Protein AF-A0A1E5VMM8-F1 (afdb_monomer_lite)

InterPro domains:
  IPR004493 Leucyl-tRNA synthetase, class Ia, archaeal/eukaryotic cytosolic [PTHR45794] (2-209)
  IPR009008 Valyl/Leucyl/Isoleucyl-tRNA synthetase, editing domain [G3DSA:3.90.740.10] (21-270)
  IPR009008 Valyl/Leucyl/Isoleucyl-tRNA synthetase, editing domain [SSF50677] (45-204)
  IPR055416 Leucine--tRNA ligase, RagD-binding domain [PF24810] (321-394)

Foldseek 3Di:
DDADPVVRGHQAQVNDPDQRPDDDDDWDWWWWWFDDPDPPQCNVLPQATETAIATDPCPLLQQQFAAKEAAQADKWFWWAQAPHYTYIFHPVQLQVC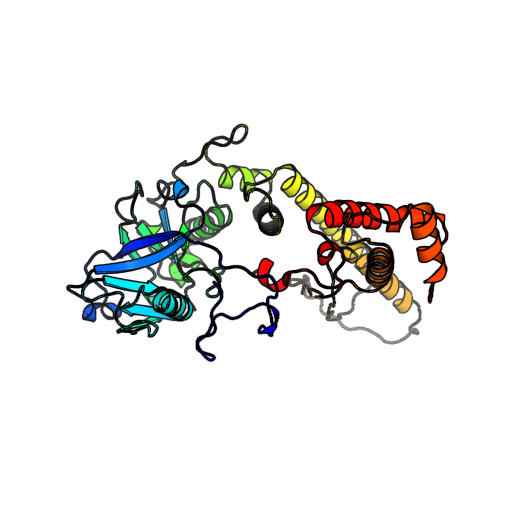LCVSRHHHRNDTDTPGMDGLLSQFFTWTQTPNYPPRTATYHYDNPQDSVDTGSMHTAQQQADLSSVVRLVCVVPDPPRCVVSVNDPVNRVVRDRDFRDQDVPCGRRNNVVCCVVQNSVLQLQQQLVLLVDPDDSHRDPVSSVVSSVVVVVVVVVVVVLVVVCVVPDDDDDDDDADADPCPPVVVVVVSVVVVVVVVPDDDDDDDDDDDDPDDPDDDDHHHDFFQDDLLLVLLVLQLVQADQVVLDGDPPVVSLVSSVVPDDDDDDDSVNCCVPVVVVNVVLSVVCSPVNSLSSDRGDSDTVVVSSD

pLDDT: mean 71.53, std 22.24, range [24.22, 98.56]

Structure (mmCIF, N/CA/C/O backbone):
data_AF-A0A1E5VMM8-F1
#
_entry.id   AF-A0A1E5VMM8-F1
#
loop_
_atom_site.group_PDB
_atom_site.id
_atom_site.type_symbol
_atom_site.label_atom_id
_atom_site.label_alt_id
_atom_site.label_comp_id
_atom_site.label_asym_id
_atom_site.label_entity_id
_atom_site.label_seq_id
_atom_site.pdbx_PDB_ins_code
_atom_site.Cartn_x
_atom_site.Cartn_y
_atom_site.Cartn_z
_atom_site.occupancy
_atom_site.B_iso_or_equiv
_atom_site.auth_seq_id
_atom_site.auth_comp_id
_atom_site.auth_asym_id
_atom_site.auth_atom_id
_atom_site.pdbx_PDB_model_num
ATOM 1 N N . MET A 1 1 ? -16.430 -7.863 -9.255 1.00 85.06 1 MET A N 1
ATOM 2 C CA . MET A 1 1 ? -17.148 -8.943 -8.537 1.00 85.06 1 MET A CA 1
ATOM 3 C C . MET A 1 1 ? -16.126 -9.829 -7.845 1.00 85.06 1 MET A C 1
ATOM 5 O O . MET A 1 1 ? -15.001 -9.877 -8.329 1.00 85.06 1 MET A O 1
ATOM 9 N N . ILE A 1 2 ? -16.478 -10.492 -6.743 1.00 92.00 2 ILE A N 1
ATOM 10 C CA . ILE A 1 2 ? -15.597 -11.502 -6.135 1.00 92.00 2 ILE A CA 1
ATOM 11 C C . ILE A 1 2 ? -15.599 -12.746 -7.034 1.00 92.00 2 ILE A C 1
ATOM 13 O O . ILE A 1 2 ? -16.643 -13.129 -7.563 1.00 92.00 2 ILE A O 1
ATOM 17 N N . TYR A 1 3 ? -14.428 -13.332 -7.263 1.00 93.06 3 TYR A N 1
ATOM 18 C CA . TYR A 1 3 ? -14.219 -14.405 -8.235 1.00 93.06 3 TYR A CA 1
ATOM 19 C C . TYR A 1 3 ? -13.369 -15.512 -7.617 1.00 93.06 3 TYR A C 1
ATOM 21 O O . TYR A 1 3 ? -12.394 -15.209 -6.928 1.00 93.06 3 TYR A O 1
ATOM 29 N N . SER A 1 4 ? -13.720 -16.772 -7.881 1.00 94.00 4 SER A N 1
ATOM 30 C CA . SER A 1 4 ? -12.933 -17.937 -7.475 1.00 94.00 4 SER A CA 1
ATOM 31 C C . SER A 1 4 ? -12.113 -18.453 -8.662 1.00 94.00 4 SER A C 1
ATOM 33 O O . SER A 1 4 ? -12.671 -19.032 -9.594 1.00 94.00 4 SER A O 1
ATOM 35 N N . PRO A 1 5 ? -10.776 -18.297 -8.640 1.00 92.75 5 PRO A N 1
ATOM 36 C CA . PRO A 1 5 ? -9.886 -18.922 -9.614 1.00 92.75 5 PRO A CA 1
ATOM 37 C C . PRO A 1 5 ? -9.998 -20.445 -9.697 1.00 92.75 5 PRO A C 1
ATOM 39 O O . PRO A 1 5 ? -9.694 -21.018 -10.736 1.00 92.75 5 PRO A O 1
ATOM 42 N N . LEU A 1 6 ? -10.351 -21.098 -8.585 1.00 93.25 6 LEU A N 1
ATOM 43 C CA . LEU A 1 6 ? -10.437 -22.554 -8.519 1.00 93.25 6 LEU A CA 1
ATOM 44 C C . LEU A 1 6 ? -11.687 -23.054 -9.245 1.00 93.25 6 LEU A C 1
ATOM 46 O O . LEU A 1 6 ? -11.608 -24.016 -10.003 1.00 93.25 6 LEU A O 1
ATOM 50 N N . ASP A 1 7 ? -12.809 -22.368 -9.034 1.00 93.31 7 ASP A N 1
ATOM 51 C CA . ASP A 1 7 ? -14.101 -22.746 -9.609 1.00 93.31 7 ASP A CA 1
ATOM 52 C C . ASP A 1 7 ? -14.311 -22.149 -11.007 1.00 93.31 7 ASP A C 1
ATOM 54 O O . ASP A 1 7 ? -15.201 -22.574 -11.739 1.00 93.31 7 ASP A O 1
ATOM 58 N N . GLY A 1 8 ? -13.494 -21.164 -11.396 1.00 93.25 8 GLY A N 1
ATOM 59 C CA . GLY A 1 8 ? -13.587 -20.506 -12.698 1.00 93.25 8 GLY A CA 1
ATOM 60 C C . GLY A 1 8 ? -14.870 -19.687 -12.864 1.00 93.25 8 GLY A C 1
ATOM 61 O O . GLY A 1 8 ? -15.380 -19.561 -13.977 1.00 93.25 8 GLY A O 1
ATOM 62 N N . GLN A 1 9 ? -15.420 -19.168 -11.762 1.00 93.69 9 GLN A N 1
ATOM 63 C CA . GLN A 1 9 ? -16.693 -18.450 -11.754 1.00 93.69 9 GLN A CA 1
ATOM 64 C C . GLN A 1 9 ? -16.760 -17.369 -10.659 1.00 93.69 9 GLN A C 1
ATOM 66 O O . GLN A 1 9 ? -15.965 -17.383 -9.708 1.00 93.69 9 GLN A O 1
ATOM 71 N N . PRO A 1 10 ? -17.708 -16.415 -10.764 1.00 92.81 10 PRO A N 1
ATOM 72 C CA . PRO A 1 10 ? -18.018 -15.493 -9.674 1.00 92.81 10 PRO A CA 1
ATOM 73 C C . PRO A 1 10 ? -18.370 -16.259 -8.392 1.00 92.81 10 PRO A C 1
ATOM 75 O O . PRO A 1 10 ? -19.101 -17.241 -8.450 1.00 92.81 10 PRO A O 1
ATOM 78 N N . CYS A 1 11 ? -17.857 -15.802 -7.248 1.00 91.56 11 CYS A N 1
ATOM 79 C CA . CYS A 1 11 ? -18.106 -16.418 -5.943 1.00 91.56 11 CYS A CA 1
ATOM 80 C C . CYS A 1 11 ? -19.151 -15.583 -5.188 1.00 91.56 11 CYS A C 1
ATOM 82 O O . CYS A 1 11 ? -18.841 -14.513 -4.637 1.00 91.56 11 CYS A O 1
ATOM 84 N N . ALA A 1 12 ? -20.407 -16.035 -5.245 1.00 90.19 12 ALA A N 1
ATOM 85 C CA . ALA A 1 12 ? -21.516 -15.407 -4.536 1.00 90.19 12 ALA A CA 1
ATOM 86 C C . ALA A 1 12 ? -21.431 -15.706 -3.034 1.00 90.19 12 ALA A C 1
ATOM 88 O O . ALA A 1 12 ? -20.668 -16.566 -2.610 1.00 90.19 12 ALA A O 1
ATOM 89 N N . ASP A 1 13 ? -22.215 -15.001 -2.223 1.00 86.62 13 ASP A N 1
ATOM 90 C CA . ASP A 1 13 ? -22.166 -15.127 -0.761 1.00 86.62 13 ASP A CA 1
ATOM 91 C C . ASP A 1 13 ? -22.377 -16.569 -0.274 1.00 86.62 13 ASP A C 1
ATOM 93 O O . ASP A 1 13 ? -21.603 -17.063 0.538 1.00 86.62 13 ASP A O 1
ATOM 97 N N . HIS A 1 14 ? -23.329 -17.296 -0.864 1.00 88.75 14 HIS A N 1
ATOM 98 C CA . HIS A 1 14 ? -23.588 -18.700 -0.523 1.00 88.75 14 HIS A CA 1
ATOM 99 C C . HIS A 1 14 ? -22.495 -19.683 -0.973 1.00 88.75 14 HIS A C 1
ATOM 101 O O . HIS A 1 14 ? -22.498 -20.830 -0.529 1.00 88.75 14 HIS A O 1
ATOM 107 N N . ASP A 1 15 ? -21.567 -19.249 -1.830 1.00 86.62 15 ASP A N 1
ATOM 108 C CA . ASP A 1 15 ? -20.421 -20.052 -2.262 1.00 86.62 15 ASP A CA 1
ATOM 109 C C . ASP A 1 15 ? -19.198 -19.845 -1.345 1.00 86.62 15 ASP A C 1
ATOM 111 O O . ASP A 1 15 ? -18.176 -20.515 -1.511 1.00 86.62 15 ASP A O 1
ATOM 115 N N . ARG A 1 16 ? -19.261 -18.899 -0.395 1.00 86.69 16 ARG A N 1
ATOM 116 C CA . ARG A 1 16 ? -18.125 -18.517 0.450 1.00 86.69 16 ARG A CA 1
ATOM 117 C C . ARG A 1 16 ? -18.070 -19.330 1.733 1.00 86.69 16 ARG A C 1
ATOM 119 O O . ARG A 1 16 ? -19.066 -19.527 2.417 1.00 86.69 16 ARG A O 1
ATOM 126 N N . ALA A 1 17 ? -16.856 -19.729 2.102 1.00 85.25 17 ALA A N 1
ATOM 127 C CA . ALA A 1 17 ? -16.578 -20.273 3.429 1.00 85.25 17 ALA A CA 1
ATOM 128 C C . ALA A 1 17 ? -16.345 -19.171 4.481 1.00 85.25 17 ALA A C 1
ATOM 130 O O . ALA A 1 17 ? -16.551 -19.410 5.666 1.00 85.25 17 ALA A O 1
ATOM 131 N N . THR A 1 18 ? -15.899 -17.983 4.056 1.00 83.88 18 THR A N 1
ATOM 132 C CA . THR A 1 18 ? -15.624 -16.812 4.904 1.00 83.88 18 THR A CA 1
ATOM 133 C C . THR A 1 18 ? -15.903 -15.513 4.140 1.00 83.88 18 THR A C 1
ATOM 135 O O . THR A 1 18 ? -15.842 -15.485 2.908 1.00 83.88 18 THR A O 1
ATOM 138 N N . GLY A 1 19 ? -16.191 -14.422 4.860 1.00 79.75 19 GLY A N 1
ATOM 139 C CA . GLY A 1 19 ? -16.391 -13.097 4.258 1.00 79.75 19 GLY A CA 1
ATOM 140 C C . GLY A 1 19 ? -17.704 -12.958 3.481 1.00 79.75 19 GLY A C 1
ATOM 141 O O . GLY A 1 19 ? -17.714 -12.418 2.370 1.00 79.75 19 GLY A O 1
ATOM 142 N N . GLU A 1 20 ? -18.804 -13.471 4.031 1.00 81.44 20 GLU A N 1
ATOM 143 C CA . GLU A 1 20 ? -20.153 -13.204 3.518 1.00 81.44 20 GLU A CA 1
ATOM 144 C C . GLU A 1 20 ? -20.426 -11.688 3.509 1.00 81.44 20 GLU A C 1
ATOM 146 O O . GLU A 1 20 ? -20.035 -10.977 4.430 1.00 81.44 20 GLU A O 1
ATOM 151 N N . GLY A 1 21 ? -21.004 -11.160 2.425 1.00 81.81 21 GLY A N 1
ATOM 152 C CA . GLY A 1 21 ? -21.281 -9.724 2.290 1.00 81.81 21 GLY A CA 1
ATOM 153 C C . GLY A 1 21 ? -20.070 -8.856 1.920 1.00 81.81 21 GLY A C 1
ATOM 154 O O . GLY A 1 21 ? -20.238 -7.678 1.601 1.00 81.81 21 GLY A O 1
ATOM 155 N N . VAL A 1 22 ? -18.852 -9.413 1.874 1.00 83.56 22 VAL A N 1
ATOM 156 C CA . VAL A 1 22 ? -17.658 -8.674 1.427 1.00 83.56 22 VAL A CA 1
ATOM 157 C C . VAL A 1 22 ? -17.775 -8.324 -0.060 1.00 83.56 22 VAL A C 1
ATOM 159 O O . VAL A 1 22 ? -18.018 -9.184 -0.916 1.00 83.56 22 VAL A O 1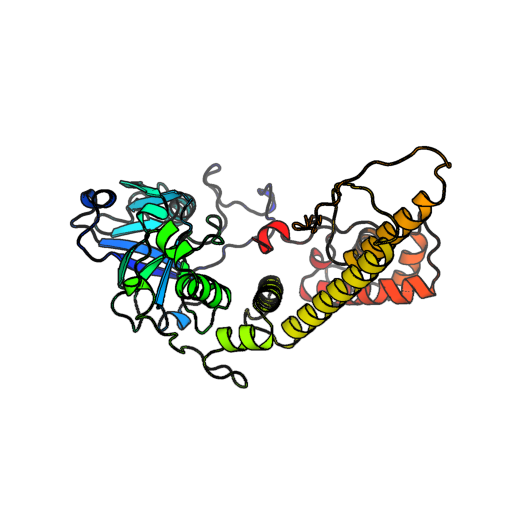
ATOM 162 N N . LEU A 1 23 ? -17.558 -7.053 -0.387 1.00 84.56 23 LEU A N 1
ATOM 163 C CA . LEU A 1 23 ? -17.594 -6.543 -1.755 1.00 84.56 23 LEU A CA 1
ATOM 164 C C . LEU A 1 23 ? -16.188 -6.185 -2.255 1.00 84.56 23 LEU A C 1
ATOM 166 O O . LEU A 1 23 ? -15.289 -5.930 -1.454 1.00 84.56 23 LEU A O 1
ATOM 170 N N . PRO A 1 24 ? -15.969 -6.147 -3.584 1.00 85.94 24 PRO A N 1
ATOM 171 C CA . PRO A 1 24 ? -14.734 -5.607 -4.132 1.00 85.94 24 PRO A CA 1
ATOM 172 C C . PRO A 1 24 ? -14.560 -4.147 -3.705 1.00 85.94 24 PRO A C 1
ATOM 174 O O . PRO A 1 24 ? -15.429 -3.319 -3.977 1.00 85.94 24 PRO A O 1
ATOM 177 N N . GLN A 1 25 ? -13.425 -3.838 -3.087 1.00 86.88 25 GLN A N 1
ATOM 178 C CA . GLN A 1 25 ? -13.017 -2.471 -2.790 1.00 86.88 25 GLN A CA 1
ATOM 179 C C . GLN A 1 25 ? -12.089 -1.964 -3.894 1.00 86.88 25 GLN A C 1
ATOM 181 O O . GLN A 1 25 ? -11.105 -2.619 -4.246 1.00 86.88 25 GLN A O 1
ATOM 186 N N . GLU A 1 26 ? -12.416 -0.805 -4.455 1.00 86.25 26 GLU A N 1
ATOM 187 C CA . GLU A 1 26 ? -11.598 -0.163 -5.479 1.00 86.25 26 GLU A CA 1
ATOM 188 C C . GLU A 1 26 ? -10.401 0.550 -4.839 1.00 86.25 26 GLU A C 1
ATOM 190 O O . GLU A 1 26 ? -10.547 1.272 -3.856 1.00 86.25 26 GLU A O 1
ATOM 195 N N . TYR A 1 27 ? -9.216 0.352 -5.419 1.00 89.50 27 TYR A N 1
ATOM 196 C CA . TYR A 1 27 ? -7.989 1.053 -5.053 1.00 89.50 27 TYR A CA 1
ATOM 197 C C . TYR A 1 27 ? -7.406 1.733 -6.283 1.00 89.50 27 TYR A C 1
ATOM 199 O O . TYR A 1 27 ? -7.395 1.164 -7.376 1.00 89.50 27 TYR A O 1
ATOM 207 N N . VAL A 1 28 ? -6.815 2.907 -6.082 1.00 89.56 28 VAL A N 1
ATOM 208 C CA . VAL A 1 28 ? -5.990 3.545 -7.103 1.00 89.56 28 VAL A CA 1
ATOM 209 C C . VAL A 1 28 ? -4.571 2.995 -6.995 1.00 89.56 28 VAL A C 1
ATOM 211 O O . VAL A 1 28 ? -3.969 3.012 -5.921 1.00 89.56 28 VAL A O 1
ATOM 214 N N . LEU A 1 29 ? -4.027 2.504 -8.111 1.00 94.56 29 LEU A N 1
ATOM 215 C CA . LEU A 1 29 ? -2.654 2.004 -8.182 1.00 94.56 29 LEU A CA 1
ATOM 216 C C . LEU A 1 29 ? -1.700 3.072 -8.702 1.00 94.56 29 LEU A C 1
ATOM 218 O O . LEU A 1 29 ? -1.748 3.478 -9.863 1.00 94.56 29 LEU A O 1
ATOM 222 N N . ILE A 1 30 ? -0.790 3.490 -7.833 1.00 94.62 30 ILE A N 1
ATOM 223 C CA . ILE A 1 30 ? 0.215 4.507 -8.107 1.00 94.62 30 ILE A CA 1
ATOM 224 C C . ILE A 1 30 ? 1.472 3.834 -8.634 1.00 94.62 30 ILE A C 1
ATOM 226 O O . ILE A 1 30 ? 2.145 3.092 -7.920 1.00 94.62 30 ILE A O 1
ATOM 230 N N . LYS A 1 31 ? 1.779 4.099 -9.905 1.00 96.19 31 LYS A N 1
ATOM 231 C CA . LYS A 1 31 ? 2.975 3.604 -10.593 1.00 96.19 31 LYS A CA 1
ATOM 232 C C . LYS A 1 31 ? 4.174 4.493 -10.263 1.00 96.19 31 LYS A C 1
ATOM 234 O O . LYS A 1 31 ? 4.381 5.501 -10.932 1.00 96.19 31 LYS A O 1
ATOM 239 N N . MET A 1 32 ? 4.967 4.120 -9.262 1.00 97.12 32 MET A N 1
ATOM 240 C CA . MET A 1 32 ? 6.220 4.813 -8.947 1.00 97.12 32 MET A CA 1
ATOM 241 C C . MET A 1 32 ? 7.361 4.208 -9.764 1.00 97.12 32 MET A C 1
ATOM 243 O O . MET A 1 32 ? 7.715 3.049 -9.565 1.00 97.12 32 MET A O 1
ATOM 247 N N . GLU A 1 33 ? 7.905 4.967 -10.709 1.00 97.44 33 GLU A N 1
ATOM 248 C CA . GLU A 1 33 ? 8.930 4.501 -11.647 1.00 97.44 33 GLU A CA 1
ATOM 249 C C . GLU A 1 33 ? 10.270 4.307 -10.939 1.00 97.44 33 GLU A C 1
ATOM 251 O O . GLU A 1 33 ? 10.760 5.215 -10.270 1.00 97.44 33 GLU A O 1
ATOM 256 N N . LEU A 1 34 ? 10.874 3.131 -11.098 1.00 97.62 34 LEU A N 1
ATOM 257 C CA . LEU A 1 34 ? 12.206 2.835 -10.596 1.00 97.62 34 LEU A CA 1
ATOM 258 C C . LEU A 1 34 ? 13.258 3.545 -11.451 1.00 97.62 34 LEU A C 1
ATOM 260 O O . LEU A 1 34 ? 13.343 3.324 -12.658 1.00 97.62 34 LEU A O 1
ATOM 264 N N . ILE A 1 35 ? 14.095 4.357 -10.813 1.00 96.00 35 ILE A N 1
ATOM 265 C CA . ILE A 1 35 ? 15.122 5.141 -11.498 1.00 96.00 35 ILE A CA 1
ATOM 266 C C . ILE A 1 35 ? 16.393 4.287 -11.680 1.00 96.00 35 ILE A C 1
ATOM 268 O O . ILE A 1 35 ? 16.904 3.740 -10.698 1.00 96.00 35 ILE A O 1
ATOM 272 N N . PRO A 1 36 ? 16.944 4.171 -12.905 1.00 92.50 36 PRO A N 1
ATOM 273 C CA . PRO A 1 36 ? 18.238 3.529 -13.139 1.00 92.50 36 PRO A CA 1
ATOM 274 C C . PRO A 1 36 ? 19.403 4.259 -12.435 1.00 92.50 36 PRO A C 1
ATOM 276 O O . PRO A 1 36 ? 19.343 5.474 -12.248 1.00 92.50 36 PRO A O 1
ATOM 279 N N . PRO A 1 37 ? 20.518 3.578 -12.115 1.00 93.50 37 PRO A N 1
ATOM 280 C CA . PRO A 1 37 ? 20.834 2.191 -12.454 1.00 93.50 37 PRO A CA 1
ATOM 281 C C . PRO A 1 37 ? 20.135 1.181 -11.539 1.00 93.50 37 PRO A C 1
ATOM 283 O O . PRO A 1 37 ? 20.040 1.376 -10.329 1.00 93.50 37 PRO A O 1
ATOM 286 N N . PHE A 1 38 ? 19.686 0.066 -12.120 1.00 93.69 38 PHE A N 1
ATOM 287 C CA . PHE A 1 38 ? 19.067 -1.008 -11.348 1.00 93.69 38 PHE A CA 1
ATOM 288 C C . PHE A 1 38 ? 20.124 -1.788 -10.556 1.00 93.69 38 PHE A C 1
ATOM 290 O O . PHE A 1 38 ? 21.220 -2.047 -11.066 1.00 93.69 38 PHE A O 1
ATOM 297 N N . PRO A 1 39 ? 19.823 -2.190 -9.308 1.00 91.81 39 PRO A N 1
ATOM 298 C CA . PRO A 1 39 ? 20.720 -3.047 -8.547 1.00 91.81 39 PRO A CA 1
ATOM 299 C C . PRO A 1 39 ? 20.809 -4.439 -9.189 1.00 91.81 39 PRO A C 1
ATOM 301 O O . PRO A 1 39 ? 19.952 -4.832 -9.981 1.00 91.81 39 PRO A O 1
ATOM 304 N N . LEU A 1 40 ? 21.833 -5.219 -8.821 1.00 90.88 40 LEU A N 1
ATOM 305 C CA . LEU A 1 40 ? 22.153 -6.509 -9.453 1.00 90.88 40 LEU A CA 1
ATOM 306 C C . LEU A 1 40 ? 20.942 -7.455 -9.582 1.00 90.88 40 LEU A C 1
ATOM 308 O O . LEU A 1 40 ? 20.765 -8.073 -10.628 1.00 90.88 40 LEU A O 1
ATOM 312 N N . MET A 1 41 ? 20.098 -7.520 -8.550 1.00 90.31 41 MET A N 1
ATOM 313 C CA . MET A 1 41 ? 18.886 -8.349 -8.503 1.00 90.31 41 MET A CA 1
ATOM 314 C C . MET A 1 41 ? 17.814 -7.951 -9.534 1.00 90.31 41 MET A C 1
ATOM 316 O O . MET A 1 41 ? 17.030 -8.790 -9.957 1.00 90.31 41 MET A O 1
ATOM 320 N N . LEU A 1 42 ? 17.798 -6.690 -9.975 1.00 94.50 42 LEU A N 1
ATOM 321 C CA . LEU A 1 42 ? 16.844 -6.146 -10.947 1.00 94.50 42 LEU A CA 1
ATOM 322 C C . LEU A 1 42 ? 17.493 -5.877 -12.309 1.00 94.50 42 LEU A C 1
ATOM 324 O O . LEU A 1 42 ? 16.837 -5.389 -13.225 1.00 94.50 42 LEU A O 1
ATOM 328 N N . LYS A 1 43 ? 18.771 -6.230 -12.481 1.00 93.62 43 LYS A N 1
ATOM 329 C CA . LYS A 1 43 ? 19.522 -5.983 -13.716 1.00 93.62 43 LYS A CA 1
ATOM 330 C C . LYS A 1 43 ? 18.898 -6.657 -14.940 1.00 93.62 43 LYS A C 1
ATOM 332 O O . LYS A 1 43 ? 18.923 -6.104 -16.032 1.00 93.62 43 LYS A O 1
ATOM 337 N N . ALA A 1 44 ? 18.277 -7.824 -14.759 1.00 93.56 44 ALA A N 1
ATOM 338 C CA . ALA A 1 44 ? 17.556 -8.526 -15.825 1.00 93.56 44 ALA A CA 1
ATOM 339 C C . ALA A 1 44 ? 16.317 -7.763 -16.342 1.00 93.56 44 ALA A C 1
ATOM 341 O O . ALA A 1 44 ? 15.729 -8.156 -17.348 1.00 93.56 44 ALA A O 1
ATOM 342 N N . LEU A 1 45 ? 15.902 -6.696 -15.653 1.00 95.69 45 LEU A N 1
ATOM 343 C CA . LEU A 1 45 ? 14.793 -5.832 -16.048 1.00 95.69 45 LEU A CA 1
ATOM 344 C C . LEU A 1 45 ? 15.256 -4.581 -16.811 1.00 95.69 45 LEU A C 1
ATOM 346 O O . LEU A 1 45 ? 14.411 -3.776 -17.196 1.00 95.69 45 LEU A O 1
ATOM 350 N N . GLU A 1 46 ? 16.563 -4.395 -17.037 1.00 93.88 46 GLU A N 1
ATOM 351 C CA . GLU A 1 46 ? 17.077 -3.286 -17.847 1.00 93.88 46 GLU A CA 1
ATOM 352 C C . GLU A 1 46 ? 16.412 -3.258 -19.235 1.00 93.88 46 GLU A C 1
ATOM 354 O O . GLU A 1 46 ? 16.215 -4.287 -19.880 1.00 93.88 46 GLU A O 1
ATOM 359 N N . GLY A 1 47 ? 16.048 -2.057 -19.694 1.00 93.50 47 GLY A N 1
ATOM 360 C CA . GLY A 1 47 ? 15.307 -1.859 -20.944 1.00 93.50 47 GLY A CA 1
ATOM 361 C C . GLY A 1 47 ? 13.784 -1.981 -20.816 1.00 93.50 47 GLY A C 1
ATOM 362 O O . GLY A 1 47 ? 13.088 -1.734 -21.798 1.00 93.50 47 GLY A O 1
ATOM 363 N N . ARG A 1 48 ? 13.261 -2.314 -19.628 1.00 96.19 48 ARG A N 1
ATOM 364 C CA . ARG A 1 48 ? 11.827 -2.266 -19.306 1.00 96.19 48 ARG A CA 1
ATOM 365 C C . ARG A 1 48 ? 11.488 -1.111 -18.373 1.00 96.19 48 ARG A C 1
ATOM 367 O O . ARG A 1 48 ? 12.342 -0.625 -17.634 1.00 96.19 48 ARG A O 1
ATOM 374 N N . ASN A 1 49 ? 10.219 -0.716 -18.376 1.00 97.50 49 ASN A N 1
ATOM 375 C CA . ASN A 1 49 ? 9.685 0.225 -17.405 1.00 97.50 49 ASN A CA 1
ATOM 376 C C . ASN A 1 49 ? 9.333 -0.546 -16.130 1.00 97.50 49 ASN A C 1
ATOM 378 O O . ASN A 1 49 ? 8.417 -1.371 -16.124 1.00 97.50 49 ASN A O 1
ATOM 382 N N . VAL A 1 50 ? 10.064 -0.296 -15.048 1.00 98.25 50 VAL A N 1
ATOM 383 C CA . VAL A 1 50 ? 9.855 -0.985 -13.770 1.00 98.25 50 VAL A CA 1
ATOM 384 C C . VAL A 1 50 ? 9.166 -0.033 -12.804 1.00 98.25 50 VAL A C 1
ATOM 386 O O . VAL A 1 50 ? 9.633 1.085 -12.601 1.00 98.25 50 VAL A O 1
ATOM 389 N N . TYR A 1 51 ? 8.066 -0.474 -12.196 1.00 98.31 51 TYR A N 1
ATOM 390 C CA . TYR A 1 51 ? 7.283 0.337 -11.268 1.00 98.31 51 TYR A CA 1
ATOM 391 C C . TYR A 1 51 ? 7.092 -0.372 -9.935 1.00 98.31 51 TYR A C 1
ATOM 393 O O . TYR A 1 51 ? 6.702 -1.536 -9.909 1.00 98.31 51 TYR A O 1
ATOM 401 N N . LEU A 1 52 ? 7.268 0.343 -8.828 1.00 97.94 52 LEU A N 1
ATOM 402 C CA . LEU A 1 52 ? 6.683 -0.054 -7.551 1.00 97.94 52 LEU A CA 1
ATOM 403 C C . LEU A 1 52 ? 5.228 0.421 -7.551 1.00 97.94 52 LEU A C 1
ATOM 405 O O . LEU A 1 52 ? 4.959 1.622 -7.577 1.00 97.94 52 LEU A O 1
ATOM 409 N N . ALA A 1 53 ? 4.293 -0.528 -7.590 1.00 96.88 53 ALA A N 1
ATOM 410 C CA . ALA A 1 53 ? 2.868 -0.238 -7.697 1.00 96.88 53 ALA A CA 1
ATOM 411 C C . ALA A 1 53 ? 2.235 -0.207 -6.301 1.00 96.88 53 ALA A C 1
ATOM 413 O O . ALA A 1 53 ? 2.047 -1.252 -5.677 1.00 96.88 53 ALA A O 1
ATOM 414 N N . ALA A 1 54 ? 1.908 0.985 -5.804 1.00 94.94 54 ALA A N 1
ATOM 415 C CA . ALA A 1 54 ? 1.306 1.170 -4.485 1.00 94.94 54 ALA A CA 1
ATOM 416 C C . ALA A 1 54 ? -0.208 1.360 -4.577 1.00 94.94 54 ALA A C 1
ATOM 418 O O . ALA A 1 54 ? -0.682 2.152 -5.389 1.00 94.94 54 ALA A O 1
ATOM 419 N N . ALA A 1 55 ? -0.965 0.659 -3.737 1.00 91.44 55 ALA A N 1
ATOM 420 C CA . ALA A 1 55 ? -2.409 0.850 -3.630 1.00 91.44 55 ALA A CA 1
ATOM 421 C C . ALA A 1 55 ? -2.733 1.993 -2.659 1.00 91.44 55 ALA A C 1
ATOM 423 O O . ALA A 1 55 ? -2.206 2.030 -1.550 1.00 91.44 55 ALA A O 1
ATOM 424 N N . THR A 1 56 ? -3.628 2.898 -3.054 1.00 86.44 56 THR A N 1
ATOM 425 C CA . THR A 1 56 ? -4.142 3.966 -2.188 1.00 86.44 56 THR A CA 1
ATOM 426 C C . THR A 1 56 ? -5.645 4.163 -2.377 1.00 86.44 56 THR A C 1
ATOM 428 O O . THR A 1 56 ? -6.166 4.035 -3.485 1.00 86.44 56 THR A O 1
ATOM 431 N N . LEU A 1 57 ? -6.338 4.488 -1.285 1.00 83.50 57 LEU A N 1
ATOM 432 C CA . LEU A 1 57 ? -7.723 4.984 -1.299 1.00 83.50 57 LEU A CA 1
ATOM 433 C C . LEU A 1 57 ? -7.781 6.513 -1.386 1.00 83.50 57 LEU A C 1
ATOM 435 O O . LEU A 1 57 ? -8.851 7.087 -1.548 1.00 83.50 57 LEU A O 1
ATOM 439 N N . ARG A 1 58 ? -6.623 7.169 -1.262 1.00 80.50 58 ARG A N 1
ATOM 440 C CA . ARG A 1 58 ? -6.482 8.619 -1.188 1.00 80.50 58 ARG A CA 1
ATOM 441 C C . ARG A 1 58 ? -5.445 9.092 -2.207 1.00 80.50 58 ARG A C 1
ATOM 443 O O . ARG A 1 58 ? -4.287 9.319 -1.860 1.00 80.50 58 ARG A O 1
ATOM 450 N 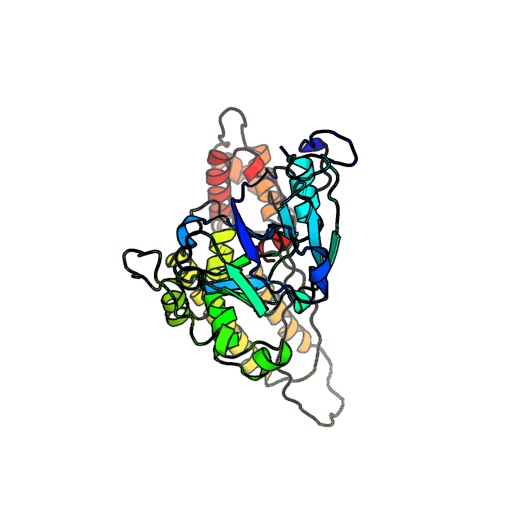N . PRO A 1 59 ? -5.777 9.153 -3.505 1.00 81.50 59 PRO A N 1
ATOM 451 C CA . PRO A 1 59 ? -4.850 9.663 -4.514 1.00 81.50 59 PRO A CA 1
ATOM 452 C C . PRO A 1 59 ? -4.599 11.176 -4.378 1.00 81.50 59 PRO A C 1
ATOM 454 O O . PRO A 1 59 ? -3.568 11.673 -4.826 1.00 81.50 59 PRO A O 1
ATOM 457 N N . GLU A 1 60 ? -5.501 11.924 -3.740 1.00 75.81 60 GLU A N 1
ATOM 458 C CA . GLU A 1 60 ? -5.417 13.377 -3.578 1.00 75.81 60 GLU A CA 1
ATOM 459 C C . GLU A 1 60 ? -4.247 13.833 -2.695 1.00 75.81 60 GLU A C 1
ATOM 461 O O . GLU A 1 60 ? -3.792 14.968 -2.818 1.00 75.81 60 GLU A O 1
ATOM 466 N N . ILE A 1 61 ? -3.724 12.950 -1.838 1.00 78.81 61 ILE A N 1
ATOM 467 C CA . ILE A 1 61 ? -2.612 13.257 -0.927 1.00 78.81 61 ILE A CA 1
ATOM 468 C C . ILE A 1 61 ? -1.225 13.070 -1.571 1.00 78.81 61 ILE A C 1
ATOM 470 O O . ILE A 1 61 ? -0.218 13.480 -0.997 1.00 78.81 61 ILE A O 1
ATOM 474 N N . LEU A 1 62 ? -1.135 12.519 -2.788 1.00 84.06 62 LEU A N 1
ATOM 475 C CA . LEU A 1 62 ? 0.144 12.142 -3.417 1.00 84.06 62 LEU A CA 1
ATOM 476 C C . LEU A 1 62 ? 1.119 13.299 -3.655 1.00 84.06 62 LEU A C 1
ATOM 478 O O . LEU A 1 62 ? 2.329 13.078 -3.688 1.00 84.06 62 LEU A O 1
ATOM 482 N N . TYR A 1 63 ? 0.628 14.535 -3.761 1.00 83.69 63 TYR A N 1
ATOM 483 C CA . TYR A 1 63 ? 1.479 15.720 -3.902 1.00 83.69 63 TYR A CA 1
ATOM 484 C C . TYR A 1 63 ? 2.518 15.832 -2.777 1.00 83.69 63 TYR A C 1
ATOM 486 O O . TYR A 1 63 ? 3.652 16.251 -3.012 1.00 83.69 63 TYR A O 1
ATOM 494 N N . GLY A 1 64 ? 2.152 15.406 -1.564 1.00 82.81 64 GLY A N 1
ATOM 495 C CA . GLY A 1 64 ? 3.006 15.447 -0.378 1.00 82.81 64 GLY A CA 1
ATOM 496 C C . GLY A 1 64 ? 3.862 14.205 -0.173 1.00 82.81 64 GLY A C 1
ATOM 497 O O . GLY A 1 64 ? 4.401 14.016 0.921 1.00 82.81 64 GLY A O 1
ATOM 498 N N . GLN A 1 65 ? 3.981 13.338 -1.183 1.00 88.31 65 GLN A N 1
ATOM 499 C CA . GLN A 1 65 ? 4.717 12.097 -1.027 1.00 88.31 65 GLN A CA 1
ATOM 500 C C . GLN A 1 65 ? 6.206 12.343 -0.763 1.00 88.31 65 GLN A C 1
ATOM 502 O O . GLN A 1 65 ? 6.884 13.067 -1.493 1.00 88.31 65 GLN A O 1
ATOM 507 N N . THR A 1 66 ? 6.727 11.705 0.285 1.00 88.56 66 THR A N 1
ATOM 508 C CA . THR A 1 66 ? 8.138 11.842 0.704 1.00 88.56 66 THR A CA 1
ATOM 509 C C . THR A 1 66 ? 8.967 10.577 0.491 1.00 88.56 66 THR A C 1
ATOM 511 O O . THR A 1 66 ? 10.185 10.654 0.390 1.00 88.56 66 THR A O 1
ATOM 514 N N . ASN A 1 67 ? 8.333 9.406 0.461 1.00 92.25 67 ASN A N 1
ATOM 515 C CA . ASN A 1 67 ? 8.956 8.087 0.290 1.00 92.25 67 ASN A CA 1
ATOM 516 C C . ASN A 1 67 ? 7.869 7.049 -0.028 1.00 92.25 67 ASN A C 1
ATOM 518 O O . ASN A 1 67 ? 6.690 7.375 -0.215 1.00 92.25 67 ASN A O 1
ATOM 522 N N . CYS A 1 68 ? 8.304 5.804 -0.140 1.00 94.50 68 CYS A N 1
ATOM 523 C CA . CYS A 1 68 ? 7.490 4.617 -0.314 1.00 94.50 68 CYS A CA 1
ATOM 524 C C . CYS A 1 68 ? 7.841 3.623 0.795 1.00 94.50 68 CYS A C 1
ATOM 526 O O . CYS A 1 68 ? 9.020 3.420 1.074 1.00 94.50 68 CYS A O 1
ATOM 528 N N . TRP A 1 69 ? 6.850 2.968 1.386 1.00 94.62 69 TRP A N 1
ATOM 529 C CA . TRP A 1 69 ? 7.055 1.968 2.424 1.00 94.62 69 TRP A CA 1
ATOM 530 C C . TRP A 1 69 ? 6.955 0.546 1.886 1.00 94.62 69 TRP A C 1
ATOM 532 O O . TRP A 1 69 ? 6.100 0.235 1.052 1.00 94.62 69 TRP A O 1
ATOM 542 N N . VAL A 1 70 ? 7.807 -0.322 2.427 1.00 96.25 70 VAL A N 1
ATOM 543 C CA . VAL A 1 70 ? 7.763 -1.776 2.239 1.00 96.25 70 VAL A CA 1
ATOM 544 C C . VAL A 1 70 ? 7.986 -2.478 3.575 1.00 96.25 70 VAL A C 1
ATOM 546 O O . VAL A 1 70 ? 8.711 -1.965 4.436 1.00 96.25 70 VAL A O 1
ATOM 549 N N . GLN A 1 71 ? 7.395 -3.663 3.743 1.00 95.25 71 GLN A N 1
ATOM 550 C CA . GLN A 1 71 ? 7.689 -4.506 4.894 1.00 95.25 71 GLN A CA 1
ATOM 551 C C . GLN A 1 71 ? 9.009 -5.241 4.641 1.00 95.25 71 GLN A C 1
ATOM 553 O O . GLN A 1 71 ? 9.067 -6.056 3.719 1.00 95.25 71 GLN A O 1
ATOM 558 N N . PRO A 1 72 ? 10.071 -5.007 5.434 1.00 94.94 72 PRO A N 1
ATOM 559 C CA . PRO A 1 72 ? 11.409 -5.508 5.113 1.00 94.94 72 PRO A CA 1
ATOM 560 C C . PRO A 1 72 ? 11.485 -7.030 5.018 1.00 94.94 72 PRO A C 1
ATOM 562 O O . PRO A 1 72 ? 12.207 -7.559 4.183 1.00 94.94 72 PRO A O 1
ATOM 565 N N . ASP A 1 73 ? 10.728 -7.727 5.860 1.00 94.94 73 ASP A N 1
ATOM 566 C CA . ASP A 1 73 ? 10.825 -9.176 6.046 1.00 94.94 73 ASP A CA 1
ATOM 567 C C . ASP A 1 73 ? 9.741 -9.953 5.274 1.00 94.94 73 ASP A C 1
ATOM 569 O O . ASP A 1 73 ? 9.435 -11.103 5.593 1.00 94.94 73 ASP A O 1
ATOM 573 N N . ARG A 1 74 ? 9.121 -9.319 4.270 1.00 95.19 74 ARG A N 1
ATOM 574 C CA . ARG A 1 74 ? 8.110 -9.942 3.406 1.00 95.19 74 ARG A CA 1
ATOM 575 C C . ARG A 1 74 ? 8.590 -10.132 1.981 1.00 95.19 74 ARG A C 1
ATOM 577 O O . ARG A 1 74 ? 9.505 -9.460 1.513 1.00 95.19 74 ARG A O 1
ATOM 584 N N . ASN A 1 75 ? 7.905 -11.040 1.294 1.00 97.00 75 ASN A N 1
ATOM 585 C CA . ASN A 1 75 ? 8.194 -11.402 -0.082 1.00 97.00 75 ASN A CA 1
ATOM 586 C C . ASN A 1 75 ? 7.407 -10.525 -1.061 1.00 97.00 75 ASN A C 1
ATOM 588 O O . ASN A 1 75 ? 6.189 -10.363 -0.958 1.00 97.00 75 ASN A O 1
ATOM 592 N N . TYR A 1 76 ? 8.127 -10.044 -2.059 1.00 98.25 76 TYR A N 1
ATOM 593 C CA . TYR A 1 76 ? 7.651 -9.304 -3.213 1.00 98.25 76 TYR A CA 1
ATOM 594 C C . TYR A 1 76 ? 8.133 -10.014 -4.481 1.00 98.25 76 TYR A C 1
ATOM 596 O O . TYR A 1 76 ? 8.940 -10.944 -4.442 1.00 98.25 76 TYR A O 1
ATOM 604 N N . GLY A 1 77 ? 7.647 -9.580 -5.633 1.00 97.81 77 GLY A N 1
ATOM 605 C CA . GLY A 1 77 ? 8.177 -10.037 -6.907 1.00 97.81 77 GLY A CA 1
ATOM 606 C C . GLY A 1 77 ? 8.010 -8.985 -7.984 1.00 97.81 77 GLY A C 1
ATOM 607 O O . GLY A 1 77 ? 7.186 -8.082 -7.854 1.00 97.81 77 GLY A O 1
ATOM 608 N N . ALA A 1 78 ? 8.805 -9.112 -9.040 1.00 98.19 78 ALA A N 1
ATOM 609 C CA . ALA A 1 78 ? 8.670 -8.340 -10.264 1.00 98.19 78 ALA A CA 1
ATOM 610 C C . ALA A 1 78 ? 7.814 -9.132 -11.262 1.00 98.19 78 ALA A C 1
ATOM 612 O O . ALA A 1 78 ? 8.209 -10.217 -11.686 1.00 98.19 78 ALA A O 1
ATOM 613 N N . PHE A 1 79 ? 6.653 -8.606 -11.642 1.00 98.31 79 PHE A N 1
ATOM 614 C CA . PHE A 1 79 ? 5.662 -9.293 -12.470 1.00 98.31 79 PHE A CA 1
ATOM 615 C C . PHE A 1 79 ? 5.428 -8.576 -13.801 1.00 98.31 79 PHE A C 1
ATOM 617 O O . PHE A 1 79 ? 5.295 -7.352 -13.839 1.00 98.31 79 PHE A O 1
ATOM 624 N N . GLU A 1 80 ? 5.345 -9.336 -14.895 1.00 97.12 80 GLU A N 1
ATOM 625 C CA . GLU A 1 80 ? 5.027 -8.788 -16.221 1.00 97.12 80 GLU A CA 1
ATOM 626 C C . GLU A 1 80 ? 3.572 -8.326 -16.317 1.00 97.12 80 GLU A C 1
ATOM 628 O O . GLU A 1 80 ? 2.636 -9.121 -16.178 1.00 97.12 80 GLU A O 1
ATOM 633 N N . VAL A 1 81 ? 3.392 -7.050 -16.656 1.00 96.94 81 VAL A N 1
ATOM 634 C CA . VAL A 1 81 ? 2.078 -6.476 -16.971 1.00 96.94 81 VAL A CA 1
ATOM 635 C C . VAL A 1 81 ? 1.823 -6.522 -18.471 1.00 96.94 81 VAL A C 1
ATOM 637 O O . VAL A 1 81 ? 0.730 -6.858 -18.910 1.00 96.94 81 VAL A O 1
ATOM 640 N N . ASN A 1 82 ? 2.841 -6.210 -19.266 1.00 95.00 82 ASN A N 1
ATOM 641 C CA . ASN A 1 82 ? 2.844 -6.325 -20.721 1.00 95.00 82 ASN A CA 1
ATOM 642 C C . ASN A 1 82 ? 4.302 -6.498 -21.200 1.00 95.00 82 ASN A C 1
ATOM 644 O O . ASN A 1 82 ? 5.177 -6.840 -20.405 1.00 95.00 82 ASN A O 1
ATOM 648 N N . ASP A 1 83 ? 4.578 -6.303 -22.490 1.00 94.00 83 ASP A N 1
ATOM 649 C CA . ASP A 1 83 ? 5.930 -6.483 -23.039 1.00 94.00 83 ASP A CA 1
ATOM 650 C C . ASP A 1 83 ? 6.961 -5.468 -22.519 1.00 94.00 83 ASP A C 1
ATOM 652 O O . ASP A 1 83 ? 8.158 -5.759 -22.531 1.00 94.00 83 ASP A O 1
ATOM 656 N N . ILE A 1 84 ? 6.511 -4.301 -22.048 1.00 95.75 84 ILE A N 1
ATOM 657 C CA . ILE A 1 84 ? 7.373 -3.184 -21.636 1.00 95.75 84 ILE A CA 1
ATOM 658 C C . ILE A 1 84 ? 7.312 -2.884 -20.135 1.00 95.75 84 ILE A C 1
ATOM 660 O O . ILE A 1 84 ? 8.329 -2.500 -19.563 1.00 95.75 84 ILE A O 1
ATOM 664 N N . ASP A 1 85 ? 6.162 -3.079 -19.490 1.00 97.81 85 ASP A N 1
ATOM 665 C CA . ASP A 1 85 ? 5.913 -2.684 -18.106 1.00 97.81 85 ASP A CA 1
ATOM 666 C C . ASP A 1 85 ? 6.013 -3.881 -17.150 1.00 97.81 85 ASP A C 1
ATOM 668 O O . ASP A 1 85 ? 5.405 -4.939 -17.356 1.00 97.81 85 ASP A O 1
ATOM 672 N N . VAL A 1 86 ? 6.735 -3.672 -16.049 1.00 98.31 86 VAL A N 1
ATOM 673 C CA . VAL A 1 86 ? 6.914 -4.624 -14.950 1.00 98.31 86 VAL A CA 1
ATOM 674 C C . VAL A 1 86 ? 6.494 -3.967 -13.642 1.00 98.31 86 VAL A C 1
ATOM 676 O O . VAL A 1 86 ? 6.950 -2.868 -13.326 1.00 98.31 86 VAL A O 1
ATOM 679 N N . PHE A 1 87 ? 5.649 -4.640 -12.861 1.00 98.56 87 PHE A N 1
ATOM 680 C CA . PHE A 1 87 ? 5.249 -4.177 -11.530 1.00 98.56 87 PHE A CA 1
ATOM 681 C C . PHE A 1 87 ? 5.954 -4.974 -10.441 1.00 98.56 87 PHE A C 1
ATOM 683 O O . PHE A 1 87 ? 5.933 -6.201 -10.445 1.00 98.56 87 PHE A O 1
ATOM 690 N N . ILE A 1 88 ? 6.541 -4.267 -9.483 1.00 98.50 88 ILE A N 1
ATOM 691 C CA . ILE A 1 88 ? 7.004 -4.817 -8.215 1.00 98.50 88 ILE A CA 1
ATOM 692 C C . ILE A 1 88 ? 5.852 -4.687 -7.222 1.00 98.50 88 ILE A C 1
ATOM 694 O O . ILE A 1 88 ? 5.348 -3.581 -7.029 1.00 98.50 88 ILE A O 1
ATOM 698 N N . LEU A 1 89 ? 5.402 -5.813 -6.662 1.00 98.19 89 LEU A N 1
ATOM 699 C CA . LEU A 1 89 ? 4.288 -5.927 -5.706 1.00 98.19 89 LEU A CA 1
ATOM 700 C C . LEU A 1 89 ? 4.236 -7.349 -5.104 1.00 98.19 89 LEU A C 1
ATOM 702 O O . LEU A 1 89 ? 5.073 -8.195 -5.422 1.00 98.19 89 LEU A O 1
ATOM 706 N N . THR A 1 90 ? 3.288 -7.636 -4.209 1.00 98.00 90 THR A N 1
ATOM 707 C CA . THR A 1 90 ? 3.102 -8.990 -3.648 1.00 98.00 90 THR A CA 1
ATOM 708 C C . THR A 1 90 ? 2.530 -9.981 -4.670 1.00 98.00 90 THR A C 1
ATOM 710 O O . THR A 1 90 ? 1.714 -9.627 -5.519 1.00 98.00 90 THR A O 1
ATOM 713 N N . ALA A 1 91 ? 2.849 -11.274 -4.543 1.00 97.25 91 ALA A N 1
ATOM 714 C CA . ALA A 1 91 ? 2.288 -12.310 -5.424 1.00 97.25 91 ALA A CA 1
ATOM 715 C C . ALA A 1 91 ? 0.745 -12.369 -5.392 1.00 97.25 91 ALA A C 1
ATOM 717 O O . ALA A 1 91 ? 0.102 -12.609 -6.416 1.00 97.25 91 ALA A O 1
ATOM 718 N N . ARG A 1 92 ? 0.143 -12.097 -4.225 1.00 96.06 92 ARG A N 1
ATOM 719 C CA . ARG A 1 92 ? -1.314 -11.990 -4.058 1.00 96.06 92 ARG A CA 1
ATOM 720 C C . ARG A 1 92 ? -1.900 -10.890 -4.941 1.00 96.06 92 ARG A C 1
ATOM 722 O O . ARG A 1 92 ? -2.864 -11.134 -5.665 1.00 96.06 92 ARG A O 1
ATOM 729 N N . SER A 1 93 ? -1.321 -9.692 -4.899 1.00 96.81 93 SER A N 1
ATOM 730 C CA . SER A 1 93 ? -1.813 -8.573 -5.705 1.00 96.81 93 SER A CA 1
ATOM 731 C C . SER A 1 93 ? -1.553 -8.784 -7.199 1.00 96.81 93 SER A C 1
ATOM 733 O O . SER A 1 93 ? -2.435 -8.487 -8.000 1.00 96.81 93 SER A O 1
ATOM 735 N N . ALA A 1 94 ? -0.437 -9.418 -7.581 1.00 97.56 94 ALA A N 1
ATOM 736 C CA . ALA A 1 94 ? -0.170 -9.816 -8.967 1.00 97.56 94 ALA A CA 1
ATOM 737 C C . ALA A 1 94 ? -1.269 -10.736 -9.514 1.00 97.56 94 ALA A C 1
ATOM 739 O O . ALA A 1 94 ? -1.747 -10.560 -10.634 1.00 97.56 94 ALA A O 1
ATOM 740 N N . ARG A 1 95 ? -1.702 -11.709 -8.702 1.00 96.50 95 ARG A N 1
ATOM 741 C CA . ARG A 1 95 ? -2.818 -12.593 -9.043 1.00 96.50 95 ARG A CA 1
ATOM 742 C C . ARG A 1 95 ? -4.107 -11.794 -9.216 1.00 96.50 95 ARG A C 1
ATOM 744 O O . ARG A 1 95 ? -4.751 -11.938 -10.246 1.00 96.50 95 ARG A O 1
ATOM 751 N N . ASN A 1 96 ? -4.453 -10.919 -8.271 1.00 95.50 96 ASN A N 1
ATOM 752 C CA . ASN A 1 96 ? -5.659 -10.089 -8.374 1.00 95.50 96 ASN A CA 1
ATOM 753 C C . ASN A 1 96 ? -5.671 -9.221 -9.641 1.00 95.50 96 ASN A C 1
ATOM 755 O O . ASN A 1 96 ? -6.720 -9.072 -10.263 1.00 95.50 96 ASN A O 1
ATOM 759 N N . LEU A 1 97 ? -4.521 -8.672 -10.037 1.00 96.38 97 LEU A N 1
ATOM 760 C CA . LEU A 1 97 ? -4.373 -7.912 -11.279 1.00 96.38 97 LEU A CA 1
ATOM 761 C C . LEU A 1 97 ? -4.542 -8.788 -12.518 1.00 96.38 97 LEU A C 1
ATOM 763 O O . LEU A 1 97 ? -5.213 -8.386 -13.465 1.00 96.38 97 LEU A O 1
ATOM 767 N N . ALA A 1 98 ? -4.008 -10.007 -12.502 1.00 96.56 98 ALA A N 1
ATOM 768 C CA . ALA A 1 98 ? -4.126 -10.916 -13.634 1.00 96.56 98 ALA A CA 1
ATOM 769 C C . ALA A 1 98 ? -5.584 -11.291 -13.955 1.00 96.56 98 ALA A C 1
ATOM 771 O O . ALA A 1 98 ? -5.962 -11.341 -15.125 1.00 96.56 98 ALA A O 1
ATOM 772 N N . TYR A 1 99 ? -6.422 -11.479 -12.929 1.00 95.75 99 TYR A N 1
ATOM 773 C CA . TYR A 1 99 ? -7.872 -11.702 -13.089 1.00 95.75 99 TYR A CA 1
ATOM 774 C C . TYR A 1 99 ? -8.652 -10.430 -13.463 1.00 95.75 99 TYR A C 1
ATOM 776 O O . TYR A 1 99 ? -9.825 -10.502 -13.814 1.00 95.75 99 TYR A O 1
ATOM 784 N N . GLN A 1 100 ? -8.000 -9.267 -13.426 1.00 94.50 100 GLN A N 1
ATOM 785 C CA . GLN A 1 100 ? -8.518 -7.995 -13.939 1.00 94.50 100 GLN A CA 1
ATOM 786 C C . GLN A 1 100 ? -7.942 -7.650 -15.319 1.00 94.50 100 GLN A C 1
ATOM 788 O O . GLN A 1 100 ? -8.079 -6.519 -15.775 1.00 94.50 100 GLN A O 1
ATOM 793 N N . MET A 1 101 ? -7.299 -8.611 -15.996 1.00 94.00 101 MET A N 1
ATOM 794 C CA . MET A 1 101 ? -6.649 -8.418 -17.299 1.00 94.00 101 MET A CA 1
ATOM 795 C C . MET A 1 101 ? -5.473 -7.428 -17.265 1.00 94.00 101 MET A C 1
ATOM 797 O O . MET A 1 101 ? -5.101 -6.855 -18.287 1.00 94.00 101 MET A O 1
ATOM 801 N N . LEU A 1 102 ? -4.863 -7.243 -16.091 1.00 94.06 102 LEU A N 1
ATOM 802 C CA . LEU A 1 102 ? -3.691 -6.396 -15.861 1.00 94.06 102 LEU A CA 1
ATOM 803 C C . LEU A 1 102 ? -2.423 -7.250 -15.689 1.00 94.06 102 LEU A C 1
ATOM 805 O O . LEU A 1 102 ? -1.623 -7.050 -14.776 1.00 94.06 102 LEU A O 1
ATOM 809 N N . SER A 1 103 ? -2.257 -8.224 -16.581 1.00 95.94 103 SER A N 1
ATOM 810 C CA . SER A 1 103 ? -1.068 -9.066 -16.727 1.00 95.94 103 SER A CA 1
ATOM 811 C C . SER A 1 103 ? -0.859 -9.427 -18.194 1.00 95.94 103 SER A C 1
ATOM 813 O O . SER A 1 103 ? -1.812 -9.463 -18.975 1.00 95.94 103 SER A O 1
ATOM 815 N N . LYS A 1 104 ? 0.382 -9.763 -18.569 1.00 95.38 104 LYS A N 1
ATOM 816 C CA . LYS A 1 104 ? 0.704 -10.112 -19.962 1.00 95.38 104 LYS A CA 1
ATOM 817 C C . LYS A 1 104 ? -0.092 -11.322 -20.455 1.00 95.38 104 LYS A C 1
ATOM 819 O O . LYS A 1 104 ? -0.562 -11.350 -21.588 1.00 95.38 104 LYS A O 1
ATOM 824 N N . VAL A 1 105 ? -0.217 -12.330 -19.595 1.00 95.19 105 VAL A N 1
ATOM 825 C CA . VAL A 1 105 ? -1.075 -13.494 -19.819 1.00 95.19 105 VAL A CA 1
ATOM 826 C C . VAL A 1 105 ? -2.282 -13.350 -18.895 1.00 95.19 105 VAL A C 1
ATOM 828 O O . VAL A 1 105 ? -2.072 -13.304 -17.679 1.00 95.19 105 VAL A O 1
ATOM 831 N N . PRO A 1 106 ? -3.516 -13.270 -19.425 1.00 93.62 106 PRO A N 1
ATOM 832 C CA . PRO A 1 106 ? -4.728 -13.207 -18.612 1.00 93.62 106 PRO A CA 1
ATOM 833 C C . PRO A 1 106 ? -4.761 -14.295 -17.539 1.00 93.62 106 PRO A C 1
ATOM 835 O O . PRO A 1 106 ? -4.343 -15.424 -17.797 1.00 93.62 106 PRO A O 1
ATOM 838 N N . GLU A 1 107 ? -5.220 -13.945 -16.333 1.00 94.62 107 GLU A N 1
ATOM 839 C CA . GLU A 1 107 ? -5.424 -14.862 -15.194 1.00 94.62 107 GLU A CA 1
ATOM 840 C C . GLU A 1 107 ? -4.152 -15.553 -14.656 1.00 94.62 107 GLU A C 1
ATOM 842 O O . GLU A 1 107 ? -4.205 -16.297 -13.670 1.00 94.62 107 GLU A O 1
ATOM 847 N N . LYS A 1 108 ? -2.985 -15.276 -15.253 1.00 95.31 108 LYS A N 1
ATOM 848 C CA . LYS A 1 108 ? -1.704 -15.888 -14.907 1.00 95.31 108 LYS A CA 1
ATOM 849 C C . LYS A 1 108 ? -0.606 -14.832 -14.712 1.00 95.31 108 LYS A C 1
ATOM 851 O O . LYS A 1 108 ? 0.006 -14.391 -15.690 1.00 95.31 108 LYS A O 1
ATOM 856 N N . PRO A 1 109 ? -0.280 -14.457 -13.460 1.00 96.69 109 PRO A N 1
ATOM 857 C CA . PRO A 1 109 ? 0.857 -13.582 -13.205 1.00 96.69 109 PRO A CA 1
ATOM 858 C C . PRO A 1 109 ? 2.165 -14.286 -13.595 1.00 96.69 109 PRO A C 1
ATOM 860 O O . PRO A 1 109 ? 2.364 -15.464 -13.297 1.00 96.69 109 PRO A O 1
ATOM 863 N N . THR A 1 110 ? 3.065 -13.560 -14.259 1.00 97.50 110 THR A N 1
ATOM 864 C CA . THR A 1 110 ? 4.385 -14.069 -14.663 1.00 97.50 110 THR A CA 1
ATOM 865 C C . THR A 1 110 ? 5.456 -13.364 -13.844 1.00 97.50 110 THR A C 1
ATOM 867 O O . THR A 1 110 ? 5.691 -12.174 -14.041 1.00 97.50 110 THR A O 1
ATOM 870 N N . CYS A 1 111 ? 6.064 -14.086 -12.899 1.00 97.56 111 CYS A N 1
ATOM 871 C CA . CYS A 1 111 ? 7.138 -13.576 -12.049 1.00 97.56 111 CYS A CA 1
ATOM 872 C C . CYS A 1 111 ? 8.485 -13.656 -12.780 1.00 97.56 111 CYS A C 1
ATOM 874 O O . CYS A 1 111 ? 8.839 -14.698 -13.328 1.00 97.56 111 CYS A O 1
ATOM 876 N N . LEU A 1 112 ? 9.227 -12.555 -12.771 1.00 96.62 112 LEU A N 1
ATOM 877 C CA . LEU A 1 112 ? 10.537 -12.397 -13.402 1.00 96.62 112 LEU A CA 1
ATOM 878 C C . LEU A 1 112 ? 11.682 -12.446 -12.394 1.00 96.62 112 LEU A C 1
ATOM 880 O O . LEU A 1 112 ? 12.791 -12.842 -12.740 1.00 96.62 112 LEU A O 1
ATOM 884 N N . ALA A 1 113 ? 11.412 -12.000 -11.170 1.00 96.00 113 ALA A N 1
ATOM 885 C CA . ALA A 1 113 ? 12.349 -12.002 -10.061 1.00 96.00 113 ALA A CA 1
ATOM 886 C C . ALA A 1 113 ? 11.569 -12.052 -8.748 1.00 96.00 113 ALA A C 1
ATOM 888 O O . ALA A 1 113 ? 10.604 -11.305 -8.572 1.00 96.00 113 ALA A O 1
ATOM 889 N N . GLU A 1 114 ? 12.007 -12.909 -7.834 1.00 96.62 114 GLU A N 1
ATOM 890 C CA . GLU A 1 114 ? 11.553 -12.909 -6.445 1.00 96.62 114 GLU A CA 1
ATOM 891 C C . GLU A 1 114 ? 12.426 -11.951 -5.636 1.00 96.62 114 GLU A C 1
ATOM 893 O O . GLU A 1 114 ? 13.636 -11.874 -5.851 1.00 96.62 114 GLU A O 1
ATOM 898 N N . LEU A 1 115 ? 11.800 -11.189 -4.744 1.00 96.69 115 LEU A N 1
ATOM 899 C CA . LEU A 1 115 ? 12.430 -10.107 -3.997 1.00 96.69 115 LEU A CA 1
ATOM 900 C C . LEU A 1 115 ? 11.997 -10.189 -2.534 1.00 96.69 115 LEU A C 1
ATOM 902 O O . LEU A 1 115 ? 10.851 -10.511 -2.228 1.00 96.69 115 LEU A O 1
ATOM 906 N N . CYS A 1 116 ? 12.889 -9.843 -1.621 1.00 95.69 116 CYS A N 1
ATOM 907 C CA . CYS A 1 116 ? 12.546 -9.550 -0.238 1.00 95.69 116 CYS A CA 1
ATOM 908 C C . CYS A 1 116 ? 12.362 -8.035 -0.075 1.00 95.69 116 CYS A C 1
ATOM 910 O O . CYS A 1 116 ? 12.981 -7.247 -0.790 1.00 95.69 116 CYS A O 1
ATOM 912 N N . GLY A 1 117 ? 11.547 -7.589 0.882 1.00 96.44 117 GLY A N 1
ATOM 913 C CA . GLY A 1 117 ? 11.364 -6.161 1.155 1.00 96.44 117 GLY A CA 1
ATOM 914 C C . GLY A 1 117 ? 12.683 -5.438 1.439 1.00 96.44 117 GLY A C 1
ATOM 915 O O . GLY A 1 117 ? 12.862 -4.298 1.021 1.00 96.44 117 GLY A O 1
ATOM 916 N N . ARG A 1 118 ? 13.649 -6.125 2.063 1.00 96.06 118 ARG A N 1
ATOM 917 C CA . ARG A 1 118 ? 15.024 -5.634 2.264 1.00 96.06 118 ARG A CA 1
ATOM 918 C C . ARG A 1 118 ? 15.752 -5.295 0.962 1.00 96.06 118 ARG A C 1
ATOM 920 O O . ARG A 1 118 ? 16.497 -4.322 0.952 1.00 96.06 118 ARG A O 1
ATOM 927 N N . ASP A 1 119 ? 15.509 -6.036 -0.117 1.00 95.94 119 ASP A N 1
ATOM 928 C CA . ASP A 1 119 ? 16.131 -5.788 -1.427 1.00 95.94 119 ASP A CA 1
ATOM 929 C C . ASP A 1 119 ? 15.612 -4.496 -2.075 1.00 95.94 119 ASP A C 1
ATOM 931 O O . ASP A 1 119 ? 16.260 -3.923 -2.950 1.00 95.94 119 ASP A O 1
ATOM 935 N N . LEU A 1 120 ? 14.434 -4.030 -1.644 1.00 97.31 120 LEU A N 1
ATOM 936 C CA . LEU A 1 120 ? 13.795 -2.824 -2.159 1.00 97.31 120 LEU A CA 1
ATOM 937 C C . LEU A 1 120 ? 14.234 -1.557 -1.418 1.00 97.31 120 LEU A C 1
ATOM 939 O O . LEU A 1 120 ? 14.064 -0.465 -1.951 1.00 97.31 120 LEU A O 1
ATOM 943 N N . ILE A 1 121 ? 14.778 -1.667 -0.203 1.00 97.19 121 ILE A N 1
ATOM 944 C CA . ILE A 1 121 ? 15.140 -0.505 0.619 1.00 97.19 121 ILE A CA 1
ATOM 945 C C . ILE A 1 121 ? 16.233 0.314 -0.079 1.00 97.19 121 ILE A C 1
ATOM 947 O O . ILE A 1 121 ? 17.260 -0.209 -0.506 1.00 97.19 121 ILE A O 1
ATOM 951 N N . GLY A 1 122 ? 16.016 1.627 -0.167 1.00 96.50 122 GLY A N 1
ATOM 952 C CA . GLY A 1 122 ? 16.952 2.564 -0.784 1.00 96.50 122 GLY A CA 1
ATOM 953 C C . GLY A 1 122 ? 16.817 2.721 -2.296 1.00 96.50 122 GLY A C 1
ATOM 954 O O . GLY A 1 122 ? 17.529 3.544 -2.875 1.00 96.50 122 GLY A O 1
ATOM 955 N N . LEU A 1 123 ? 15.906 1.988 -2.946 1.00 97.31 123 LEU A N 1
ATOM 956 C CA . LEU A 1 123 ? 15.595 2.224 -4.355 1.00 97.31 123 LEU A CA 1
ATOM 957 C C . LEU A 1 123 ? 15.062 3.646 -4.556 1.00 97.31 123 LEU A C 1
ATOM 959 O O . LEU A 1 123 ? 14.246 4.133 -3.771 1.00 97.31 123 LEU A O 1
ATOM 963 N N . GLN A 1 124 ? 15.528 4.293 -5.624 1.00 96.94 124 GLN A N 1
ATOM 964 C CA . GLN A 1 124 ? 15.090 5.623 -6.033 1.00 96.94 124 GLN A CA 1
ATOM 965 C C . GLN A 1 124 ? 13.874 5.509 -6.937 1.00 96.94 124 GLN A C 1
ATOM 967 O O . GLN A 1 124 ? 13.903 4.791 -7.937 1.00 96.94 124 GLN A O 1
ATOM 972 N N . LEU A 1 125 ? 12.828 6.247 -6.597 1.00 96.75 125 LEU A N 1
ATOM 973 C CA . LEU A 1 125 ? 11.565 6.234 -7.305 1.00 96.75 125 LEU A CA 1
ATOM 974 C C . LEU A 1 125 ? 11.185 7.631 -7.765 1.00 96.75 125 LEU A C 1
ATOM 976 O O . LEU A 1 125 ? 11.358 8.606 -7.033 1.00 96.75 125 LEU A O 1
ATOM 980 N N . LYS A 1 126 ? 10.564 7.700 -8.936 1.00 95.62 126 LYS A N 1
ATOM 981 C CA . LYS A 1 126 ? 9.820 8.866 -9.392 1.00 95.62 126 LYS A CA 1
ATOM 982 C C . LYS A 1 126 ? 8.332 8.587 -9.232 1.00 95.62 126 LYS A C 1
ATOM 984 O O . LYS A 1 126 ? 7.778 7.717 -9.903 1.00 95.62 126 LYS A O 1
ATOM 989 N N . SER A 1 127 ? 7.687 9.309 -8.323 1.00 91.19 127 SER A N 1
ATOM 990 C CA . SER A 1 127 ? 6.248 9.172 -8.097 1.00 91.19 127 SER A CA 1
ATOM 991 C C . SER A 1 127 ? 5.458 10.157 -8.964 1.00 91.19 127 SER A C 1
ATOM 993 O O . SER A 1 127 ? 5.896 11.300 -9.135 1.00 91.19 127 SER A O 1
ATOM 995 N N . PRO A 1 128 ? 4.301 9.767 -9.529 1.00 85.81 128 PRO A N 1
ATOM 996 C CA . PRO A 1 128 ? 3.432 10.714 -10.210 1.00 85.81 128 PRO A CA 1
ATOM 997 C C . PRO A 1 128 ? 2.911 11.762 -9.216 1.00 85.81 128 PRO A C 1
ATOM 999 O O . PRO A 1 128 ? 2.526 11.435 -8.098 1.00 85.81 128 PRO A O 1
ATOM 1002 N N . LEU A 1 129 ? 2.854 13.025 -9.650 1.00 82.31 129 LEU A N 1
ATOM 1003 C CA . LEU A 1 129 ? 2.282 14.167 -8.913 1.00 82.31 129 LEU A CA 1
ATOM 1004 C C . LEU A 1 129 ? 3.042 14.627 -7.655 1.00 82.31 129 LEU A C 1
ATOM 1006 O O . LEU A 1 129 ? 2.763 15.724 -7.175 1.00 82.31 129 LEU A O 1
ATOM 1010 N N . ALA A 1 130 ? 4.004 13.857 -7.144 1.00 83.94 130 ALA A N 1
ATOM 1011 C CA . ALA A 1 130 ? 4.811 14.262 -5.998 1.00 83.94 130 ALA A CA 1
ATOM 1012 C C . ALA A 1 130 ? 5.643 15.516 -6.315 1.00 83.94 130 ALA A C 1
ATOM 1014 O O . ALA A 1 130 ? 6.270 15.609 -7.371 1.00 83.94 130 ALA A O 1
ATOM 1015 N N . PHE A 1 131 ? 5.698 16.469 -5.378 1.00 84.56 131 PHE A N 1
ATOM 1016 C CA . PHE A 1 131 ? 6.602 17.621 -5.508 1.00 84.56 131 PHE A CA 1
ATOM 1017 C C . PHE A 1 131 ? 8.077 17.214 -5.437 1.00 84.56 131 PHE A C 1
ATOM 1019 O O . PHE A 1 131 ? 8.935 17.881 -6.013 1.00 84.56 131 PHE A O 1
ATOM 1026 N N . ASN A 1 132 ? 8.373 16.125 -4.727 1.00 84.69 132 ASN A N 1
ATOM 1027 C CA . ASN A 1 132 ? 9.703 15.539 -4.701 1.00 84.69 132 ASN A CA 1
ATOM 1028 C C . ASN A 1 132 ? 9.919 14.735 -5.986 1.00 84.69 132 ASN A C 1
ATOM 1030 O O . ASN A 1 132 ? 9.270 13.711 -6.189 1.00 84.69 132 ASN A O 1
ATOM 1034 N N . GLU A 1 133 ? 10.851 15.178 -6.833 1.00 86.50 133 GLU A N 1
ATOM 1035 C CA . GLU A 1 133 ? 11.165 14.488 -8.094 1.00 86.50 133 GLU A CA 1
ATOM 1036 C C . GLU A 1 133 ? 11.672 13.059 -7.872 1.00 86.50 133 GLU A C 1
ATOM 1038 O O . GLU A 1 133 ? 11.392 12.167 -8.674 1.00 86.50 133 GLU A O 1
ATOM 1043 N N . ILE A 1 134 ? 12.414 12.855 -6.780 1.00 93.25 134 ILE A N 1
ATOM 1044 C CA . ILE A 1 134 ? 12.965 11.567 -6.372 1.00 93.25 134 ILE A CA 1
ATOM 1045 C C . ILE A 1 134 ? 12.566 11.312 -4.925 1.00 93.25 134 ILE A C 1
ATOM 1047 O O . ILE A 1 134 ? 12.783 12.152 -4.051 1.00 93.25 134 ILE A O 1
ATOM 1051 N N . VAL A 1 135 ? 12.020 10.128 -4.678 1.00 93.88 135 VAL A N 1
ATOM 1052 C CA . VAL A 1 135 ? 11.725 9.605 -3.345 1.00 93.88 135 VAL A CA 1
ATOM 1053 C C . VAL A 1 135 ? 12.381 8.237 -3.171 1.00 93.88 135 VAL A C 1
ATOM 1055 O O . VAL A 1 135 ? 12.728 7.583 -4.152 1.00 93.88 135 VAL A O 1
ATOM 1058 N N . TYR A 1 136 ? 12.564 7.793 -1.929 1.00 96.06 136 TYR A N 1
ATOM 1059 C CA . TYR A 1 136 ? 13.229 6.520 -1.632 1.00 96.06 136 TYR A CA 1
ATOM 1060 C C . TYR A 1 136 ? 12.257 5.486 -1.078 1.00 96.06 136 TYR A C 1
ATOM 1062 O O . TYR A 1 136 ? 11.247 5.833 -0.466 1.00 96.06 136 TYR A O 1
ATOM 1070 N N . VAL A 1 137 ? 12.583 4.209 -1.253 1.00 97.19 137 VAL A N 1
ATOM 1071 C CA . VAL A 1 137 ? 11.920 3.121 -0.530 1.00 97.19 137 VAL A CA 1
ATOM 1072 C C . VAL A 1 137 ? 12.511 2.996 0.874 1.00 97.19 137 VAL A C 1
ATOM 1074 O O . VAL A 1 137 ? 13.727 2.875 1.031 1.00 97.19 137 VAL A O 1
ATOM 1077 N N . LEU A 1 138 ? 11.656 3.000 1.893 1.00 96.06 138 LEU A N 1
ATOM 1078 C CA . LEU A 1 138 ? 12.016 2.925 3.305 1.00 96.06 138 LEU A CA 1
ATOM 1079 C C . LEU A 1 138 ? 11.309 1.741 4.002 1.00 96.06 138 LEU A C 1
ATOM 1081 O O . LEU A 1 138 ? 10.257 1.287 3.545 1.00 96.06 138 LEU A O 1
ATOM 1085 N N . PRO A 1 139 ? 11.875 1.225 5.109 1.00 95.00 139 PRO A N 1
ATOM 1086 C CA . PRO A 1 139 ? 11.290 0.117 5.861 1.00 95.00 139 PRO A CA 1
ATOM 1087 C C . PRO A 1 139 ? 10.146 0.566 6.781 1.00 95.00 139 PRO A C 1
ATOM 1089 O O . PRO A 1 139 ? 10.309 1.516 7.543 1.00 95.00 139 PRO A O 1
ATOM 1092 N N . MET A 1 140 ? 9.040 -0.183 6.798 1.00 88.94 140 MET A N 1
ATOM 1093 C CA . MET A 1 140 ? 7.993 -0.072 7.823 1.00 88.94 140 MET A CA 1
ATOM 1094 C C . MET A 1 140 ? 7.496 -1.467 8.214 1.00 88.94 140 MET A C 1
ATOM 1096 O O . MET A 1 140 ? 7.094 -2.254 7.363 1.00 88.94 140 MET A O 1
ATOM 1100 N N . GLN A 1 141 ? 7.548 -1.793 9.507 1.00 84.06 141 GLN A N 1
ATOM 1101 C CA . GLN A 1 141 ? 7.270 -3.154 9.987 1.00 84.06 141 GLN A CA 1
ATOM 1102 C C . GLN A 1 141 ? 5.779 -3.518 9.985 1.00 84.06 141 GLN A C 1
ATOM 1104 O O . GLN A 1 141 ? 5.431 -4.670 9.738 1.00 84.06 141 GLN A O 1
ATOM 1109 N N . ASN A 1 142 ? 4.906 -2.532 10.185 1.00 81.25 142 ASN A N 1
ATOM 1110 C CA . ASN A 1 142 ? 3.470 -2.744 10.382 1.00 81.25 142 ASN A CA 1
ATOM 1111 C C . ASN A 1 142 ? 2.662 -2.655 9.074 1.00 81.25 142 ASN A C 1
ATOM 1113 O O . ASN A 1 142 ? 1.522 -2.207 9.089 1.00 81.25 142 ASN A O 1
ATOM 1117 N N . ILE A 1 143 ? 3.243 -3.016 7.926 1.00 84.25 143 ILE A N 1
ATOM 1118 C CA . ILE A 1 143 ? 2.483 -3.076 6.668 1.00 84.25 143 ILE A CA 1
ATOM 1119 C C . ILE A 1 143 ? 1.844 -4.456 6.548 1.00 84.25 143 ILE A C 1
ATOM 1121 O O . ILE A 1 143 ? 2.542 -5.461 6.589 1.00 84.25 143 ILE A O 1
ATOM 1125 N N . SER A 1 144 ? 0.538 -4.526 6.309 1.00 82.69 144 SER A N 1
ATOM 1126 C CA . SER A 1 144 ? -0.105 -5.787 5.939 1.00 82.69 144 SER A CA 1
ATOM 1127 C C . SER A 1 144 ? 0.148 -6.115 4.463 1.00 82.69 144 SER A C 1
ATOM 1129 O O . SER A 1 144 ? -0.239 -5.365 3.567 1.00 82.69 144 SER A O 1
ATOM 1131 N N . THR A 1 145 ? 0.757 -7.269 4.176 1.00 86.06 145 THR A N 1
ATOM 1132 C CA . THR A 1 145 ? 0.864 -7.800 2.800 1.00 86.06 145 THR A CA 1
ATOM 1133 C C . THR A 1 145 ? -0.417 -8.458 2.299 1.00 86.06 145 THR A C 1
ATOM 1135 O O . THR A 1 145 ? -0.500 -8.849 1.132 1.00 86.06 145 THR A O 1
ATOM 1138 N N . ASP A 1 146 ? -1.414 -8.550 3.176 1.00 83.19 146 ASP A N 1
ATOM 1139 C CA . ASP A 1 146 ? -2.746 -9.059 2.889 1.00 83.19 146 ASP A CA 1
ATOM 1140 C C . ASP A 1 146 ? -3.736 -7.956 2.491 1.00 83.19 146 ASP A C 1
ATOM 1142 O O . ASP A 1 146 ? -4.886 -8.236 2.151 1.00 83.19 146 ASP A O 1
ATOM 1146 N N . LYS A 1 147 ? -3.297 -6.696 2.460 1.00 82.06 147 LYS A N 1
ATOM 1147 C CA . LYS A 1 147 ? -4.084 -5.560 1.972 1.00 82.06 147 LYS A CA 1
ATOM 1148 C C . LYS A 1 147 ? -3.325 -4.847 0.847 1.00 82.06 147 LYS A C 1
ATOM 1150 O O . LYS A 1 147 ? -2.097 -4.750 0.854 1.00 82.06 147 LYS A O 1
ATOM 1155 N N . GLY A 1 148 ? -4.059 -4.366 -0.158 1.00 90.62 148 GLY A N 1
ATOM 1156 C CA . GLY A 1 148 ? -3.481 -3.656 -1.304 1.00 90.62 148 GLY A CA 1
ATOM 1157 C C . GLY A 1 148 ? -2.402 -4.461 -2.045 1.00 90.62 148 GLY A C 1
ATOM 1158 O O . GLY A 1 148 ? -2.616 -5.614 -2.422 1.00 90.62 148 GLY A O 1
ATOM 1159 N N . THR A 1 149 ? -1.242 -3.839 -2.276 1.00 94.94 149 THR A N 1
ATOM 1160 C CA . THR A 1 149 ? -0.098 -4.433 -2.996 1.00 94.94 149 THR A CA 1
ATOM 1161 C C . THR A 1 149 ? 1.087 -4.796 -2.102 1.00 94.94 149 THR A C 1
ATOM 1163 O O . THR A 1 149 ? 2.109 -5.259 -2.611 1.00 94.94 149 THR A O 1
ATOM 1166 N N . GLY A 1 150 ? 0.982 -4.566 -0.787 1.00 92.06 150 GLY A N 1
ATOM 1167 C CA . GLY A 1 150 ? 2.110 -4.603 0.152 1.00 92.06 150 GLY A CA 1
ATOM 1168 C C . GLY A 1 150 ? 3.111 -3.449 -0.017 1.00 92.06 150 GLY A C 1
ATOM 1169 O O . GLY A 1 150 ? 4.136 -3.437 0.661 1.00 92.06 150 GLY A O 1
ATOM 1170 N N . ILE A 1 151 ? 2.838 -2.503 -0.919 1.00 94.62 151 ILE A N 1
ATOM 1171 C CA . ILE A 1 151 ? 3.615 -1.280 -1.136 1.00 94.62 151 ILE A CA 1
ATOM 1172 C C . ILE A 1 151 ? 2.707 -0.103 -0.808 1.00 94.62 151 ILE A C 1
ATOM 1174 O O . ILE A 1 151 ? 1.603 -0.002 -1.348 1.00 94.62 151 ILE A O 1
ATOM 1178 N N . VAL A 1 152 ? 3.173 0.788 0.062 1.00 90.44 152 VAL A N 1
ATOM 1179 C CA . VAL A 1 152 ? 2.368 1.905 0.567 1.00 90.44 152 VAL A CA 1
ATOM 1180 C C . VAL A 1 152 ? 3.056 3.222 0.221 1.00 90.44 152 VAL A C 1
ATOM 1182 O O . VAL A 1 152 ? 4.242 3.407 0.485 1.00 90.44 152 VAL A O 1
ATOM 1185 N N . THR A 1 153 ? 2.331 4.152 -0.399 1.00 85.56 153 THR A N 1
ATOM 1186 C CA . THR A 1 153 ? 2.822 5.526 -0.581 1.00 85.56 153 THR A CA 1
ATOM 1187 C C . THR A 1 153 ? 2.730 6.280 0.730 1.00 85.56 153 THR A C 1
ATOM 1189 O O . THR A 1 153 ? 1.703 6.195 1.399 1.00 85.56 153 THR A O 1
ATOM 1192 N N . ARG A 1 154 ? 3.742 7.082 1.057 1.00 77.19 154 ARG A N 1
ATOM 1193 C CA . ARG A 1 154 ? 3.732 7.852 2.295 1.00 77.19 154 ARG A CA 1
ATOM 1194 C C . ARG A 1 154 ? 3.323 9.303 2.103 1.00 77.19 154 ARG A C 1
ATOM 1196 O O . ARG A 1 154 ? 4.011 10.009 1.366 1.00 77.19 154 ARG A O 1
ATOM 1203 N N . VAL A 1 155 ? 2.371 9.796 2.900 1.00 73.94 155 VAL A N 1
ATOM 1204 C CA . VAL A 1 155 ? 2.067 11.237 2.997 1.00 73.94 155 VAL A CA 1
ATOM 1205 C C . VAL A 1 155 ? 1.990 11.691 4.466 1.00 73.94 155 VAL A C 1
ATOM 1207 O O . VAL A 1 155 ? 0.928 11.668 5.088 1.00 73.94 155 VAL A O 1
ATOM 1210 N N . PRO A 1 156 ? 3.116 12.139 5.054 1.00 63.78 156 PRO A N 1
ATOM 1211 C CA . PRO A 1 156 ? 3.209 12.390 6.492 1.00 63.78 156 PRO A CA 1
ATOM 1212 C C . PRO A 1 156 ? 2.357 13.532 7.037 1.00 63.78 156 PRO A C 1
ATOM 1214 O O . PRO A 1 156 ? 2.221 13.645 8.252 1.00 63.78 156 PRO A O 1
ATOM 1217 N N . SER A 1 157 ? 1.864 14.429 6.184 1.00 63.16 157 SER A N 1
ATOM 1218 C CA . SER A 1 157 ? 1.017 15.539 6.626 1.00 63.16 157 SER A CA 1
ATOM 1219 C C . SER A 1 157 ? -0.336 15.055 7.131 1.00 63.16 157 SER A C 1
ATOM 1221 O O . SER A 1 157 ? -0.884 15.675 8.040 1.00 63.16 157 SER A O 1
ATOM 1223 N N . ASP A 1 158 ? -0.835 13.950 6.571 1.00 64.62 158 ASP A N 1
ATOM 1224 C CA . ASP A 1 158 ? -2.242 13.549 6.655 1.00 64.62 158 ASP A CA 1
ATOM 1225 C C . ASP A 1 158 ? -2.444 12.076 7.058 1.00 64.62 158 ASP A C 1
ATOM 1227 O O . ASP A 1 158 ? -3.582 11.629 7.189 1.00 64.62 158 ASP A O 1
ATOM 1231 N N . SER A 1 159 ? -1.355 11.333 7.298 1.00 70.19 159 SER A N 1
ATOM 1232 C CA . SER A 1 159 ? -1.360 9.965 7.832 1.00 70.19 159 SER A CA 1
ATOM 1233 C C . SER A 1 159 ? -0.493 9.879 9.102 1.00 70.19 159 SER A C 1
ATOM 1235 O O . SER A 1 159 ? 0.730 10.040 9.042 1.00 70.19 159 SER A O 1
ATOM 1237 N N . PRO A 1 160 ? -1.097 9.672 10.285 1.00 69.38 160 PRO A N 1
ATOM 1238 C CA . PRO A 1 160 ? -0.361 9.535 11.541 1.00 69.38 160 PRO A CA 1
ATOM 1239 C C . PRO A 1 160 ? 0.635 8.373 11.585 1.00 69.38 160 PRO A C 1
ATOM 1241 O O . PRO A 1 160 ? 1.749 8.570 12.069 1.00 69.38 160 PRO A O 1
ATOM 1244 N N . ASP A 1 161 ? 0.300 7.195 11.050 1.00 70.38 161 ASP A N 1
ATOM 1245 C CA . ASP A 1 161 ? 1.241 6.065 11.022 1.00 70.38 161 ASP A CA 1
ATOM 1246 C C . ASP A 1 161 ? 2.466 6.374 10.159 1.00 70.38 161 ASP A C 1
ATOM 1248 O O . ASP A 1 161 ? 3.601 6.110 10.565 1.00 70.38 161 ASP A O 1
ATOM 1252 N N . ASP A 1 162 ? 2.251 7.048 9.027 1.00 75.56 162 ASP A N 1
ATOM 1253 C CA . ASP A 1 162 ? 3.326 7.560 8.182 1.00 75.56 162 ASP A CA 1
ATOM 1254 C C . ASP A 1 162 ? 4.199 8.577 8.917 1.00 75.56 162 ASP A C 1
ATOM 1256 O O . ASP A 1 162 ? 5.420 8.610 8.732 1.00 75.56 162 ASP A O 1
ATOM 1260 N N . PHE A 1 163 ? 3.597 9.462 9.712 1.00 77.06 163 PHE A N 1
ATOM 1261 C CA . PHE A 1 163 ? 4.344 10.435 10.498 1.00 77.06 163 PHE A CA 1
ATOM 1262 C C . PHE A 1 163 ? 5.222 9.731 11.538 1.00 77.06 163 PHE A C 1
ATOM 1264 O O . PHE A 1 163 ? 6.423 10.004 11.600 1.00 77.06 163 PHE A O 1
ATOM 1271 N N . ILE A 1 164 ? 4.657 8.788 12.298 1.00 78.69 164 ILE A N 1
ATOM 1272 C CA . ILE A 1 164 ? 5.362 8.090 13.378 1.00 78.69 164 ILE A CA 1
ATOM 1273 C C . ILE A 1 164 ? 6.507 7.238 12.828 1.00 78.69 164 ILE A C 1
ATOM 1275 O O . ILE A 1 164 ? 7.642 7.409 13.271 1.00 78.69 164 ILE A O 1
ATOM 1279 N N . ALA A 1 165 ? 6.249 6.393 11.824 1.00 82.00 165 ALA A N 1
ATOM 1280 C CA . ALA A 1 165 ? 7.251 5.471 11.276 1.00 82.00 165 ALA A CA 1
ATOM 1281 C C . ALA A 1 165 ? 8.508 6.196 10.766 1.00 82.00 165 ALA A C 1
ATOM 1283 O O . ALA A 1 165 ? 9.640 5.734 10.899 1.00 82.00 165 ALA A O 1
ATOM 1284 N N . PHE A 1 166 ? 8.346 7.392 10.215 1.00 85.06 166 PHE A N 1
ATOM 1285 C CA . PHE A 1 166 ? 9.500 8.187 9.813 1.00 85.06 166 PHE A CA 1
ATOM 1286 C C . PHE A 1 166 ? 10.103 9.012 10.916 1.00 85.06 166 PHE A C 1
ATOM 1288 O O . PHE A 1 166 ? 11.306 9.228 10.887 1.00 85.06 166 PHE A O 1
ATOM 1295 N N . GLN A 1 167 ? 9.308 9.500 11.865 1.00 84.06 167 GLN A N 1
ATOM 1296 C CA . GLN A 1 167 ? 9.874 10.160 13.027 1.00 84.06 167 GLN A CA 1
ATOM 1297 C C . GLN A 1 167 ? 10.779 9.180 13.787 1.00 84.06 167 GLN A C 1
ATOM 1299 O O . GLN A 1 167 ? 11.849 9.573 14.247 1.00 84.06 167 GLN A O 1
ATOM 1304 N N . GLU A 1 168 ? 10.428 7.894 13.832 1.00 86.31 168 GLU A N 1
ATOM 1305 C CA . GLU A 1 168 ? 11.311 6.816 14.290 1.00 86.31 168 GLU A CA 1
ATOM 1306 C C . GLU A 1 168 ? 12.583 6.720 13.434 1.00 86.31 168 GLU A C 1
ATOM 1308 O O . GLU A 1 168 ? 13.687 6.736 13.981 1.00 86.31 168 GLU A O 1
ATOM 1313 N N . LEU A 1 169 ? 12.472 6.720 12.099 1.00 89.31 169 LEU A N 1
ATOM 1314 C CA . LEU A 1 169 ? 13.647 6.762 11.218 1.00 89.31 169 LEU A CA 1
ATOM 1315 C C . LEU A 1 169 ? 14.481 8.035 11.363 1.00 89.31 169 LEU A C 1
ATOM 1317 O O . LEU A 1 169 ? 15.677 7.967 11.126 1.00 89.31 169 LEU A O 1
ATOM 1321 N N . VAL A 1 170 ? 13.915 9.175 11.752 1.00 88.62 170 VAL A N 1
ATOM 1322 C CA . VAL A 1 170 ? 14.634 10.435 12.009 1.00 88.62 170 VAL A CA 1
ATOM 1323 C C . VAL A 1 170 ? 15.375 10.349 13.345 1.00 88.62 170 VAL A C 1
ATOM 1325 O O . VAL A 1 170 ? 16.557 10.691 13.434 1.00 88.62 170 VAL A O 1
ATOM 1328 N N . THR A 1 171 ? 14.707 9.845 14.381 1.00 90.25 171 THR A N 1
ATOM 1329 C CA . THR A 1 171 ? 15.184 9.867 15.774 1.00 90.25 171 THR A CA 1
ATOM 1330 C C . THR A 1 171 ? 16.054 8.677 16.165 1.00 90.25 171 THR A C 1
ATOM 1332 O O . THR A 1 171 ? 16.838 8.808 17.102 1.00 90.25 171 THR A O 1
ATOM 1335 N N . SER A 1 172 ? 15.972 7.547 15.455 1.00 91.25 172 SER A N 1
ATOM 1336 C CA . SER A 1 172 ? 16.696 6.314 15.784 1.00 91.25 172 SER A CA 1
ATOM 1337 C C . SER A 1 172 ? 17.794 5.986 14.762 1.00 91.25 172 SER A C 1
ATOM 1339 O O . SER A 1 172 ? 17.540 5.314 13.756 1.00 91.25 172 SER A O 1
ATOM 1341 N N . PRO A 1 173 ? 19.057 6.386 15.017 1.00 91.38 173 PRO A N 1
ATOM 1342 C CA . PRO A 1 173 ? 20.194 5.966 14.199 1.00 91.38 173 PRO A CA 1
ATOM 1343 C C . PRO A 1 173 ? 20.372 4.444 14.160 1.00 91.38 173 PRO A C 1
ATOM 1345 O O . PRO A 1 173 ? 20.786 3.902 13.140 1.00 91.38 173 PRO A O 1
ATOM 1348 N N . GLY A 1 174 ? 20.039 3.745 15.254 1.00 92.75 174 GLY A N 1
ATOM 1349 C CA . GLY A 1 174 ? 20.129 2.285 15.331 1.00 92.75 174 GLY A CA 1
ATOM 1350 C C . GLY A 1 174 ? 19.165 1.591 14.370 1.00 92.75 174 GLY A C 1
ATOM 1351 O O . GLY A 1 174 ? 19.554 0.638 13.699 1.00 92.75 174 GLY A O 1
ATOM 1352 N N . LEU A 1 175 ? 17.940 2.113 14.240 1.00 89.19 175 LEU A N 1
ATOM 1353 C CA . LEU A 1 175 ? 16.961 1.618 13.271 1.00 89.19 175 LEU A CA 1
ATOM 1354 C C . LEU A 1 175 ? 17.443 1.847 11.834 1.00 89.19 175 LEU A C 1
ATOM 1356 O O . LEU A 1 175 ? 17.371 0.941 11.007 1.00 89.19 175 LEU A O 1
ATOM 1360 N N . ARG A 1 176 ? 18.007 3.030 11.549 1.00 94.19 176 ARG A N 1
ATOM 1361 C CA . ARG A 1 176 ? 18.594 3.316 10.233 1.00 94.19 176 ARG A CA 1
ATOM 1362 C C . ARG A 1 176 ? 19.735 2.354 9.901 1.00 94.19 176 ARG A C 1
ATOM 1364 O O . ARG A 1 176 ? 19.724 1.746 8.835 1.00 94.19 176 ARG A O 1
ATOM 1371 N N . ALA A 1 177 ? 20.663 2.148 10.836 1.00 94.06 177 ALA A N 1
ATOM 1372 C CA . ALA A 1 177 ? 21.780 1.221 10.669 1.00 94.06 177 ALA A CA 1
ATOM 1373 C C . ALA A 1 177 ? 21.315 -0.231 10.456 1.00 94.06 177 ALA A C 1
ATOM 1375 O O . ALA A 1 177 ? 21.855 -0.919 9.593 1.00 94.06 177 ALA A O 1
ATOM 1376 N N . MET A 1 178 ? 20.287 -0.679 11.187 1.00 92.94 178 MET A N 1
ATOM 1377 C CA . MET A 1 178 ? 19.722 -2.031 11.079 1.00 92.94 178 MET A CA 1
ATOM 1378 C C . MET A 1 178 ? 19.222 -2.362 9.665 1.00 92.94 178 MET A C 1
ATOM 1380 O O . MET A 1 178 ? 19.370 -3.497 9.211 1.00 92.94 178 MET A O 1
ATOM 1384 N N . TYR A 1 179 ? 18.636 -1.385 8.972 1.00 93.81 179 TYR A N 1
ATOM 1385 C CA . TYR A 1 179 ? 18.090 -1.559 7.622 1.00 93.81 179 TYR A CA 1
ATOM 1386 C C . TYR A 1 179 ? 18.970 -0.959 6.519 1.00 93.81 179 TYR A C 1
ATOM 1388 O O . TYR A 1 179 ? 18.564 -0.948 5.361 1.00 93.81 179 TYR A O 1
ATOM 1396 N N . GLY A 1 180 ? 20.156 -0.442 6.853 1.00 95.25 180 GLY A N 1
ATOM 1397 C CA . GLY A 1 180 ? 21.029 0.231 5.888 1.00 95.25 180 GLY A CA 1
ATOM 1398 C C . GLY A 1 180 ? 20.442 1.526 5.311 1.00 95.25 180 GLY A C 1
ATOM 1399 O O . GLY A 1 180 ? 20.837 1.945 4.225 1.00 95.25 180 GLY A O 1
ATOM 1400 N N . VAL A 1 181 ? 19.501 2.162 6.017 1.00 96.38 181 VAL A N 1
ATOM 1401 C CA . VAL A 1 181 ? 18.892 3.431 5.603 1.00 96.38 181 VAL A CA 1
ATOM 1402 C C . VAL A 1 181 ? 19.916 4.548 5.744 1.00 96.38 181 VAL A C 1
ATOM 1404 O O . VAL A 1 181 ? 20.472 4.767 6.821 1.00 96.38 181 VAL A O 1
ATOM 1407 N N . LYS A 1 182 ? 20.147 5.285 4.657 1.00 96.12 182 LYS A N 1
ATOM 1408 C CA . LYS A 1 182 ? 21.053 6.432 4.661 1.00 96.12 182 LYS A CA 1
ATOM 1409 C C . LYS A 1 182 ? 20.346 7.705 5.105 1.00 96.12 182 LYS A C 1
ATOM 1411 O O . LYS A 1 182 ? 19.181 7.939 4.793 1.00 96.12 182 LYS A O 1
ATOM 1416 N N . ASP A 1 183 ? 21.109 8.577 5.748 1.00 94.19 183 ASP A N 1
ATOM 1417 C CA . ASP A 1 183 ? 20.664 9.894 6.206 1.00 94.19 183 ASP A CA 1
ATOM 1418 C C . ASP A 1 183 ? 20.114 10.769 5.056 1.00 94.19 183 ASP A C 1
ATOM 1420 O O . ASP A 1 183 ? 19.135 11.496 5.235 1.00 94.19 183 ASP A O 1
ATOM 1424 N N . GLU A 1 184 ? 20.679 10.635 3.850 1.00 94.25 184 GLU A N 1
ATOM 1425 C CA . GLU A 1 184 ? 20.245 11.340 2.631 1.00 94.25 184 GLU A CA 1
ATOM 1426 C C . GLU A 1 184 ? 18.845 10.922 2.138 1.00 94.25 184 GLU A C 1
ATOM 1428 O O . GLU A 1 184 ? 18.202 11.672 1.407 1.00 94.25 184 GLU A O 1
ATOM 1433 N N . TRP A 1 185 ? 18.341 9.759 2.565 1.00 94.25 185 TRP A N 1
ATOM 1434 C CA . TRP A 1 185 ? 17.005 9.264 2.203 1.00 94.25 185 TRP A CA 1
ATOM 1435 C C . TRP A 1 185 ? 15.911 9.768 3.147 1.00 94.25 185 TRP A C 1
ATOM 1437 O O . TRP A 1 185 ? 14.728 9.575 2.879 1.00 94.25 185 TRP A O 1
ATOM 1447 N N . VAL A 1 186 ? 16.301 10.390 4.263 1.00 90.81 186 VAL A N 1
ATOM 1448 C CA . VAL A 1 186 ? 15.393 10.762 5.352 1.00 90.81 186 VAL A CA 1
ATOM 1449 C C . VAL A 1 186 ? 15.415 12.270 5.573 1.00 90.81 186 VAL A C 1
ATOM 1451 O O . VAL A 1 186 ? 14.401 12.937 5.391 1.00 90.81 186 VAL A O 1
ATOM 1454 N N . PHE A 1 187 ? 16.567 12.839 5.928 1.00 91.31 187 PHE A N 1
ATOM 1455 C CA . PHE A 1 187 ? 16.638 14.215 6.431 1.00 91.31 187 PHE A CA 1
ATOM 1456 C C . PHE A 1 187 ? 16.321 15.331 5.423 1.00 91.31 187 PHE A C 1
ATOM 1458 O O . PHE A 1 187 ? 15.804 16.364 5.857 1.00 91.31 187 PHE A O 1
ATOM 1465 N N . PRO A 1 188 ? 16.588 15.190 4.109 1.00 90.06 188 PRO A N 1
ATOM 1466 C CA . PRO A 1 188 ? 16.1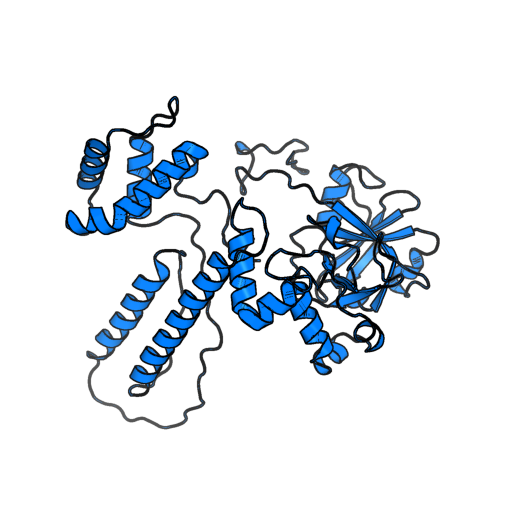92 16.212 3.139 1.00 90.06 188 PRO A CA 1
ATOM 1467 C C . PRO A 1 188 ? 14.671 16.354 2.981 1.00 90.06 188 PRO A C 1
ATOM 1469 O O . PRO A 1 188 ? 14.194 17.416 2.577 1.00 90.06 188 PRO A O 1
ATOM 1472 N N . PHE A 1 189 ? 13.904 15.309 3.309 1.00 84.88 189 PHE A N 1
ATOM 1473 C CA . PHE A 1 189 ? 12.462 15.275 3.098 1.00 84.88 189 PHE A CA 1
ATOM 1474 C C . PHE A 1 189 ? 11.724 15.928 4.262 1.00 84.88 189 PHE A C 1
ATOM 1476 O O . PHE A 1 189 ? 11.670 15.411 5.379 1.00 84.88 189 PHE A O 1
ATOM 1483 N N . LYS A 1 190 ? 11.122 17.082 3.981 1.00 78.69 190 LYS A N 1
ATOM 1484 C CA . LYS A 1 190 ? 10.239 17.784 4.914 1.00 78.69 190 LYS A CA 1
ATOM 1485 C C . LYS A 1 190 ? 8.800 17.329 4.708 1.00 78.69 190 LYS A C 1
ATOM 1487 O O . LYS A 1 190 ? 8.425 16.919 3.612 1.00 78.69 190 LYS A O 1
ATOM 1492 N N . VAL A 1 191 ? 7.991 17.432 5.759 1.00 76.88 191 VAL A N 1
ATOM 1493 C CA . VAL A 1 191 ? 6.542 17.237 5.645 1.00 76.88 191 VAL A CA 1
ATOM 1494 C C . VAL A 1 191 ? 5.988 18.326 4.730 1.00 76.88 191 VAL A C 1
ATOM 1496 O O . VAL A 1 191 ? 6.222 19.511 4.969 1.00 76.88 191 VAL A O 1
ATOM 1499 N N . ILE A 1 192 ? 5.296 17.918 3.668 1.00 78.25 192 ILE A N 1
ATOM 1500 C CA . ILE A 1 192 ? 4.672 18.836 2.720 1.00 78.25 192 ILE A CA 1
ATOM 1501 C C . ILE A 1 192 ? 3.175 18.875 3.031 1.00 78.25 192 ILE A C 1
ATOM 1503 O O . ILE A 1 192 ? 2.525 17.841 2.909 1.00 78.25 192 ILE A O 1
ATOM 1507 N N . PRO A 1 193 ? 2.620 20.029 3.428 1.00 75.25 193 PRO A N 1
ATOM 1508 C CA . PRO A 1 193 ? 1.191 20.157 3.677 1.00 75.25 193 PRO A CA 1
ATOM 1509 C C . PRO A 1 193 ? 0.397 20.006 2.376 1.00 75.25 193 PRO A C 1
ATOM 1511 O O . PRO A 1 193 ? 0.586 20.802 1.454 1.00 75.25 193 PRO A O 1
ATOM 1514 N N . VAL A 1 194 ? -0.506 19.024 2.310 1.00 71.25 194 VAL A N 1
ATOM 1515 C CA . VAL A 1 194 ? -1.382 18.812 1.143 1.00 71.25 194 VAL A CA 1
ATOM 1516 C C . VAL A 1 194 ? -2.813 19.234 1.440 1.00 71.25 194 VAL A C 1
ATOM 1518 O O . VAL A 1 194 ? -3.417 19.963 0.654 1.00 71.25 194 VAL A O 1
ATOM 1521 N N . ILE A 1 195 ? -3.346 18.823 2.591 1.00 68.62 195 ILE A N 1
ATOM 1522 C CA . ILE A 1 195 ? -4.719 19.123 2.994 1.00 68.62 195 ILE A CA 1
ATOM 1523 C C . ILE A 1 195 ? -4.714 20.149 4.124 1.00 68.62 195 ILE A C 1
ATOM 1525 O O . ILE A 1 195 ? -3.898 20.109 5.042 1.00 68.62 195 ILE A O 1
ATOM 1529 N N . ASN A 1 196 ? -5.650 21.092 4.051 1.00 69.31 196 ASN A N 1
ATOM 1530 C CA . ASN A 1 196 ? -5.923 22.030 5.128 1.00 69.31 196 ASN A CA 1
ATOM 1531 C C . ASN A 1 196 ? -7.273 21.692 5.761 1.00 69.31 196 ASN A C 1
ATOM 1533 O O . ASN A 1 196 ? -8.312 21.854 5.121 1.00 69.31 196 ASN A O 1
ATOM 1537 N N . VAL A 1 197 ? -7.260 21.261 7.021 1.00 65.75 197 VAL A N 1
ATOM 1538 C CA . VAL A 1 197 ? -8.482 20.946 7.768 1.00 65.75 197 VAL A CA 1
ATOM 1539 C C . VAL A 1 197 ? -8.895 22.170 8.590 1.00 65.75 197 VAL A C 1
ATOM 1541 O O . VAL A 1 197 ? -8.108 22.639 9.422 1.00 65.75 197 VAL A O 1
ATOM 1544 N N . PRO A 1 198 ? -10.115 22.713 8.408 1.00 54.50 198 PRO A N 1
ATOM 1545 C CA . PRO A 1 198 ? -10.610 23.819 9.222 1.00 54.50 198 PRO A CA 1
ATOM 1546 C C . PRO A 1 198 ? -10.497 23.516 10.724 1.00 54.50 198 PRO A C 1
ATOM 1548 O O . PRO A 1 198 ? -10.971 22.490 11.199 1.00 54.50 198 PRO A O 1
ATOM 1551 N N . GLY A 1 199 ? -9.842 24.404 11.477 1.00 62.53 199 GLY A N 1
ATOM 1552 C CA . GLY A 1 199 ? -9.584 24.227 12.914 1.00 62.53 199 GLY A CA 1
ATOM 1553 C C . GLY A 1 199 ? -8.286 23.483 13.259 1.00 62.53 199 GLY A C 1
ATOM 1554 O O . GLY A 1 199 ? -7.779 23.661 14.363 1.00 62.53 199 GLY A O 1
ATOM 1555 N N . TYR A 1 200 ? -7.696 22.738 12.319 1.00 55.94 200 TYR A N 1
ATOM 1556 C CA . TYR A 1 200 ? -6.435 22.011 12.517 1.00 55.94 200 TYR A CA 1
ATOM 1557 C C . TYR A 1 200 ? -5.280 22.547 11.669 1.00 55.94 200 TYR A C 1
ATOM 1559 O O . TYR A 1 200 ? -4.120 22.463 12.069 1.00 55.94 200 TYR A O 1
ATOM 1567 N N . GLY A 1 201 ? -5.562 23.223 10.561 1.00 65.69 201 GLY A N 1
ATOM 1568 C CA . GLY A 1 201 ? -4.530 23.729 9.666 1.00 65.69 201 GLY A CA 1
ATOM 1569 C C . GLY A 1 201 ? -3.990 22.625 8.759 1.00 65.69 201 GLY A C 1
ATOM 1570 O O . GLY A 1 201 ? -4.701 21.691 8.401 1.00 65.69 201 GLY A O 1
ATOM 1571 N N . ASN A 1 202 ? -2.721 22.749 8.391 1.00 67.56 202 ASN A N 1
ATOM 1572 C CA . ASN A 1 202 ? -2.100 22.042 7.274 1.00 67.56 202 ASN A CA 1
ATOM 1573 C C . ASN A 1 202 ? -1.098 20.933 7.675 1.00 67.56 202 ASN A C 1
ATOM 1575 O O . ASN A 1 202 ? -0.499 20.305 6.811 1.00 67.56 202 ASN A O 1
ATOM 1579 N N . GLU A 1 203 ? -0.911 20.688 8.975 1.00 67.44 203 GLU A N 1
ATOM 1580 C CA . GLU A 1 203 ? -0.069 19.610 9.529 1.00 67.44 203 GLU A CA 1
ATOM 1581 C C . GLU A 1 203 ? -0.917 18.723 10.455 1.00 67.44 203 GLU A C 1
ATOM 1583 O O . GLU A 1 203 ? -0.705 18.672 11.670 1.00 67.44 203 GLU A O 1
ATOM 1588 N N . THR A 1 204 ? -1.949 18.090 9.894 1.00 67.19 204 THR A N 1
ATOM 1589 C CA . THR A 1 204 ? -3.013 17.439 10.670 1.00 67.19 204 THR A CA 1
ATOM 1590 C C . THR A 1 204 ? -2.496 16.259 11.491 1.00 67.19 204 THR A C 1
ATOM 1592 O O . THR A 1 204 ? -2.766 16.185 12.690 1.00 67.19 204 THR A O 1
ATOM 1595 N N . ALA A 1 205 ? -1.675 15.396 10.889 1.00 66.19 205 ALA A N 1
ATOM 1596 C CA . ALA A 1 205 ? -1.106 14.224 11.548 1.00 66.19 205 ALA A CA 1
ATOM 1597 C C . ALA A 1 205 ? -0.182 14.598 12.718 1.00 66.19 205 ALA A C 1
ATOM 1599 O O . ALA A 1 205 ? -0.297 14.047 13.812 1.00 66.19 205 ALA A O 1
ATOM 1600 N N . LYS A 1 206 ? 0.699 15.584 12.518 1.00 71.00 206 LYS A N 1
ATOM 1601 C CA . LYS A 1 206 ? 1.621 16.050 13.561 1.00 71.00 206 LYS A CA 1
ATOM 1602 C C . LYS A 1 206 ? 0.869 16.639 14.749 1.00 71.00 206 LYS A C 1
ATOM 1604 O O . LYS A 1 206 ? 1.152 16.269 15.883 1.00 71.00 206 LYS A O 1
ATOM 1609 N N . LYS A 1 207 ? -0.105 17.518 14.497 1.00 70.38 207 LYS A N 1
ATOM 1610 C CA . LYS A 1 207 ? -0.910 18.117 15.569 1.00 70.38 207 LYS A CA 1
ATOM 1611 C C . LYS A 1 207 ? -1.724 17.078 16.324 1.00 70.38 207 LYS A C 1
ATOM 1613 O O . LYS A 1 207 ? -1.784 17.157 17.543 1.00 70.38 207 LYS A O 1
ATOM 1618 N N . ALA A 1 208 ? -2.283 16.088 15.625 1.00 65.44 208 ALA A N 1
ATOM 1619 C CA . ALA A 1 208 ? -2.997 14.993 16.271 1.00 65.44 208 ALA A CA 1
ATOM 1620 C C . ALA A 1 208 ? -2.075 14.227 17.227 1.00 65.44 208 ALA A C 1
ATOM 1622 O O . ALA A 1 208 ? -2.459 13.959 18.359 1.00 65.44 208 ALA A O 1
ATOM 1623 N N . ILE A 1 209 ? -0.840 13.939 16.816 1.00 68.19 209 ILE A N 1
ATOM 1624 C CA . ILE A 1 209 ? 0.131 13.231 17.658 1.00 68.19 209 ILE A CA 1
ATOM 1625 C C . ILE A 1 209 ? 0.618 14.106 18.821 1.00 68.19 209 ILE A C 1
ATOM 1627 O O . ILE A 1 209 ? 0.766 13.604 19.931 1.00 68.19 209 ILE A O 1
ATOM 1631 N N . GLU A 1 210 ? 0.844 15.403 18.606 1.00 72.44 210 GLU A N 1
ATOM 1632 C CA . GLU A 1 210 ? 1.219 16.342 19.674 1.00 72.44 210 GLU A CA 1
ATOM 1633 C C . GLU A 1 210 ? 0.091 16.530 20.704 1.00 72.44 210 GLU A C 1
ATOM 1635 O O . GLU A 1 210 ? 0.362 16.617 21.901 1.00 72.44 210 GLU A O 1
ATOM 1640 N N . GLU A 1 211 ? -1.170 16.575 20.260 1.00 67.56 211 GLU A N 1
ATOM 1641 C CA . GLU A 1 211 ? -2.336 16.768 21.130 1.00 67.56 211 GLU A CA 1
ATOM 1642 C C . GLU A 1 211 ? -2.749 15.474 21.844 1.00 67.56 211 GLU A C 1
ATOM 1644 O O . GLU A 1 211 ? -3.167 15.515 23.003 1.00 67.56 211 GLU A O 1
ATOM 1649 N N . PHE A 1 212 ? -2.636 14.326 21.169 1.00 62.53 212 PHE A N 1
ATOM 1650 C CA . PHE A 1 212 ? -3.238 13.074 21.624 1.00 62.53 212 PHE A CA 1
ATOM 1651 C C . PHE A 1 212 ? -2.241 11.963 21.957 1.00 62.53 212 PHE A C 1
ATOM 1653 O O . PHE A 1 212 ? -2.625 11.052 22.681 1.00 62.53 212 PHE A O 1
ATOM 1660 N N . SER A 1 213 ? -0.967 12.065 21.566 1.00 62.69 213 SER A N 1
ATOM 1661 C CA . SER A 1 213 ? 0.049 10.991 21.563 1.00 62.69 213 SER A CA 1
ATOM 1662 C C . SER A 1 213 ? -0.189 9.906 20.507 1.00 62.69 213 SER A C 1
ATOM 1664 O O . SER A 1 213 ? -1.318 9.669 20.082 1.00 62.69 213 SER A O 1
ATOM 1666 N N . SER A 1 214 ? 0.885 9.218 20.101 1.00 61.56 214 SER A N 1
ATOM 1667 C CA . SER A 1 214 ? 0.869 8.205 19.033 1.00 61.56 214 SER A CA 1
ATOM 1668 C C . SER A 1 214 ? -0.199 7.133 19.225 1.00 61.56 214 SER A C 1
ATOM 1670 O O . SER A 1 214 ? -0.914 6.799 18.286 1.00 61.56 214 SER A O 1
ATOM 1672 N N . ASP A 1 215 ? -0.318 6.602 20.438 1.00 56.03 215 ASP A N 1
ATOM 1673 C CA . ASP A 1 215 ? -1.124 5.409 20.699 1.00 56.03 215 ASP A CA 1
ATOM 1674 C C . ASP A 1 215 ? -2.612 5.744 20.706 1.00 56.03 215 ASP A C 1
ATOM 1676 O O . ASP A 1 215 ? -3.433 5.005 20.168 1.00 56.03 215 ASP A O 1
ATOM 1680 N N . ALA A 1 216 ? -2.961 6.915 21.231 1.00 58.81 216 ALA A N 1
ATOM 1681 C CA . ALA A 1 216 ? -4.316 7.422 21.148 1.00 58.81 216 ALA A CA 1
ATOM 1682 C C . ALA A 1 216 ? -4.714 7.810 19.724 1.00 58.81 216 ALA A C 1
ATOM 1684 O O . ALA A 1 216 ? -5.855 7.578 19.333 1.00 58.81 216 ALA A O 1
ATOM 1685 N N . THR A 1 217 ? -3.797 8.409 18.954 1.00 61.44 217 THR A N 1
ATOM 1686 C CA . THR A 1 217 ? -4.054 8.730 17.549 1.00 61.44 217 THR A CA 1
ATOM 1687 C C . THR A 1 217 ? -4.282 7.448 16.752 1.00 61.44 217 THR A C 1
ATOM 1689 O O . THR A 1 217 ? -5.257 7.384 16.014 1.00 61.44 217 THR A O 1
ATOM 1692 N N . ARG A 1 218 ? -3.467 6.404 16.960 1.00 58.25 218 ARG A N 1
ATOM 1693 C CA . ARG A 1 218 ? -3.666 5.078 16.350 1.00 58.25 218 ARG A CA 1
ATOM 1694 C C . ARG A 1 218 ? -5.000 4.456 16.730 1.00 58.25 218 ARG A C 1
ATOM 1696 O O . ARG A 1 218 ? -5.717 3.998 15.854 1.00 58.25 218 ARG A O 1
ATOM 1703 N N . PHE A 1 219 ? -5.365 4.492 18.011 1.00 55.94 219 PHE A N 1
ATOM 1704 C CA . PHE A 1 219 ? -6.655 3.973 18.462 1.00 55.94 219 PHE A CA 1
ATOM 1705 C C . PHE A 1 219 ? -7.825 4.727 17.815 1.00 55.94 219 PHE A C 1
ATOM 1707 O O . PHE A 1 219 ? -8.792 4.119 17.377 1.00 55.94 219 PHE A O 1
ATOM 1714 N N . ALA A 1 220 ? -7.727 6.054 17.718 1.00 57.09 220 ALA A N 1
ATOM 1715 C CA . ALA A 1 220 ? -8.750 6.875 17.081 1.00 57.09 220 ALA A CA 1
ATOM 1716 C C . ALA A 1 220 ? -8.857 6.638 15.569 1.00 57.09 220 ALA A C 1
ATOM 1718 O O . ALA A 1 220 ? -9.946 6.742 15.017 1.00 57.09 220 ALA A O 1
ATOM 1719 N N . LEU A 1 221 ? -7.735 6.352 14.905 1.00 52.94 221 LEU A N 1
ATOM 1720 C CA . LEU A 1 221 ? -7.702 5.994 13.489 1.00 52.94 221 LEU A CA 1
ATOM 1721 C C . LEU A 1 221 ? -8.261 4.597 13.232 1.00 52.94 221 LEU A C 1
ATOM 1723 O O . LEU A 1 221 ? -8.980 4.428 12.256 1.00 52.94 221 LEU A O 1
ATOM 1727 N N . ALA A 1 222 ? -7.948 3.627 14.094 1.00 51.31 222 ALA A N 1
ATOM 1728 C CA . ALA A 1 222 ? -8.530 2.291 14.030 1.00 51.31 222 ALA A CA 1
ATOM 1729 C C . ALA A 1 222 ? -10.059 2.372 14.175 1.00 51.31 222 ALA A C 1
ATOM 1731 O O . ALA A 1 222 ? -10.777 1.909 13.299 1.00 51.31 222 ALA A O 1
ATOM 1732 N N . ASP A 1 223 ? -10.548 3.106 15.182 1.00 48.31 223 ASP A N 1
ATOM 1733 C CA . ASP A 1 223 ? -11.985 3.346 15.395 1.00 48.31 223 ASP A CA 1
ATOM 1734 C C . ASP A 1 223 ? -12.639 4.096 14.215 1.00 48.31 223 ASP A C 1
ATOM 1736 O O . ASP A 1 223 ? -13.768 3.799 13.837 1.00 48.31 223 ASP A O 1
ATOM 1740 N N . ALA A 1 224 ? -11.921 5.035 13.580 1.00 46.22 224 ALA A N 1
ATOM 1741 C CA . ALA A 1 224 ? -12.399 5.715 12.373 1.00 46.22 224 ALA A CA 1
ATOM 1742 C C . ALA A 1 224 ? -12.455 4.781 11.149 1.00 46.22 224 ALA A C 1
ATOM 1744 O O . ALA A 1 224 ? -13.369 4.908 10.337 1.00 46.22 224 ALA A O 1
ATOM 1745 N N . GLY A 1 225 ? -11.507 3.846 11.025 1.00 38.19 225 GLY A N 1
ATOM 1746 C CA . GLY A 1 225 ? -11.451 2.842 9.958 1.00 38.19 225 GLY A CA 1
ATOM 1747 C C . GLY A 1 225 ? -12.459 1.697 10.106 1.00 38.19 225 GLY A C 1
ATOM 1748 O O . GLY A 1 225 ? -12.788 1.064 9.106 1.00 38.19 225 GLY A O 1
ATOM 1749 N N . ASP A 1 226 ? -12.973 1.471 11.319 1.00 38.88 226 ASP A N 1
ATOM 1750 C CA . ASP A 1 226 ? -13.985 0.451 11.636 1.00 38.88 226 ASP A CA 1
ATOM 1751 C C . ASP A 1 226 ? -15.430 0.916 11.351 1.00 38.88 226 ASP A C 1
ATOM 1753 O O . ASP A 1 226 ? -16.374 0.122 11.390 1.00 38.88 226 ASP A O 1
ATOM 1757 N N . SER A 1 227 ? -15.627 2.201 11.037 1.00 38.28 227 SER A N 1
ATOM 1758 C CA . SER A 1 227 ? -16.932 2.780 10.697 1.00 38.28 227 SER A CA 1
ATOM 1759 C C . SER A 1 227 ? -17.094 3.002 9.184 1.00 38.28 227 SER A C 1
ATOM 1761 O O . SER A 1 227 ? -16.126 3.238 8.470 1.00 38.28 227 SER A O 1
ATOM 1763 N N . LEU A 1 228 ? -18.334 2.976 8.675 1.00 37.53 228 LEU A N 1
ATOM 1764 C CA . LEU A 1 228 ? -18.666 3.408 7.300 1.00 37.53 228 LEU A CA 1
ATOM 1765 C C . LEU A 1 228 ? -18.636 4.942 7.131 1.00 37.53 228 LEU A C 1
ATOM 1767 O O . LEU A 1 228 ? -19.036 5.454 6.082 1.00 37.53 228 LEU A O 1
ATOM 1771 N N . ASP A 1 229 ? -18.232 5.674 8.170 1.00 36.53 229 ASP A N 1
ATOM 1772 C CA . ASP A 1 229 ? -18.126 7.124 8.132 1.00 36.53 229 ASP A CA 1
ATOM 1773 C C . ASP A 1 229 ? -16.836 7.557 7.419 1.00 36.53 229 ASP A C 1
ATOM 1775 O O . ASP A 1 229 ? -15.903 6.783 7.206 1.00 36.53 229 ASP A O 1
ATOM 1779 N N . ASP A 1 230 ? -16.810 8.819 6.994 1.00 38.88 230 ASP A N 1
ATOM 1780 C CA . ASP A 1 230 ? -15.658 9.430 6.335 1.00 38.88 230 ASP A CA 1
ATOM 1781 C C . ASP A 1 230 ? -14.392 9.203 7.183 1.00 38.88 230 ASP A C 1
ATOM 1783 O O . ASP A 1 230 ? -14.370 9.586 8.355 1.00 38.88 230 ASP A O 1
ATOM 1787 N N . ALA A 1 231 ? -13.352 8.589 6.597 1.00 43.62 231 ALA A N 1
ATOM 1788 C CA . ALA A 1 231 ? -12.107 8.143 7.251 1.00 43.62 231 ALA A CA 1
ATOM 1789 C C . ALA A 1 231 ? -11.191 9.309 7.685 1.00 43.62 231 ALA A C 1
ATOM 1791 O O . ALA A 1 231 ? -9.958 9.242 7.656 1.00 43.62 231 ALA A O 1
ATOM 1792 N N . ASN A 1 232 ? -11.811 10.424 8.049 1.00 48.12 232 ASN A N 1
ATOM 1793 C CA . ASN A 1 232 ? -11.201 11.618 8.571 1.00 48.12 232 ASN A CA 1
ATOM 1794 C C . ASN A 1 232 ? -11.111 11.528 10.096 1.00 48.12 232 ASN A C 1
ATOM 1796 O O . ASN A 1 232 ? -12.003 11.048 10.791 1.00 48.12 232 ASN A O 1
ATOM 1800 N N . PHE A 1 233 ? -10.008 12.042 10.632 1.00 49.16 233 PHE A N 1
ATOM 1801 C CA . PHE A 1 233 ? -9.740 12.049 12.063 1.00 49.16 233 PHE A CA 1
ATOM 1802 C C . PHE A 1 233 ? -10.840 12.796 12.845 1.00 49.16 233 PHE A C 1
ATOM 1804 O O . PHE A 1 233 ? -10.963 14.021 12.755 1.00 49.16 233 PHE A O 1
ATOM 1811 N N . ALA A 1 234 ? -11.627 12.071 13.647 1.00 54.44 234 ALA A N 1
ATOM 1812 C CA . ALA A 1 234 ? -12.691 12.646 14.465 1.00 54.44 234 ALA A CA 1
ATOM 1813 C C . ALA A 1 234 ? -12.214 12.958 15.897 1.00 54.44 234 ALA A C 1
ATOM 1815 O O . ALA A 1 234 ? -11.907 12.075 16.699 1.00 54.44 234 ALA A O 1
ATOM 1816 N N . PHE A 1 235 ? -12.232 14.241 16.272 1.00 55.09 235 PHE A N 1
ATOM 1817 C CA . PHE A 1 235 ? -11.821 14.712 17.605 1.00 55.09 235 PHE A CA 1
ATOM 1818 C C . PHE A 1 235 ? -12.590 14.084 18.764 1.00 55.09 235 PHE A C 1
ATOM 1820 O O . PHE A 1 235 ? -12.020 13.839 19.828 1.00 55.09 235 PHE A O 1
ATOM 1827 N N . GLY A 1 236 ? -13.895 13.870 18.575 1.00 56.66 236 GLY A N 1
ATOM 1828 C CA . GLY A 1 236 ? -14.745 13.239 19.582 1.00 56.66 236 GLY A CA 1
ATOM 1829 C C . GLY A 1 236 ? -14.285 11.814 19.880 1.00 56.66 236 GLY A C 1
ATOM 1830 O O . GLY A 1 236 ? -14.159 11.441 21.046 1.00 56.66 236 GLY A O 1
ATOM 1831 N N . THR A 1 237 ? -13.948 11.073 18.827 1.00 57.44 237 THR A N 1
ATOM 1832 C CA . THR A 1 237 ? -13.431 9.707 18.890 1.00 57.44 237 THR A CA 1
ATOM 1833 C C . THR A 1 237 ? -12.082 9.649 19.601 1.00 57.44 237 THR A C 1
ATOM 1835 O O . THR A 1 237 ? -11.951 8.943 20.601 1.00 57.44 237 THR A O 1
ATOM 1838 N N . ALA A 1 238 ? -11.113 10.478 19.196 1.00 53.47 238 ALA A N 1
ATOM 1839 C CA . ALA A 1 238 ? -9.788 10.506 19.820 1.00 53.47 238 ALA A CA 1
ATOM 1840 C C . ALA A 1 238 ? -9.824 10.900 21.305 1.00 53.47 238 ALA A C 1
ATOM 1842 O O . ALA A 1 238 ? -9.223 10.233 22.150 1.00 53.47 238 ALA A O 1
ATOM 1843 N N . LYS A 1 239 ? -10.584 11.944 21.664 1.00 57.94 239 LYS A N 1
ATOM 1844 C CA . LYS A 1 239 ? -10.735 12.362 23.069 1.00 57.94 239 LYS A CA 1
ATOM 1845 C C . LYS A 1 239 ? -11.430 11.294 23.913 1.00 57.94 239 LYS A C 1
ATOM 1847 O O . LYS A 1 239 ? -11.036 11.073 25.059 1.00 57.94 239 LYS A O 1
ATOM 1852 N N . SER A 1 240 ? -12.435 10.617 23.356 1.00 56.38 240 SER A N 1
ATOM 1853 C CA . SER A 1 240 ? -13.121 9.499 24.012 1.00 56.38 240 SER A CA 1
ATOM 1854 C C . SER A 1 240 ? -12.168 8.325 24.257 1.00 56.38 240 SER A C 1
ATOM 1856 O O . SER A 1 240 ? -12.101 7.820 25.379 1.00 56.38 240 SER A O 1
ATOM 1858 N N . ALA A 1 241 ? -11.372 7.946 23.253 1.00 54.66 241 ALA A N 1
ATOM 1859 C CA . ALA A 1 241 ? -10.371 6.886 23.345 1.00 54.66 241 ALA A CA 1
ATOM 1860 C C . ALA A 1 241 ? -9.319 7.165 24.428 1.00 54.66 241 ALA A C 1
ATOM 1862 O O . ALA A 1 241 ? -9.091 6.324 25.298 1.00 54.66 241 ALA A O 1
ATOM 1863 N N . ILE A 1 242 ? -8.750 8.375 24.457 1.00 56.19 242 ILE A N 1
ATOM 1864 C CA . ILE A 1 242 ? -7.776 8.782 25.485 1.00 56.19 242 ILE A CA 1
ATOM 1865 C C . ILE A 1 242 ? -8.378 8.713 26.871 1.00 56.19 242 ILE A C 1
ATOM 1867 O O . ILE A 1 242 ? -7.742 8.218 27.800 1.00 56.19 242 ILE A O 1
ATOM 1871 N N . MET A 1 243 ? -9.597 9.224 27.036 1.00 55.62 243 MET A N 1
ATOM 1872 C CA . MET A 1 243 ? -10.226 9.264 28.347 1.00 55.62 243 MET A CA 1
ATOM 1873 C C . MET A 1 243 ? -10.515 7.848 28.861 1.00 55.62 243 MET A C 1
ATOM 1875 O O . MET A 1 243 ? -10.358 7.597 30.055 1.00 55.62 243 MET A O 1
ATOM 1879 N N . LYS A 1 244 ? -10.865 6.913 27.966 1.00 56.38 244 LYS A N 1
ATOM 1880 C CA . LYS A 1 244 ? -10.994 5.484 28.284 1.00 56.38 244 LYS A CA 1
ATOM 1881 C C . LYS A 1 244 ? -9.635 4.884 28.675 1.00 56.38 244 LYS A C 1
ATOM 1883 O O . LYS A 1 244 ? -9.508 4.388 29.789 1.00 56.38 244 LYS A O 1
ATOM 1888 N N . LEU A 1 245 ? -8.604 5.020 27.838 1.00 51.16 245 LEU A N 1
ATOM 1889 C CA . LEU A 1 245 ? -7.260 4.470 28.087 1.00 51.16 245 LEU A CA 1
ATOM 1890 C C . LEU A 1 245 ? -6.612 5.025 29.363 1.00 51.16 245 LEU A C 1
ATOM 1892 O O . LEU A 1 245 ? -6.102 4.269 30.183 1.00 51.16 245 LEU A O 1
ATOM 1896 N N . THR A 1 246 ? -6.677 6.338 29.583 1.00 49.09 246 THR A N 1
ATOM 1897 C CA . THR A 1 246 ? -6.102 6.988 30.774 1.00 49.09 246 THR A CA 1
ATOM 1898 C C . THR A 1 246 ? -6.799 6.525 32.049 1.00 49.09 246 THR A C 1
ATOM 1900 O O . THR A 1 246 ? -6.148 6.300 33.071 1.00 49.09 246 THR A O 1
ATOM 1903 N N . LYS A 1 247 ? -8.125 6.351 31.992 1.00 57.69 247 LYS A N 1
ATOM 1904 C CA . LYS A 1 247 ? -8.909 5.838 33.115 1.00 57.69 247 LYS A CA 1
ATOM 1905 C C . LYS A 1 247 ? -8.553 4.388 33.427 1.00 57.69 247 LYS A C 1
ATOM 1907 O O . LYS A 1 247 ? -8.432 4.049 34.601 1.00 57.69 247 LYS A O 1
ATOM 1912 N N . GLU A 1 248 ? -8.329 3.566 32.407 1.00 51.88 248 GLU A N 1
ATOM 1913 C CA . GLU A 1 248 ? -7.886 2.186 32.602 1.00 51.88 248 GLU A CA 1
ATOM 1914 C C . GLU A 1 248 ? -6.446 2.106 33.122 1.00 51.88 248 GLU A C 1
ATOM 1916 O O . GLU A 1 248 ? -6.200 1.375 34.073 1.00 51.88 248 GLU A O 1
ATOM 1921 N N . ILE A 1 249 ? -5.511 2.919 32.619 1.00 48.97 249 ILE A N 1
ATOM 1922 C CA . ILE A 1 249 ? -4.137 2.985 33.149 1.00 48.97 249 ILE A CA 1
ATOM 1923 C C . ILE A 1 249 ? -4.129 3.434 34.616 1.00 48.97 249 ILE A C 1
ATOM 1925 O O . ILE A 1 249 ? -3.402 2.861 35.428 1.00 48.97 249 ILE A O 1
ATOM 1929 N N . SER A 1 250 ? -4.918 4.454 34.976 1.00 51.41 250 SER A N 1
ATOM 1930 C CA . SER A 1 250 ? -5.042 4.907 36.370 1.00 51.41 250 SER A CA 1
ATOM 1931 C C . SER A 1 250 ? -5.587 3.792 37.256 1.00 51.41 250 SER A C 1
ATOM 1933 O O . SER A 1 250 ? -5.043 3.529 38.323 1.00 51.41 250 SER A O 1
ATOM 1935 N N . TRP A 1 251 ? -6.612 3.089 36.780 1.00 55.97 251 TRP A N 1
ATOM 1936 C CA . TRP A 1 251 ? -7.212 1.980 37.506 1.00 55.97 251 TRP A CA 1
ATOM 1937 C C . TRP A 1 251 ? -6.249 0.792 37.663 1.00 55.97 251 TRP A C 1
ATOM 1939 O O . TRP A 1 251 ? -6.113 0.264 38.761 1.00 55.97 251 TRP A O 1
ATOM 1949 N N . MET A 1 252 ? -5.517 0.410 36.611 1.00 44.97 252 MET A N 1
ATOM 1950 C CA . MET A 1 252 ? -4.490 -0.637 36.679 1.00 44.97 252 MET A CA 1
ATOM 1951 C C . MET A 1 252 ? -3.383 -0.269 37.672 1.00 44.97 252 MET A C 1
ATOM 1953 O O . MET A 1 252 ? -2.967 -1.112 38.459 1.00 44.97 252 MET A O 1
ATOM 1957 N N . LYS A 1 253 ? -2.935 0.993 37.689 1.00 48.62 253 LYS A N 1
ATOM 1958 C CA . LYS A 1 253 ? -1.955 1.483 38.671 1.00 48.62 253 LYS A CA 1
ATOM 1959 C C . LYS A 1 253 ? -2.493 1.426 40.097 1.00 48.62 253 LYS A C 1
ATOM 1961 O O . LYS A 1 253 ? -1.761 1.019 40.990 1.00 48.62 253 LYS A O 1
ATOM 1966 N N . GLU A 1 254 ? -3.755 1.791 40.310 1.00 57.00 254 GLU A N 1
ATOM 1967 C CA . GLU A 1 254 ? -4.408 1.685 41.619 1.00 57.00 254 GLU A CA 1
ATOM 1968 C C . GLU A 1 254 ? -4.485 0.225 42.091 1.00 57.00 254 GLU A C 1
ATOM 1970 O O . GLU A 1 254 ? -4.141 -0.060 43.237 1.00 57.00 254 GLU A O 1
ATOM 1975 N N . VAL A 1 255 ? -4.850 -0.709 41.207 1.00 50.81 255 VAL A N 1
ATOM 1976 C CA . VAL A 1 255 ? -4.900 -2.149 41.515 1.00 50.81 255 VAL A CA 1
ATOM 1977 C C . VAL A 1 255 ? -3.508 -2.709 41.819 1.00 50.81 255 VAL A C 1
ATOM 1979 O O . VAL A 1 255 ? -3.334 -3.361 42.844 1.00 50.81 255 VAL A O 1
ATOM 1982 N N . LEU A 1 256 ? -2.500 -2.390 41.002 1.00 47.06 256 LEU A N 1
ATOM 1983 C CA . LEU A 1 256 ? -1.117 -2.839 41.212 1.00 47.06 256 LEU A CA 1
ATOM 1984 C C . LEU A 1 256 ? -0.499 -2.242 42.486 1.00 47.06 256 LEU A C 1
ATOM 1986 O O . LEU A 1 256 ? 0.177 -2.945 43.230 1.00 47.06 256 LEU A O 1
ATOM 1990 N N . SER A 1 257 ? -0.788 -0.974 42.797 1.00 49.06 257 SER A N 1
ATOM 1991 C CA . SER A 1 257 ? -0.357 -0.345 44.057 1.00 49.06 257 SER A CA 1
ATOM 1992 C C . SER A 1 257 ? -1.042 -0.941 45.294 1.00 49.06 257 SER A C 1
ATOM 1994 O O . SER A 1 257 ? -0.501 -0.875 46.395 1.00 49.06 257 SER A O 1
ATOM 1996 N N . ALA A 1 258 ? -2.219 -1.556 45.132 1.00 51.84 258 ALA A N 1
ATOM 1997 C CA . ALA A 1 258 ? -2.882 -2.301 46.198 1.00 51.84 258 ALA A CA 1
ATOM 1998 C C . ALA A 1 258 ? -2.299 -3.723 46.369 1.00 51.84 258 ALA A C 1
ATOM 2000 O O . ALA A 1 258 ? -2.331 -4.268 47.477 1.00 51.84 258 ALA A O 1
ATOM 2001 N N . GLU A 1 259 ? -1.733 -4.306 45.306 1.00 43.31 259 GLU A N 1
ATOM 2002 C CA . GLU A 1 259 ? -1.112 -5.642 45.287 1.00 43.31 259 GLU A CA 1
ATOM 2003 C C . GLU A 1 259 ? 0.369 -5.675 45.704 1.00 43.31 259 GLU A C 1
ATOM 2005 O O . GLU A 1 259 ? 0.866 -6.750 46.035 1.00 43.31 259 GLU A O 1
ATOM 2010 N N . GLU A 1 260 ? 1.056 -4.533 45.846 1.00 38.09 260 GLU A N 1
ATOM 2011 C CA . GLU A 1 260 ? 2.416 -4.451 46.433 1.00 38.09 260 GLU A CA 1
ATOM 2012 C C . GLU A 1 260 ? 2.521 -5.020 47.870 1.00 38.09 260 GLU A C 1
ATOM 2014 O O . GLU A 1 260 ? 3.612 -5.149 48.423 1.00 38.09 260 GLU A O 1
ATOM 2019 N N . SER A 1 261 ? 1.399 -5.425 48.477 1.00 39.41 261 SER A N 1
ATOM 2020 C CA . SER A 1 261 ? 1.353 -6.140 49.755 1.00 39.41 261 SER A CA 1
ATOM 2021 C C . SER A 1 261 ? 1.361 -7.680 49.657 1.00 39.41 261 SER A C 1
ATOM 2023 O O . SER A 1 261 ? 1.464 -8.333 50.698 1.00 39.41 261 SER A O 1
ATOM 2025 N N . LEU A 1 262 ? 1.292 -8.289 48.462 1.00 38.59 262 LEU A N 1
ATOM 2026 C CA . LEU A 1 262 ? 1.244 -9.750 48.267 1.00 38.59 262 LEU A CA 1
ATOM 2027 C C . LEU A 1 262 ? 1.910 -10.175 46.937 1.00 38.59 262 LEU A C 1
ATOM 2029 O O . LEU A 1 262 ? 1.256 -10.234 45.903 1.00 38.59 262 LEU A O 1
ATOM 2033 N N . GLN A 1 263 ? 3.201 -10.526 46.952 1.00 31.27 263 GLN A N 1
ATOM 2034 C CA . GLN A 1 263 ? 3.894 -11.074 45.773 1.00 31.27 263 GLN A CA 1
ATOM 2035 C C . GLN A 1 263 ? 3.779 -12.608 45.670 1.00 31.27 263 GLN A C 1
ATOM 2037 O O . GLN A 1 263 ? 4.233 -13.305 46.579 1.00 31.27 263 GLN A O 1
ATOM 2042 N N . GLN A 1 264 ? 3.293 -13.124 44.529 1.00 30.36 264 GLN A N 1
ATOM 2043 C CA . GLN A 1 264 ? 3.886 -14.273 43.811 1.00 30.36 264 GLN A CA 1
ATOM 2044 C C . GLN A 1 264 ? 3.356 -14.394 42.362 1.00 30.36 264 GLN A C 1
ATOM 2046 O O . GLN A 1 264 ? 2.209 -14.053 42.095 1.00 30.36 264 GLN A O 1
ATOM 2051 N N . GLU A 1 265 ? 4.214 -14.855 41.440 1.00 33.00 265 GLU A N 1
ATOM 2052 C CA . GLU A 1 265 ? 4.003 -14.935 39.979 1.00 33.00 265 GLU A CA 1
ATOM 2053 C C . GLU A 1 265 ? 2.760 -15.718 39.525 1.00 33.00 265 GLU A C 1
ATOM 2055 O O . GLU A 1 265 ? 2.464 -16.789 40.057 1.00 33.00 265 GLU A O 1
ATOM 2060 N N . MET A 1 266 ? 2.121 -15.260 38.437 1.00 27.89 266 MET A N 1
ATOM 2061 C CA . MET A 1 266 ? 1.271 -16.104 37.587 1.00 27.89 266 MET A CA 1
ATOM 2062 C C . MET A 1 266 ? 1.160 -15.532 36.160 1.00 27.89 266 MET A C 1
ATOM 2064 O O . MET A 1 266 ? 0.908 -14.341 35.989 1.00 27.89 266 MET A O 1
ATOM 2068 N N . SER A 1 267 ? 1.330 -16.373 35.130 1.00 26.14 267 SER A N 1
ATOM 2069 C CA . SER A 1 267 ? 1.003 -16.029 33.736 1.00 26.14 267 SER A CA 1
ATOM 2070 C C . SER A 1 267 ? -0.512 -16.081 33.520 1.00 26.14 267 SER A C 1
ATOM 2072 O O . SER A 1 267 ? -1.166 -17.002 34.012 1.00 26.14 267 SER A O 1
ATOM 2074 N N . ILE A 1 268 ? -1.071 -15.125 32.774 1.00 32.69 268 ILE A N 1
ATOM 2075 C CA . ILE A 1 268 ? -2.518 -15.005 32.539 1.00 32.69 268 ILE A CA 1
ATOM 2076 C C . ILE A 1 268 ? -2.817 -15.186 31.045 1.00 32.69 268 ILE A C 1
ATOM 2078 O O . ILE A 1 268 ? -2.363 -14.390 30.227 1.00 32.69 268 ILE A O 1
ATOM 2082 N N . ASP A 1 269 ? -3.621 -16.201 30.718 1.00 24.22 269 ASP A N 1
ATOM 2083 C CA . ASP A 1 269 ? -4.287 -16.367 29.420 1.00 24.22 269 ASP A CA 1
ATOM 2084 C C . ASP A 1 269 ? -5.642 -15.634 29.427 1.00 24.22 269 ASP A C 1
ATOM 2086 O O . ASP A 1 269 ? -6.425 -15.765 30.372 1.00 24.22 269 ASP A O 1
ATOM 2090 N N . PHE A 1 270 ? -5.938 -14.870 28.370 1.00 30.89 270 PHE A N 1
ATOM 2091 C CA . PHE A 1 270 ? -7.191 -14.116 28.198 1.00 30.89 270 PHE A CA 1
ATOM 2092 C C . PHE A 1 270 ? -8.126 -14.781 27.165 1.00 30.89 270 PHE A C 1
ATOM 2094 O O . PHE A 1 270 ? -7.683 -15.604 26.380 1.00 30.89 270 PHE A O 1
ATOM 2101 N N . HIS A 1 271 ? -9.427 -14.468 27.196 1.00 27.06 271 HIS A N 1
ATOM 2102 C CA . HIS A 1 271 ? -10.474 -14.789 26.199 1.00 27.06 271 HIS A CA 1
ATOM 2103 C C . HIS A 1 271 ? -11.461 -13.594 26.221 1.00 27.06 271 HIS A C 1
ATOM 2105 O O . HIS A 1 271 ? -11.829 -13.172 27.321 1.00 27.06 271 HIS A O 1
ATOM 2111 N N . VAL A 1 272 ? -11.830 -12.977 25.084 1.00 38.38 272 VAL A N 1
ATOM 2112 C CA . VAL A 1 272 ? -12.361 -11.586 25.057 1.00 38.38 272 VAL A CA 1
ATOM 2113 C C . VAL A 1 272 ? -13.375 -11.321 23.911 1.00 38.38 272 VAL A C 1
ATOM 2115 O O . VAL A 1 272 ? -13.151 -11.768 22.794 1.00 38.38 272 VAL A O 1
ATOM 2118 N N . GLU A 1 273 ? -14.446 -10.545 24.200 1.00 31.53 273 GLU A N 1
ATOM 2119 C CA . GLU A 1 273 ? -15.191 -9.672 23.250 1.00 31.53 273 GLU A CA 1
ATOM 2120 C C . GLU A 1 273 ? -15.245 -8.208 23.761 1.00 31.53 273 GLU A C 1
ATOM 2122 O O . GLU A 1 273 ? -15.220 -7.970 24.976 1.00 31.53 273 GLU A O 1
ATOM 2127 N N . GLN A 1 274 ? -15.359 -7.229 22.847 1.00 39.81 274 GLN A N 1
ATOM 2128 C CA . GLN A 1 274 ? -15.014 -5.809 23.057 1.00 39.81 274 GLN A CA 1
ATOM 2129 C C . GLN A 1 274 ? -15.883 -4.980 24.035 1.00 39.81 274 GLN A C 1
ATOM 2131 O O . GLN A 1 274 ? -15.328 -4.188 24.799 1.00 39.81 274 GLN A O 1
ATOM 2136 N N . GLU A 1 275 ? -17.212 -5.113 24.090 1.00 32.78 275 GLU A N 1
ATOM 2137 C CA . GLU A 1 275 ? -18.044 -4.156 24.863 1.00 32.78 275 GLU A CA 1
ATOM 2138 C C . GLU A 1 275 ? -18.206 -4.473 26.367 1.00 32.78 275 GLU A C 1
ATOM 2140 O O . GLU A 1 275 ? -18.345 -3.558 27.181 1.00 32.78 275 GLU A O 1
ATOM 2145 N N . ASP A 1 276 ? -18.172 -5.748 26.767 1.00 35.34 276 ASP A N 1
ATOM 2146 C CA . ASP A 1 276 ? -18.369 -6.166 28.174 1.00 35.34 276 ASP A CA 1
ATOM 2147 C C . ASP A 1 276 ? -17.029 -6.259 28.956 1.00 35.34 276 ASP A C 1
ATOM 2149 O O . ASP A 1 276 ? -16.989 -6.552 30.160 1.00 35.34 276 ASP A O 1
ATOM 2153 N N . SER A 1 277 ? -15.929 -5.935 28.267 1.00 45.38 277 SER A N 1
ATOM 2154 C CA . SER A 1 277 ? -14.522 -6.114 28.644 1.00 45.38 277 SER A CA 1
ATOM 2155 C C . SER A 1 277 ? -14.128 -5.463 29.978 1.00 45.38 277 SER A C 1
ATOM 2157 O O . SER A 1 277 ? -13.593 -6.127 30.866 1.00 45.38 277 SER A O 1
ATOM 2159 N N . MET A 1 278 ? -14.447 -4.185 30.195 1.00 40.62 278 MET A N 1
ATOM 2160 C CA . MET A 1 278 ? -13.956 -3.447 31.371 1.00 40.62 278 MET A CA 1
ATOM 2161 C C . MET A 1 278 ? -14.637 -3.864 32.683 1.00 40.62 278 MET A C 1
ATOM 2163 O O . MET A 1 278 ? -14.033 -3.815 33.754 1.00 40.62 278 MET A O 1
ATOM 2167 N N . VAL A 1 279 ? -15.909 -4.275 32.639 1.00 40.56 279 VAL A N 1
ATOM 2168 C CA . VAL A 1 279 ? -16.664 -4.669 33.843 1.00 40.56 279 VAL A CA 1
ATOM 2169 C C . VAL A 1 279 ? -16.338 -6.107 34.246 1.00 40.56 279 VAL A C 1
ATOM 2171 O O . VAL A 1 279 ? -16.235 -6.396 35.441 1.00 40.56 279 VAL A O 1
ATOM 2174 N N . LEU A 1 280 ? -16.147 -7.003 33.273 1.00 39.94 280 LEU A N 1
ATOM 2175 C CA . LEU A 1 280 ? -15.791 -8.397 33.528 1.00 39.94 280 LEU A CA 1
ATOM 2176 C C . LEU A 1 280 ? -14.336 -8.528 34.005 1.00 39.94 280 LEU A C 1
ATOM 2178 O O . LEU A 1 280 ? -14.085 -9.236 34.980 1.00 39.94 280 LEU A O 1
ATOM 2182 N N . MET A 1 281 ? -13.409 -7.760 33.420 1.00 39.97 281 MET A N 1
ATOM 2183 C CA . MET A 1 281 ? -12.008 -7.691 33.856 1.00 39.97 281 MET A CA 1
ATOM 2184 C C . MET A 1 281 ? -11.886 -7.167 35.296 1.00 39.97 281 MET A C 1
ATOM 2186 O O . MET A 1 281 ? -11.227 -7.789 36.131 1.00 39.97 281 MET A O 1
ATOM 2190 N N . ARG A 1 282 ? -12.635 -6.106 35.640 1.00 44.56 282 ARG A N 1
ATOM 2191 C CA . ARG A 1 282 ? -12.767 -5.600 37.021 1.00 44.56 282 ARG A CA 1
ATOM 2192 C C . ARG A 1 282 ? -13.306 -6.653 37.995 1.00 44.56 282 ARG A C 1
ATOM 2194 O O . ARG A 1 282 ? -12.796 -6.770 39.106 1.00 44.56 282 ARG A O 1
ATOM 2201 N N . LYS A 1 283 ? -14.321 -7.429 37.595 1.00 45.03 283 LYS A N 1
ATOM 2202 C CA . LYS A 1 283 ? -14.921 -8.485 38.433 1.00 45.03 283 LYS A CA 1
ATOM 2203 C C . LYS A 1 283 ? -13.991 -9.684 38.639 1.00 45.03 283 LYS A C 1
ATOM 2205 O O . LYS A 1 283 ? -13.986 -10.246 39.730 1.00 45.03 283 LYS A O 1
ATOM 2210 N N . LEU A 1 284 ? -13.228 -10.087 37.624 1.00 42.72 284 LEU A N 1
ATOM 2211 C CA . LEU A 1 284 ? -12.337 -11.251 37.695 1.00 42.72 284 LEU A CA 1
ATOM 2212 C C . LEU A 1 284 ? -11.070 -10.964 38.515 1.00 42.72 284 LEU A C 1
ATOM 2214 O O . LEU A 1 284 ? -10.705 -11.794 39.346 1.00 42.72 284 LEU A O 1
ATOM 2218 N N . LEU A 1 285 ? -10.495 -9.762 38.393 1.00 46.25 285 LEU A N 1
ATOM 2219 C CA . LEU A 1 285 ? -9.395 -9.301 39.256 1.00 46.25 285 LEU A CA 1
ATOM 2220 C C . LEU A 1 285 ? -9.835 -9.188 40.729 1.00 46.25 285 LEU A C 1
ATOM 2222 O O . LEU A 1 285 ? -9.150 -9.665 41.631 1.00 46.25 285 LEU A O 1
ATOM 2226 N N . GLN A 1 286 ? -11.047 -8.681 40.992 1.00 47.53 286 GLN A N 1
ATOM 2227 C CA . GLN A 1 286 ? -11.622 -8.676 42.347 1.00 47.53 286 GLN A CA 1
ATOM 2228 C C . GLN A 1 286 ? -11.881 -10.085 42.911 1.00 47.53 286 GLN A C 1
ATOM 2230 O O . GLN A 1 286 ? -11.774 -10.292 44.122 1.00 47.53 286 GLN A O 1
ATOM 2235 N N . LYS A 1 287 ? -12.226 -11.059 42.058 1.00 45.22 287 LYS A N 1
ATOM 2236 C CA . LYS A 1 287 ? -12.501 -12.443 42.472 1.0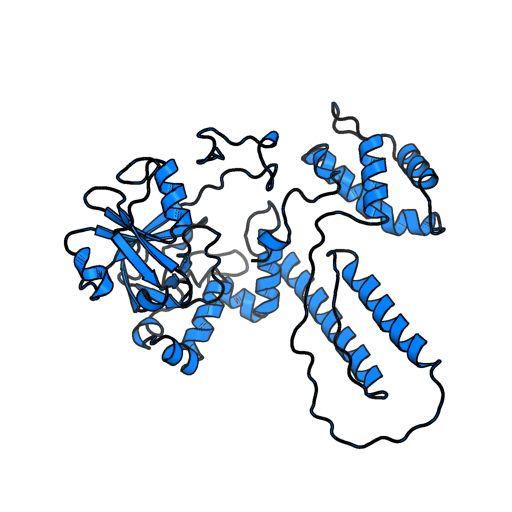0 45.22 287 LYS A CA 1
ATOM 2237 C C . LYS A 1 287 ? -11.220 -13.162 42.908 1.00 45.22 287 LYS A C 1
ATOM 2239 O O . LYS A 1 287 ? -11.233 -13.816 43.951 1.00 45.22 287 LYS A O 1
ATOM 2244 N N . GLN A 1 288 ? -10.101 -12.953 42.211 1.00 42.72 288 GLN A N 1
ATOM 2245 C CA . GLN A 1 288 ? -8.809 -13.540 42.594 1.00 42.72 288 GLN A CA 1
ATOM 2246 C C . GLN A 1 288 ? -8.253 -12.974 43.913 1.00 42.72 288 GLN A C 1
ATOM 2248 O O . GLN A 1 288 ? -7.774 -13.741 44.749 1.00 42.72 288 GLN A O 1
ATOM 2253 N N . GLY A 1 289 ? -8.455 -11.680 44.195 1.00 40.75 289 GLY A N 1
ATOM 2254 C CA . GLY A 1 289 ? -8.142 -11.096 45.509 1.00 40.75 289 GLY A CA 1
ATOM 2255 C C . GLY A 1 289 ? -8.957 -11.684 46.678 1.00 40.75 289 GLY A C 1
ATOM 2256 O O . GLY A 1 289 ? -8.576 -11.553 47.845 1.00 40.75 289 GLY A O 1
ATOM 2257 N N . SER A 1 290 ? -10.082 -12.354 46.392 1.00 36.72 290 SER A N 1
ATOM 2258 C CA . SER A 1 290 ? -10.938 -12.990 47.403 1.00 36.72 290 SER A CA 1
ATOM 2259 C C . SER A 1 290 ? -10.591 -14.462 47.672 1.00 36.72 290 SER A C 1
ATOM 2261 O O . SER A 1 290 ? -10.711 -14.905 48.818 1.00 36.72 290 SER A O 1
ATOM 2263 N N . ASP A 1 291 ? -10.085 -15.192 46.672 1.00 34.16 291 ASP A N 1
ATOM 2264 C CA . ASP A 1 291 ? -9.713 -16.610 46.796 1.00 34.16 291 ASP A CA 1
ATOM 2265 C C . ASP A 1 291 ? -8.372 -16.808 47.533 1.00 34.16 291 ASP A C 1
ATOM 2267 O O . ASP A 1 291 ? -8.200 -17.785 48.270 1.00 34.16 291 ASP A O 1
ATOM 2271 N N . LEU A 1 292 ? -7.477 -15.814 47.481 1.00 37.06 292 LEU A N 1
ATOM 2272 C CA . LEU A 1 292 ? -6.237 -15.766 48.273 1.00 37.06 292 LEU A CA 1
ATOM 2273 C C . LEU A 1 292 ? -6.478 -15.733 49.797 1.00 37.06 292 LEU A C 1
ATOM 2275 O O . LEU A 1 292 ? -5.601 -16.108 50.574 1.00 37.06 292 LEU A O 1
ATOM 2279 N N . LYS A 1 293 ? -7.683 -15.367 50.262 1.00 36.16 293 LYS A N 1
ATOM 2280 C CA . LYS A 1 293 ? -8.018 -15.342 51.701 1.00 36.16 293 LYS A CA 1
ATOM 2281 C C . LYS A 1 293 ? -8.290 -16.726 52.312 1.00 36.16 293 LYS A C 1
ATOM 2283 O O . LYS A 1 293 ? -8.525 -16.801 53.519 1.00 36.16 293 LYS A O 1
ATOM 2288 N N . LYS A 1 294 ? -8.274 -17.820 51.531 1.00 35.09 294 LYS A N 1
ATOM 2289 C CA . LYS A 1 294 ? -8.623 -19.175 52.016 1.00 35.09 294 LYS A CA 1
ATOM 2290 C C . LYS A 1 294 ? -7.487 -20.210 52.053 1.00 35.09 294 LYS A C 1
ATOM 2292 O O . LYS A 1 294 ? -7.724 -21.308 52.560 1.00 35.09 294 LYS A O 1
ATOM 2297 N N . ALA A 1 295 ? -6.263 -19.898 51.623 1.00 32.28 295 ALA A N 1
ATOM 2298 C CA . ALA A 1 295 ? -5.140 -20.843 51.706 1.00 32.28 295 ALA A CA 1
ATOM 2299 C C . ALA A 1 295 ? -4.371 -20.732 53.043 1.00 32.28 295 ALA A C 1
ATOM 2301 O O . ALA A 1 295 ? -4.034 -19.649 53.516 1.00 32.28 295 ALA A O 1
ATOM 2302 N N . LYS A 1 296 ? -4.153 -21.883 53.693 1.00 33.97 296 LYS A N 1
ATOM 2303 C CA . LYS A 1 296 ? -3.644 -22.045 55.067 1.00 33.97 296 LYS A CA 1
ATOM 2304 C C . LYS A 1 296 ? -2.180 -21.616 55.252 1.00 33.97 296 LYS A C 1
ATOM 2306 O O . LYS A 1 296 ? -1.315 -21.931 54.445 1.00 33.97 296 LYS A O 1
ATOM 2311 N N . LYS A 1 297 ? -1.929 -21.018 56.425 1.00 31.72 297 LYS A N 1
ATOM 2312 C CA . LYS A 1 297 ? -0.627 -20.706 57.040 1.00 31.72 297 LYS A CA 1
ATOM 2313 C C . LYS A 1 297 ? 0.372 -21.875 56.991 1.00 31.72 297 LYS A C 1
ATOM 2315 O O . LYS A 1 297 ? 0.117 -22.904 57.615 1.00 31.72 297 LYS A O 1
ATOM 2320 N N . GLY A 1 298 ? 1.553 -21.615 56.425 1.00 40.19 298 GLY A N 1
ATOM 2321 C CA . GLY A 1 298 ? 2.817 -22.211 56.873 1.00 40.19 298 GLY A CA 1
ATOM 2322 C C . GLY A 1 298 ? 3.744 -22.735 55.774 1.00 40.19 298 GLY A C 1
ATOM 2323 O O . GLY A 1 298 ? 3.698 -23.923 55.491 1.00 40.19 298 GLY A O 1
ATOM 2324 N N . ALA A 1 299 ? 4.630 -21.884 55.239 1.00 29.94 299 ALA A N 1
ATOM 2325 C CA . ALA A 1 299 ? 6.004 -22.225 54.828 1.00 29.94 299 ALA A CA 1
ATOM 2326 C C . ALA A 1 299 ? 6.780 -20.949 54.434 1.00 29.94 299 ALA A C 1
ATOM 2328 O O . ALA A 1 299 ? 6.186 -19.965 54.008 1.00 29.94 299 ALA A O 1
ATOM 2329 N N . VAL A 1 300 ? 8.096 -20.967 54.656 1.00 33.22 300 VAL A N 1
ATOM 2330 C CA . VAL A 1 300 ? 9.038 -19.830 54.663 1.00 33.22 300 VAL A CA 1
ATOM 2331 C C . VAL A 1 300 ? 9.610 -19.547 53.263 1.00 33.22 300 VAL A C 1
ATOM 2333 O O . VAL A 1 300 ? 9.887 -20.482 52.518 1.00 33.22 300 VAL A O 1
ATOM 2336 N N . ALA A 1 301 ? 9.814 -18.266 52.935 1.00 35.28 301 ALA A N 1
ATOM 2337 C CA . ALA A 1 301 ? 10.395 -17.774 51.677 1.00 35.28 301 ALA A CA 1
ATOM 2338 C C . ALA A 1 301 ? 11.935 -17.893 51.615 1.00 35.28 301 ALA A C 1
ATOM 2340 O O . ALA A 1 301 ? 12.596 -17.838 52.656 1.00 35.28 301 ALA A O 1
ATOM 2341 N N . PRO A 1 302 ? 12.518 -17.909 50.399 1.00 35.03 302 PRO A N 1
ATOM 2342 C CA . PRO A 1 302 ? 13.691 -17.070 50.157 1.00 35.03 302 PRO A CA 1
ATOM 2343 C C . PRO A 1 302 ? 13.649 -16.271 48.838 1.00 35.03 302 PRO A C 1
ATOM 2345 O O . PRO A 1 302 ? 12.842 -16.510 47.947 1.00 35.03 302 PRO A O 1
ATOM 2348 N N . ALA A 1 303 ? 14.534 -15.274 48.803 1.00 36.09 303 ALA A N 1
ATOM 2349 C CA . ALA A 1 303 ? 14.544 -14.055 48.001 1.00 36.09 303 ALA A CA 1
ATOM 2350 C C . ALA A 1 303 ? 14.980 -14.181 46.530 1.00 36.09 303 ALA A C 1
ATOM 2352 O O . ALA A 1 303 ? 15.933 -14.893 46.227 1.00 36.09 303 ALA A O 1
ATOM 2353 N N . THR A 1 304 ? 14.371 -13.366 45.661 1.00 30.61 304 THR A N 1
ATOM 2354 C CA . THR A 1 304 ? 14.997 -12.376 44.746 1.00 30.61 304 THR A CA 1
ATOM 2355 C C . THR A 1 304 ? 13.876 -11.729 43.918 1.00 30.61 304 THR A C 1
ATOM 2357 O O . THR A 1 304 ? 13.111 -12.436 43.276 1.00 30.61 304 THR A O 1
ATOM 2360 N N . SER A 1 305 ? 13.721 -10.402 43.973 1.00 32.91 305 SER A N 1
ATOM 2361 C CA . SER A 1 305 ? 12.701 -9.669 43.208 1.00 32.91 305 SER A CA 1
ATOM 2362 C C . SER A 1 305 ? 13.366 -8.873 42.085 1.00 32.91 305 SER A C 1
ATOM 2364 O O . SER A 1 305 ? 13.874 -7.776 42.324 1.00 32.91 305 SER A O 1
ATOM 2366 N N . GLU A 1 306 ? 13.378 -9.429 40.875 1.00 34.44 306 GLU A N 1
ATOM 2367 C CA . GLU A 1 306 ? 13.455 -8.624 39.653 1.00 34.44 306 GLU A CA 1
ATOM 2368 C C . GLU A 1 306 ? 12.106 -7.911 39.459 1.00 34.44 306 GLU A C 1
ATOM 2370 O O . GLU A 1 306 ? 11.042 -8.482 39.712 1.00 34.44 306 GLU A O 1
ATOM 2375 N N . GLU A 1 307 ? 12.138 -6.632 39.077 1.00 35.03 307 GLU A N 1
ATOM 2376 C CA . GLU A 1 307 ? 10.943 -5.833 38.788 1.00 35.03 307 GLU A CA 1
ATOM 2377 C C . GLU A 1 307 ? 10.217 -6.392 37.551 1.00 35.03 307 GLU A C 1
ATOM 2379 O O . GLU A 1 307 ? 10.474 -5.999 36.413 1.00 35.03 307 GLU A O 1
ATOM 2384 N N . ASN A 1 308 ? 9.284 -7.318 37.778 1.00 36.50 308 ASN A N 1
ATOM 2385 C CA . ASN A 1 308 ? 8.413 -7.884 36.751 1.00 36.50 308 ASN A CA 1
ATOM 2386 C C . ASN A 1 308 ? 7.377 -6.849 36.282 1.00 36.50 308 ASN A C 1
ATOM 2388 O O . ASN A 1 308 ? 6.254 -6.771 36.780 1.00 36.50 308 ASN A O 1
ATOM 2392 N N . LYS A 1 309 ? 7.760 -6.042 35.289 1.00 30.41 309 LYS A N 1
ATOM 2393 C CA . LYS A 1 309 ? 6.843 -5.197 34.517 1.00 30.41 309 LYS A CA 1
ATOM 2394 C C . LYS A 1 309 ? 6.059 -6.070 33.532 1.00 30.41 309 LYS A C 1
ATOM 2396 O O . LYS A 1 309 ? 6.648 -6.645 32.621 1.00 30.41 309 LYS A O 1
ATOM 2401 N N . LEU A 1 310 ? 4.733 -6.122 33.676 1.00 36.91 310 LEU A N 1
ATOM 2402 C CA . LEU A 1 310 ? 3.828 -6.634 32.639 1.00 36.91 310 LEU A CA 1
ATOM 2403 C C . LEU A 1 310 ? 4.084 -5.867 31.331 1.00 36.91 310 LEU A C 1
ATOM 2405 O O . LEU A 1 310 ? 3.838 -4.664 31.255 1.00 36.91 310 LEU A O 1
ATOM 2409 N N . SER A 1 311 ? 4.632 -6.553 30.329 1.00 32.62 311 SER A N 1
ATOM 2410 C CA . SER A 1 311 ? 5.118 -5.956 29.077 1.00 32.62 311 SER A CA 1
ATOM 2411 C C . SER A 1 311 ? 4.243 -6.268 27.860 1.00 32.62 311 SER A C 1
ATOM 2413 O O . SER A 1 311 ? 4.408 -5.629 26.824 1.00 32.62 311 SER A O 1
ATOM 2415 N N . VAL A 1 312 ? 3.312 -7.223 27.971 1.00 31.34 312 VAL A N 1
ATOM 2416 C CA . VAL A 1 312 ? 2.469 -7.694 26.862 1.00 31.34 312 VAL A CA 1
ATOM 2417 C C . VAL A 1 312 ? 1.061 -8.012 27.370 1.00 31.34 312 VAL A C 1
ATOM 2419 O O . VAL A 1 312 ? 0.906 -8.664 28.401 1.00 31.34 312 VAL A O 1
ATOM 2422 N N . GLY A 1 313 ? 0.038 -7.569 26.634 1.00 37.91 313 GLY A N 1
ATOM 2423 C CA . GLY A 1 313 ? -1.360 -7.966 26.816 1.00 37.91 313 GLY A CA 1
ATOM 2424 C C . GLY A 1 313 ? -1.888 -8.633 25.547 1.00 37.91 313 GLY A C 1
ATOM 2425 O O . GLY A 1 313 ? -1.690 -8.110 24.454 1.00 37.91 313 GLY A O 1
ATOM 2426 N N . LEU A 1 314 ? -2.538 -9.789 25.691 1.00 32.41 314 LEU A N 1
ATOM 2427 C CA . LEU A 1 314 ? -3.185 -10.520 24.599 1.00 32.41 314 LEU A CA 1
ATOM 2428 C C . LEU A 1 314 ? -4.679 -10.184 24.584 1.00 32.41 314 LEU A C 1
ATOM 2430 O O . LEU A 1 314 ? -5.374 -10.402 25.577 1.00 32.41 314 LEU A O 1
ATOM 2434 N N . ILE A 1 315 ? -5.162 -9.654 23.462 1.00 39.44 315 ILE A N 1
ATOM 2435 C CA . ILE A 1 315 ? -6.583 -9.394 23.219 1.00 39.44 315 ILE A CA 1
ATOM 2436 C C . ILE A 1 315 ? -7.110 -10.515 22.328 1.00 39.44 315 ILE A C 1
ATOM 2438 O O . ILE A 1 315 ? -6.476 -10.876 21.340 1.00 39.44 315 ILE A O 1
ATOM 2442 N N . TYR A 1 316 ? -8.269 -11.050 22.686 1.00 36.97 316 TYR A N 1
ATOM 2443 C CA . TYR A 1 316 ? -9.014 -11.984 21.854 1.00 36.97 316 TYR A CA 1
ATOM 2444 C C . TYR A 1 316 ? -10.227 -11.247 21.276 1.00 36.97 316 TYR A C 1
ATOM 2446 O O . TYR A 1 316 ? -10.769 -10.332 21.893 1.00 36.97 316 TYR A O 1
ATOM 2454 N N . VAL A 1 317 ? -10.612 -11.614 20.065 1.00 41.31 317 VAL A N 1
ATOM 2455 C CA . VAL A 1 317 ? -11.809 -11.108 19.396 1.00 41.31 317 VAL A CA 1
ATOM 2456 C C . VAL A 1 317 ? -12.770 -12.276 19.334 1.00 41.31 317 VAL A C 1
ATOM 2458 O O . VAL A 1 317 ? -12.370 -13.373 18.946 1.00 41.31 317 VAL A O 1
ATOM 2461 N N . ASN A 1 318 ? -14.015 -12.059 19.730 1.00 45.00 318 ASN A N 1
ATOM 2462 C CA . ASN A 1 318 ? -15.030 -13.089 19.635 1.00 45.00 318 ASN A CA 1
ATOM 2463 C C . ASN A 1 318 ? -15.947 -12.770 18.462 1.00 45.00 318 ASN A C 1
ATOM 2465 O O . ASN A 1 318 ? -16.392 -11.643 18.277 1.00 45.00 318 ASN A O 1
ATOM 2469 N N . GLU A 1 319 ? -16.198 -13.789 17.657 1.00 48.16 319 GLU A N 1
ATOM 2470 C CA . GLU A 1 319 ? -16.890 -13.642 16.378 1.00 48.16 319 GLU A CA 1
ATOM 2471 C C . GLU A 1 319 ? -18.416 -13.544 16.548 1.00 48.16 319 GLU A C 1
ATOM 2473 O O . GLU A 1 319 ? -19.126 -13.229 15.597 1.00 48.16 319 GLU A O 1
ATOM 2478 N N . ASN A 1 320 ? -18.931 -13.816 17.755 1.00 49.16 320 ASN A N 1
ATOM 2479 C CA . ASN A 1 320 ? -20.356 -13.964 18.037 1.00 49.16 320 ASN A CA 1
ATOM 2480 C C . ASN A 1 320 ? -20.765 -13.251 19.324 1.00 49.16 320 ASN A C 1
ATOM 2482 O O . ASN A 1 320 ? -20.287 -13.629 20.391 1.00 49.16 320 ASN A O 1
ATOM 2486 N N . HIS A 1 321 ? -21.776 -12.381 19.254 1.00 48.81 321 HIS A N 1
ATOM 2487 C CA . HIS A 1 321 ? -22.461 -11.851 20.430 1.00 48.81 321 HIS A CA 1
ATOM 2488 C C . HIS A 1 321 ? -22.858 -12.985 21.380 1.00 48.81 321 HIS A C 1
ATOM 2490 O O . HIS A 1 321 ? -23.699 -13.816 21.039 1.00 48.81 321 HIS A O 1
ATOM 2496 N N . SER A 1 322 ? -22.294 -12.992 22.588 1.00 53.12 322 SER A N 1
ATOM 2497 C CA . SER A 1 322 ? -22.543 -14.034 23.584 1.00 53.12 322 SER A CA 1
ATOM 2498 C C . SER A 1 322 ? -23.438 -13.570 24.743 1.00 53.12 322 SER A C 1
ATOM 2500 O O . SER A 1 322 ? -23.686 -12.380 24.979 1.00 53.12 322 SER A O 1
ATOM 2502 N N . GLY A 1 323 ? -23.978 -14.535 25.490 1.00 67.88 323 GLY A N 1
ATOM 2503 C CA . GLY A 1 323 ? -24.696 -14.282 26.738 1.00 67.88 323 GLY A CA 1
ATOM 2504 C C . GLY A 1 323 ? -26.011 -13.519 26.549 1.00 67.88 323 GLY A C 1
ATOM 2505 O O . GLY A 1 323 ? -26.888 -13.927 25.788 1.00 67.88 323 GLY A O 1
ATOM 2506 N N . TRP A 1 324 ? -26.196 -12.423 27.292 1.00 63.16 324 TRP A N 1
ATOM 2507 C CA . TRP A 1 324 ? -27.465 -11.690 27.275 1.00 63.16 324 TRP A CA 1
ATOM 2508 C C . TRP A 1 324 ? -27.710 -10.999 25.926 1.00 63.16 324 TRP A C 1
ATOM 2510 O O . TRP A 1 324 ? -28.859 -10.936 25.499 1.00 63.16 324 TRP A O 1
ATOM 2520 N N . LYS A 1 325 ? -26.665 -10.532 25.226 1.00 60.56 325 LYS A N 1
ATOM 2521 C CA . LYS A 1 325 ? -26.794 -9.838 23.931 1.00 60.56 325 LYS A CA 1
ATOM 2522 C C . LYS A 1 325 ? -27.340 -10.762 22.844 1.00 60.56 325 LYS A C 1
ATOM 2524 O O . LYS A 1 325 ? -28.289 -10.380 22.162 1.00 60.56 325 LYS A O 1
ATOM 2529 N N . GLU A 1 326 ? -26.846 -11.999 22.780 1.00 69.38 326 GLU A N 1
ATOM 2530 C CA . GLU A 1 326 ? -27.348 -13.056 21.888 1.00 69.38 326 GLU A CA 1
ATOM 2531 C C . GLU A 1 326 ? -28.863 -13.254 22.042 1.00 69.38 326 GLU A C 1
ATOM 2533 O O . GLU A 1 326 ? -29.634 -13.257 21.081 1.00 69.38 326 GLU A O 1
ATOM 2538 N N . GLN A 1 327 ? -29.313 -13.362 23.293 1.00 68.81 327 GLN A N 1
ATOM 2539 C CA . GLN A 1 327 ? -30.718 -13.581 23.619 1.00 68.81 327 GLN A CA 1
ATOM 2540 C C . GLN A 1 327 ? -31.587 -12.383 23.220 1.00 68.81 327 GLN A C 1
ATOM 2542 O O . GLN A 1 327 ? -32.713 -12.564 22.757 1.00 68.81 327 GLN A O 1
ATOM 2547 N N . ARG A 1 328 ? -31.082 -11.151 23.381 1.00 74.12 328 ARG A N 1
ATOM 2548 C CA . ARG A 1 328 ? -31.803 -9.933 22.976 1.00 74.12 328 ARG A CA 1
ATOM 2549 C C . ARG A 1 328 ? -31.906 -9.816 21.460 1.00 74.12 328 ARG A C 1
ATOM 2551 O O . ARG A 1 328 ? -32.981 -9.475 20.974 1.00 74.12 328 ARG A O 1
ATOM 2558 N N . LEU A 1 329 ? -30.846 -10.156 20.734 1.00 74.88 329 LEU A N 1
ATOM 2559 C CA . LEU A 1 329 ? -30.856 -10.188 19.274 1.00 74.88 329 LEU A CA 1
ATOM 2560 C C . LEU A 1 329 ? -31.860 -11.214 18.750 1.00 74.88 329 LEU A C 1
ATOM 2562 O O . LEU A 1 329 ? -32.691 -10.860 17.924 1.00 74.88 329 LEU A O 1
ATOM 2566 N N . ARG A 1 330 ? -31.908 -12.424 19.323 1.00 79.56 330 ARG A N 1
ATOM 2567 C CA . ARG A 1 330 ? -32.922 -13.431 18.960 1.00 79.56 330 ARG A CA 1
ATOM 2568 C C . ARG A 1 330 ? -34.358 -12.961 19.195 1.00 79.56 330 ARG A C 1
ATOM 2570 O O . ARG A 1 330 ? -35.234 -13.230 18.376 1.00 79.56 330 ARG A O 1
ATOM 2577 N N . VAL A 1 331 ? -34.616 -12.242 20.290 1.00 81.38 331 VAL A N 1
ATOM 2578 C CA . VAL A 1 331 ? -35.950 -11.668 20.540 1.00 81.38 331 VAL A CA 1
ATOM 2579 C C . VAL A 1 331 ? -36.268 -10.551 19.546 1.00 81.38 331 VAL A C 1
ATOM 2581 O O . VAL A 1 331 ? -37.395 -10.479 19.069 1.00 81.38 331 VAL A O 1
ATOM 2584 N N . LEU A 1 332 ? -35.296 -9.708 19.194 1.00 80.50 332 LEU A N 1
ATOM 2585 C CA . LEU A 1 332 ? -35.491 -8.665 18.187 1.00 80.50 332 LEU A CA 1
ATOM 2586 C C . LEU A 1 332 ? -35.724 -9.247 16.792 1.00 80.50 332 LEU A C 1
ATOM 2588 O O . LEU A 1 332 ? -36.634 -8.785 16.112 1.00 80.50 332 LEU A O 1
ATOM 2592 N N . GLN A 1 333 ? -34.984 -10.287 16.402 1.00 82.00 333 GLN A N 1
ATOM 2593 C CA . GLN A 1 333 ? -35.195 -11.023 15.153 1.00 82.00 333 GLN A CA 1
ATOM 2594 C C . GLN A 1 333 ? -36.616 -11.595 15.077 1.00 82.00 333 GLN A C 1
ATOM 2596 O O . GLN A 1 333 ? -37.291 -11.434 14.067 1.00 82.00 333 GLN A O 1
ATOM 2601 N N . ALA A 1 334 ? -37.101 -12.207 16.163 1.00 82.00 334 ALA A N 1
ATOM 2602 C CA . ALA A 1 334 ? -38.451 -12.772 16.223 1.00 82.00 334 ALA A CA 1
ATOM 2603 C C . ALA A 1 334 ? -39.571 -11.714 16.172 1.00 82.00 334 ALA A C 1
ATOM 2605 O O . ALA A 1 334 ? -40.718 -12.052 15.892 1.00 82.00 334 ALA A O 1
ATOM 2606 N N . GLN A 1 335 ? -39.251 -10.451 16.469 1.00 82.62 335 GLN A N 1
ATOM 2607 C CA . GLN A 1 335 ? -40.196 -9.332 16.541 1.00 82.62 335 GLN A CA 1
ATOM 2608 C C . GLN A 1 335 ? -39.995 -8.307 15.413 1.00 82.62 335 GLN A C 1
ATOM 2610 O O . GLN A 1 335 ? -40.567 -7.215 15.471 1.00 82.62 335 GLN A O 1
ATOM 2615 N N . PHE A 1 336 ? -39.170 -8.628 14.414 1.00 84.19 336 PHE A N 1
ATOM 2616 C CA . PHE A 1 336 ? -38.890 -7.778 13.263 1.00 84.19 336 PHE A CA 1
ATOM 2617 C C . PHE A 1 336 ? -39.742 -8.198 12.065 1.00 84.19 336 PHE A C 1
ATOM 2619 O O . PHE A 1 336 ? -39.757 -9.367 11.689 1.00 84.19 336 PHE A O 1
ATOM 2626 N N . GLU A 1 337 ? -40.427 -7.238 11.443 1.00 82.88 337 GLU A N 1
ATOM 2627 C CA . GLU A 1 337 ? -41.164 -7.434 10.194 1.00 82.88 337 GLU A CA 1
ATOM 2628 C C . GLU A 1 337 ? -40.291 -6.978 9.008 1.00 82.88 337 GLU A C 1
ATOM 2630 O O . GLU A 1 337 ? -40.095 -5.768 8.823 1.00 82.88 337 GLU A O 1
ATOM 2635 N N . PRO A 1 338 ? -39.778 -7.905 8.173 1.00 76.06 338 PRO A N 1
ATOM 2636 C CA . PRO A 1 338 ? -38.814 -7.572 7.124 1.00 76.06 338 PRO A CA 1
ATOM 2637 C C . PRO A 1 338 ? -39.368 -6.665 6.025 1.00 76.06 338 PRO A C 1
ATOM 2639 O O . PRO A 1 338 ? -38.613 -5.929 5.400 1.00 76.06 338 PRO A O 1
ATOM 2642 N N . LYS A 1 339 ? -40.681 -6.702 5.767 1.00 75.06 339 LYS A N 1
ATOM 2643 C CA . LYS A 1 339 ? -41.292 -5.930 4.670 1.00 75.06 339 LYS A CA 1
ATOM 2644 C C . LYS A 1 339 ? -41.465 -4.450 4.991 1.00 75.06 339 LYS A C 1
ATOM 2646 O O . LYS A 1 339 ? -41.466 -3.631 4.078 1.00 75.06 339 LYS A O 1
ATOM 2651 N N . SER A 1 340 ? -41.651 -4.114 6.263 1.00 77.00 340 SER A N 1
ATOM 2652 C CA . SER A 1 340 ? -41.864 -2.740 6.728 1.00 77.00 340 SER A CA 1
ATOM 2653 C C . SER A 1 340 ? -40.672 -2.179 7.503 1.00 77.00 340 SER A C 1
ATOM 2655 O O . SER A 1 340 ? -40.753 -1.044 7.968 1.00 77.00 340 SER A O 1
ATOM 2657 N N . CYS A 1 341 ? -39.590 -2.957 7.653 1.00 77.00 341 CYS A N 1
ATOM 2658 C CA . CYS A 1 341 ? -38.420 -2.632 8.477 1.00 77.00 341 CYS A CA 1
ATOM 2659 C C . CYS A 1 341 ? -38.817 -2.086 9.857 1.00 77.00 341 CYS A C 1
ATOM 2661 O O . CYS A 1 341 ? -38.271 -1.098 10.351 1.00 77.00 341 CYS A O 1
ATOM 2663 N N . SER A 1 342 ? -39.826 -2.708 10.465 1.00 81.00 342 SER A N 1
ATOM 2664 C CA . SER A 1 342 ? -40.430 -2.244 11.709 1.00 81.00 342 SER A CA 1
ATOM 2665 C C . SER A 1 342 ? -40.465 -3.356 12.738 1.00 81.00 342 SER A C 1
ATOM 2667 O O . SER A 1 342 ? -40.564 -4.531 12.400 1.00 81.00 342 SER A O 1
ATOM 2669 N N . PHE A 1 343 ? -40.456 -2.971 14.006 1.00 84.50 343 PHE A N 1
ATOM 2670 C CA . PHE A 1 343 ? -40.553 -3.906 15.115 1.00 84.50 343 PHE A CA 1
ATOM 2671 C C . PHE A 1 343 ? -41.946 -3.891 15.734 1.00 84.50 343 PHE A C 1
ATOM 2673 O O . PHE A 1 343 ? -42.663 -2.890 15.634 1.00 84.50 343 PHE A O 1
ATOM 2680 N N . ALA A 1 344 ? -42.286 -4.965 16.444 1.00 83.12 344 ALA A N 1
ATOM 2681 C CA . ALA A 1 344 ? -43.426 -4.979 17.350 1.00 83.12 344 ALA A CA 1
ATOM 2682 C C . ALA A 1 344 ? -43.364 -3.814 18.372 1.00 83.12 344 ALA A C 1
ATOM 2684 O O . ALA A 1 344 ? -42.281 -3.278 18.649 1.00 83.12 344 ALA A O 1
ATOM 2685 N N . PRO A 1 345 ? -44.510 -3.404 18.949 1.00 83.12 345 PRO A N 1
ATOM 2686 C CA . PRO A 1 345 ? -44.543 -2.387 19.995 1.00 83.12 345 PRO A CA 1
ATOM 2687 C C . PRO A 1 345 ? -43.593 -2.725 21.149 1.00 83.12 345 PRO A C 1
ATOM 2689 O O . PRO A 1 345 ? -43.476 -3.886 21.547 1.00 83.12 345 PRO A O 1
ATOM 2692 N N . ASP A 1 346 ? -42.950 -1.705 21.723 1.00 74.00 346 ASP A N 1
ATOM 2693 C CA . ASP A 1 346 ? -41.942 -1.888 22.779 1.00 74.00 346 ASP A CA 1
ATOM 2694 C C . ASP A 1 346 ? -42.477 -2.678 23.980 1.00 74.00 346 ASP A C 1
ATOM 2696 O O . ASP A 1 346 ? -41.736 -3.436 24.596 1.00 74.00 346 ASP A O 1
ATOM 2700 N N . GLU A 1 347 ? -43.772 -2.565 24.274 1.00 75.44 347 GLU A N 1
ATOM 2701 C CA . GLU A 1 347 ? -44.461 -3.320 25.325 1.00 75.44 347 GLU A CA 1
ATOM 2702 C C . GLU A 1 347 ? -44.373 -4.838 25.103 1.00 75.44 347 GLU A C 1
ATOM 2704 O O . GLU A 1 347 ? -44.037 -5.576 26.030 1.00 75.44 347 GLU A O 1
ATOM 2709 N N . GLN A 1 348 ? -44.583 -5.295 23.863 1.00 77.06 348 GLN A N 1
ATOM 2710 C CA . GLN A 1 348 ? -44.512 -6.711 23.488 1.00 77.06 348 GLN A CA 1
ATOM 2711 C C . GLN A 1 348 ? -43.071 -7.218 23.461 1.00 77.06 348 GLN A C 1
ATOM 2713 O O . GLN A 1 348 ? -42.798 -8.337 23.891 1.00 77.06 348 GLN A O 1
ATOM 2718 N N . ILE A 1 349 ? -42.131 -6.381 23.012 1.00 76.12 349 ILE A N 1
ATOM 2719 C CA . ILE A 1 349 ? -40.704 -6.710 23.052 1.00 76.12 349 ILE A CA 1
ATOM 2720 C C . ILE A 1 349 ? -40.274 -6.873 24.510 1.00 76.12 349 ILE A C 1
ATOM 2722 O O . ILE A 1 349 ? -39.730 -7.907 24.875 1.00 76.12 349 ILE A O 1
ATOM 2726 N N . ILE A 1 350 ? -40.581 -5.907 25.378 1.00 71.50 350 ILE A N 1
ATOM 2727 C CA . ILE A 1 350 ? -40.253 -5.961 26.810 1.00 71.50 350 ILE A CA 1
ATOM 2728 C C . ILE A 1 350 ? -40.865 -7.199 27.479 1.00 71.50 350 ILE A C 1
ATOM 2730 O O . ILE A 1 350 ? -40.231 -7.792 28.351 1.00 71.50 350 ILE A O 1
ATOM 2734 N N . GLU A 1 351 ? -42.066 -7.616 27.084 1.00 74.25 351 GLU A N 1
ATOM 2735 C CA . GLU A 1 351 ? -42.696 -8.838 27.586 1.00 74.25 351 GLU A CA 1
ATOM 2736 C C . GLU A 1 351 ? -41.994 -10.114 27.091 1.00 74.25 351 GLU A C 1
ATOM 2738 O O . GLU A 1 351 ? -41.648 -10.978 27.899 1.00 74.25 351 GLU A O 1
ATOM 2743 N N . ALA A 1 352 ? -41.665 -10.203 25.800 1.00 74.69 352 ALA A N 1
ATOM 2744 C CA . ALA A 1 352 ? -40.890 -11.314 25.240 1.00 74.69 352 ALA A CA 1
ATOM 2745 C C . ALA A 1 352 ? -39.497 -11.433 25.886 1.00 74.69 352 ALA A C 1
ATOM 2747 O O . ALA A 1 352 ? -39.005 -12.531 26.154 1.00 74.69 352 ALA A O 1
ATOM 2748 N N . LEU A 1 353 ? -38.886 -10.294 26.220 1.00 70.75 353 LEU A N 1
ATOM 2749 C CA . LEU A 1 353 ? -37.601 -10.216 26.906 1.00 70.75 353 LEU A CA 1
ATOM 2750 C C . LEU A 1 353 ? -37.638 -10.746 28.345 1.00 70.75 353 LEU A C 1
ATOM 2752 O O . LEU A 1 353 ? -36.601 -11.214 28.827 1.00 70.75 353 LEU A O 1
ATOM 2756 N N . LYS A 1 354 ? -38.799 -10.701 29.017 1.00 68.56 354 LYS A N 1
ATOM 2757 C CA . LYS A 1 354 ? -38.998 -11.291 30.353 1.00 68.56 354 LYS A CA 1
ATOM 2758 C C . LYS A 1 354 ? -39.077 -12.815 30.291 1.00 68.56 354 LYS A C 1
ATOM 2760 O O . LYS A 1 354 ? -38.509 -13.483 31.153 1.00 68.56 354 LYS A O 1
ATOM 2765 N N . ASN A 1 355 ? -39.725 -13.357 29.259 1.00 65.75 355 ASN A N 1
ATOM 2766 C CA . ASN A 1 355 ? -40.003 -14.792 29.138 1.00 65.75 355 ASN A CA 1
ATOM 2767 C C . ASN A 1 355 ? -38.764 -15.643 28.802 1.00 65.75 355 ASN A C 1
ATOM 2769 O O . ASN A 1 355 ? -38.728 -16.820 29.142 1.00 65.75 355 ASN A O 1
ATOM 2773 N N . TYR A 1 356 ? -37.726 -15.058 28.195 1.00 60.22 356 TYR A N 1
ATOM 2774 C CA . TYR A 1 356 ? -36.479 -15.754 27.830 1.00 60.22 356 TYR A CA 1
ATOM 2775 C C . TYR A 1 356 ? -35.427 -15.842 28.957 1.00 60.22 356 TYR A C 1
ATOM 2777 O O . TYR A 1 356 ? -34.282 -16.224 28.716 1.00 60.22 356 TYR A O 1
ATOM 2785 N N . SER A 1 357 ? -35.791 -15.503 30.197 1.00 51.91 357 SER A N 1
ATOM 2786 C CA . SER A 1 357 ? -34.869 -15.484 31.338 1.00 51.91 357 SER A CA 1
ATOM 2787 C C . SER A 1 357 ? -34.548 -16.901 31.838 1.00 51.91 357 SER A C 1
ATOM 2789 O O . SER A 1 357 ? -35.202 -17.408 32.745 1.00 51.91 357 SER A O 1
ATOM 2791 N N . ILE A 1 358 ? -33.511 -17.539 31.292 1.00 41.59 358 ILE A N 1
ATOM 2792 C CA . ILE A 1 358 ? -32.860 -18.690 31.934 1.00 41.59 358 ILE A CA 1
ATOM 2793 C C . ILE A 1 358 ? -31.488 -18.239 32.435 1.00 41.59 358 ILE A C 1
ATOM 2795 O O . ILE A 1 358 ? -30.592 -17.956 31.645 1.00 41.59 358 ILE A O 1
ATOM 2799 N N . GLY A 1 359 ? -31.328 -18.212 33.764 1.00 45.28 359 GLY A N 1
ATOM 2800 C CA . GLY A 1 359 ? -30.009 -18.297 34.397 1.00 45.28 359 GLY A CA 1
ATOM 2801 C C . GLY A 1 359 ? -29.386 -17.017 34.963 1.00 45.28 359 GLY A C 1
ATOM 2802 O O . GLY A 1 359 ? -28.170 -16.916 34.928 1.00 45.28 359 GLY A O 1
ATOM 2803 N N . GLN A 1 360 ? -30.168 -16.063 35.480 1.00 44.28 360 GLN A N 1
ATOM 2804 C CA . GLN A 1 360 ? -29.855 -15.151 36.606 1.00 44.28 360 GLN A CA 1
ATOM 2805 C C . GLN A 1 360 ? -30.994 -14.123 36.696 1.00 44.28 360 GLN A C 1
ATOM 2807 O O . GLN A 1 360 ? -31.323 -13.483 35.700 1.00 44.28 360 GLN A O 1
ATOM 2812 N N . GLU A 1 361 ? -31.629 -13.982 37.862 1.00 45.84 361 GLU A N 1
ATOM 2813 C CA . GLU A 1 361 ? -32.693 -12.995 38.095 1.00 45.84 361 GLU A CA 1
ATOM 2814 C C . GLU A 1 361 ? -32.142 -11.567 37.941 1.00 45.84 361 GLU A C 1
ATOM 2816 O O . GLU A 1 361 ? -31.601 -10.983 38.878 1.00 45.84 361 GLU A O 1
ATOM 2821 N N . MET A 1 362 ? -32.258 -10.993 36.743 1.00 52.12 362 MET A N 1
ATOM 2822 C CA . MET A 1 362 ? -32.078 -9.558 36.538 1.00 52.12 362 MET A CA 1
ATOM 2823 C C . MET A 1 362 ? -33.399 -8.846 36.843 1.00 52.12 362 MET A C 1
ATOM 2825 O O . MET A 1 362 ? -34.416 -9.120 36.208 1.00 52.12 362 MET A O 1
ATOM 2829 N N . ASP A 1 363 ? -33.385 -7.911 37.796 1.00 57.31 363 ASP A N 1
ATOM 2830 C CA . ASP A 1 363 ? -34.549 -7.074 38.122 1.00 57.31 363 ASP A CA 1
ATOM 2831 C C . ASP A 1 363 ? -34.963 -6.207 36.912 1.00 57.31 363 ASP A C 1
ATOM 2833 O O . ASP A 1 363 ? -34.136 -5.797 36.091 1.00 57.31 363 ASP A O 1
ATOM 2837 N N . LEU A 1 364 ? -36.251 -5.866 36.818 1.00 54.84 364 LEU A N 1
ATOM 2838 C CA . LEU A 1 364 ? -36.862 -5.080 35.740 1.00 54.84 364 LEU A CA 1
ATOM 2839 C C . LEU A 1 364 ? -36.133 -3.743 35.512 1.00 54.84 364 LEU A C 1
ATOM 2841 O O . LEU A 1 364 ? -35.979 -3.291 34.377 1.00 54.84 364 LEU A O 1
ATOM 2845 N N . LYS A 1 365 ? -35.610 -3.141 36.589 1.00 58.09 365 LYS A N 1
ATOM 2846 C CA . LYS A 1 365 ? -34.787 -1.923 36.536 1.00 58.09 365 LYS A CA 1
ATOM 2847 C C . LYS A 1 365 ? -33.422 -2.140 35.878 1.00 58.09 365 LYS A C 1
ATOM 2849 O O . LYS A 1 365 ? -32.918 -1.233 35.220 1.00 58.09 365 LYS A O 1
ATOM 2854 N N . GLN A 1 366 ? -32.811 -3.314 36.041 1.00 57.25 366 GLN A N 1
ATOM 2855 C CA . GLN A 1 366 ? -31.532 -3.651 35.407 1.00 57.25 366 GLN A CA 1
ATOM 2856 C C . GLN A 1 366 ? -31.714 -3.967 33.922 1.00 57.25 366 GLN A C 1
ATOM 2858 O O . GLN A 1 366 ? -30.920 -3.494 33.113 1.00 57.25 366 GLN A O 1
ATOM 2863 N N . ILE A 1 367 ? -32.796 -4.664 33.553 1.00 57.69 367 ILE A N 1
ATOM 2864 C CA . ILE A 1 367 ? -33.174 -4.890 32.148 1.00 57.69 367 ILE A CA 1
ATOM 2865 C C . ILE A 1 367 ? -33.403 -3.547 31.442 1.00 57.69 367 ILE A C 1
ATOM 2867 O O . ILE A 1 367 ? -32.856 -3.309 30.368 1.00 57.69 367 ILE A O 1
ATOM 2871 N N . GLN A 1 368 ? -34.138 -2.624 32.068 1.00 59.41 368 GLN A N 1
ATOM 2872 C CA . GLN A 1 368 ? -34.376 -1.304 31.481 1.00 59.41 368 GLN A CA 1
ATOM 2873 C C . GLN A 1 368 ? -33.099 -0.465 31.346 1.00 59.41 368 GLN A C 1
ATOM 2875 O O . GLN A 1 368 ? -32.917 0.212 30.341 1.00 59.41 368 GLN A O 1
ATOM 2880 N N . LYS A 1 369 ? -32.196 -0.508 32.332 1.00 61.44 369 LYS A N 1
ATOM 2881 C CA . LYS A 1 369 ? -30.986 0.326 32.331 1.00 61.44 369 LYS A CA 1
ATOM 2882 C C . LYS A 1 369 ? -29.882 -0.202 31.410 1.00 61.44 369 LYS A C 1
ATOM 2884 O O . LYS A 1 369 ? -29.156 0.602 30.835 1.00 61.44 369 LYS A O 1
ATOM 2889 N N . LEU A 1 370 ? -29.736 -1.523 31.302 1.00 61.00 370 LEU A N 1
ATOM 2890 C CA . LEU A 1 370 ? -28.651 -2.161 30.551 1.00 61.00 370 LEU A CA 1
ATOM 2891 C C . LEU A 1 370 ? -29.079 -2.542 29.128 1.00 61.00 370 LEU A C 1
ATOM 2893 O O . LEU A 1 370 ? -28.332 -2.322 28.181 1.00 61.00 370 LEU A O 1
ATOM 2897 N N . CYS A 1 371 ? -30.288 -3.089 28.962 1.00 63.25 371 CYS A N 1
ATOM 2898 C CA . CYS A 1 371 ? -30.714 -3.657 27.684 1.00 63.25 371 CYS A CA 1
ATOM 2899 C C . CYS A 1 371 ? -31.389 -2.633 26.766 1.00 63.25 371 CYS A C 1
ATOM 2901 O O . CYS A 1 371 ? -31.253 -2.754 25.555 1.00 63.25 371 CYS A O 1
ATOM 2903 N N . MET A 1 372 ? -32.097 -1.624 27.291 1.00 70.81 372 MET A N 1
ATOM 2904 C CA . MET A 1 372 ? -32.823 -0.666 26.436 1.00 70.81 372 MET A CA 1
ATOM 2905 C C . MET A 1 372 ? -31.919 0.197 25.549 1.00 70.81 372 MET A C 1
ATOM 2907 O O . MET A 1 372 ? -32.305 0.413 24.403 1.00 70.81 372 MET A O 1
ATOM 2911 N N . PRO A 1 373 ? -30.734 0.665 25.995 1.00 72.62 373 PRO A N 1
ATOM 2912 C CA . PRO A 1 373 ? -29.803 1.349 25.099 1.00 72.62 373 PRO A CA 1
ATOM 2913 C C . PRO A 1 373 ? -29.347 0.453 23.940 1.00 72.62 373 PRO A C 1
ATOM 2915 O O . PRO A 1 373 ? -29.381 0.892 22.796 1.00 72.62 373 PRO A O 1
ATOM 2918 N N . PHE A 1 374 ? -29.013 -0.811 24.224 1.00 70.06 374 PHE A N 1
ATOM 2919 C CA . PHE A 1 374 ? -28.604 -1.798 23.217 1.00 70.06 374 PHE A CA 1
ATOM 2920 C C . PHE A 1 374 ? -29.742 -2.144 22.247 1.00 70.06 374 PHE A C 1
ATOM 2922 O O . PHE A 1 374 ? -29.551 -2.164 21.038 1.00 70.06 374 PHE A O 1
ATOM 2929 N N . ILE A 1 375 ? -30.957 -2.346 22.763 1.00 74.31 375 ILE A N 1
ATOM 2930 C CA . ILE A 1 375 ? -32.148 -2.596 21.944 1.00 74.31 375 ILE A CA 1
ATOM 2931 C C . ILE A 1 375 ? -32.447 -1.395 21.056 1.00 74.31 375 ILE A C 1
ATOM 2933 O O . ILE A 1 375 ? -32.688 -1.569 19.869 1.00 74.31 375 ILE A O 1
ATOM 2937 N N . LYS A 1 376 ? -32.418 -0.177 21.606 1.00 76.19 376 LYS A N 1
ATOM 2938 C CA . LYS A 1 376 ? -32.648 1.038 20.826 1.00 76.19 376 LYS A CA 1
ATOM 2939 C C . LYS A 1 376 ? -31.613 1.171 19.710 1.00 76.19 376 LYS A C 1
ATOM 2941 O O . LYS A 1 376 ? -32.000 1.366 18.567 1.00 76.19 376 LYS A O 1
ATOM 2946 N N . PHE A 1 377 ? -30.336 0.976 20.036 1.00 75.50 377 PHE A N 1
ATOM 2947 C CA . PHE A 1 377 ? -29.247 0.968 19.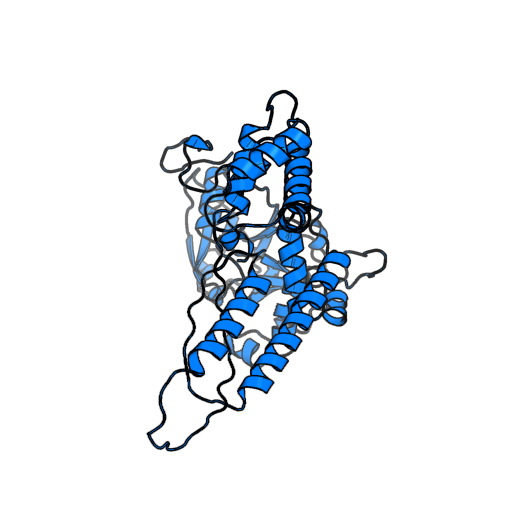064 1.00 75.50 377 PHE A CA 1
ATOM 2948 C C . PHE A 1 377 ? -29.497 -0.042 17.934 1.00 75.50 377 PHE A C 1
ATOM 2950 O O . PHE A 1 377 ? -29.514 0.342 16.770 1.00 75.50 377 PHE A O 1
ATOM 2957 N N . LYS A 1 378 ? -29.807 -1.302 18.266 1.00 77.94 378 LYS A N 1
ATOM 2958 C CA . LYS A 1 378 ? -30.087 -2.351 17.273 1.00 77.94 378 LYS A CA 1
ATOM 2959 C C . LYS A 1 378 ? -31.367 -2.117 16.467 1.00 77.94 378 LYS A C 1
ATOM 2961 O O . LYS A 1 378 ? -31.420 -2.487 15.299 1.00 77.94 378 LYS A O 1
ATOM 2966 N N . LYS A 1 379 ? -32.387 -1.470 17.041 1.00 76.75 379 LYS A N 1
ATOM 2967 C CA . LYS A 1 379 ? -33.592 -1.061 16.298 1.00 76.75 379 LYS A CA 1
ATOM 2968 C C . LYS A 1 379 ? -33.283 0.058 15.302 1.00 76.75 379 LYS A C 1
ATOM 2970 O O . LYS A 1 379 ? -33.726 -0.029 14.160 1.00 76.75 379 LYS A O 1
ATOM 2975 N N . ASP A 1 380 ? -32.517 1.066 15.721 1.00 76.62 380 ASP A N 1
ATOM 2976 C CA . ASP A 1 380 ? -32.090 2.178 14.863 1.00 76.62 380 ASP A CA 1
ATOM 2977 C C . ASP A 1 380 ? -31.176 1.675 13.725 1.00 76.62 380 ASP A C 1
ATOM 2979 O O . ASP A 1 380 ? -31.259 2.155 12.595 1.00 76.62 380 ASP A O 1
ATOM 2983 N N . GLU A 1 381 ? -30.333 0.678 14.003 1.00 72.38 381 GLU A N 1
ATOM 2984 C CA . GLU A 1 381 ? -29.472 0.011 13.022 1.00 72.38 381 GLU A CA 1
ATOM 2985 C C . GLU A 1 381 ? -30.294 -0.829 12.028 1.00 72.38 381 GLU A C 1
ATOM 2987 O O . GLU A 1 381 ? -30.189 -0.636 10.817 1.00 72.38 381 GLU A O 1
ATOM 2992 N N . ALA A 1 382 ? -31.204 -1.681 12.512 1.00 77.44 382 ALA A N 1
ATOM 2993 C CA . ALA A 1 382 ? -32.058 -2.520 11.666 1.00 77.44 382 ALA A CA 1
ATOM 2994 C C . ALA A 1 382 ? -33.021 -1.722 10.774 1.00 77.44 382 ALA A C 1
ATOM 2996 O O . ALA A 1 382 ? -33.400 -2.185 9.700 1.00 77.44 382 ALA A O 1
ATOM 2997 N N . GLN A 1 383 ? -33.398 -0.504 11.171 1.00 74.12 383 GLN A N 1
ATOM 2998 C CA . GLN A 1 383 ? -34.144 0.411 10.300 1.00 74.12 383 GLN A CA 1
ATOM 2999 C C . GLN A 1 383 ? -33.318 0.906 9.106 1.00 74.12 383 GLN A C 1
ATOM 3001 O O . GLN A 1 383 ? -33.893 1.220 8.065 1.00 74.12 383 GLN A O 1
ATOM 3006 N N . LYS A 1 384 ? -31.989 0.988 9.245 1.00 72.19 384 LYS A N 1
ATOM 3007 C CA . LYS A 1 384 ? -31.078 1.473 8.199 1.00 72.19 384 LYS A CA 1
ATOM 3008 C C . LYS A 1 384 ? -30.594 0.356 7.279 1.00 72.19 384 LYS A C 1
ATOM 3010 O O . LYS A 1 384 ? -30.556 0.561 6.071 1.00 72.19 384 LYS A O 1
ATOM 3015 N N . VAL A 1 385 ? -30.222 -0.798 7.840 1.00 70.31 385 VAL A N 1
ATOM 3016 C CA . VAL A 1 385 ? -29.567 -1.897 7.097 1.00 70.31 385 VAL A CA 1
ATOM 3017 C C . VAL A 1 385 ? -30.369 -3.207 7.078 1.00 70.31 385 VAL A C 1
ATOM 3019 O O . VAL A 1 385 ? -29.951 -4.184 6.467 1.00 70.31 385 VAL A O 1
ATOM 3022 N N . GLY A 1 386 ? -31.558 -3.242 7.686 1.00 71.88 386 GLY A N 1
ATOM 3023 C CA . GLY A 1 386 ? -32.448 -4.405 7.659 1.00 71.88 386 GLY A CA 1
ATOM 3024 C C . GLY A 1 386 ? -32.064 -5.505 8.656 1.00 71.88 386 GLY A C 1
ATOM 3025 O O . GLY A 1 386 ? -31.433 -5.249 9.680 1.00 71.88 386 GLY A O 1
ATOM 3026 N N . LEU A 1 387 ? -32.475 -6.747 8.366 1.00 73.56 387 LEU A N 1
ATOM 3027 C CA . LEU A 1 387 ? -32.331 -7.898 9.274 1.00 73.56 387 LEU A CA 1
ATOM 3028 C C . LEU A 1 387 ? -30.867 -8.180 9.671 1.00 73.56 387 LEU A C 1
ATOM 3030 O O . LEU A 1 387 ? -30.627 -8.668 10.772 1.00 73.56 387 LEU A O 1
ATOM 3034 N N . GLN A 1 388 ? -29.909 -7.822 8.809 1.00 70.44 388 GLN A N 1
ATOM 3035 C CA . GLN A 1 388 ? -28.469 -8.023 9.017 1.00 70.44 388 GLN A CA 1
ATOM 3036 C C . GLN A 1 388 ? -27.950 -7.337 10.292 1.00 70.44 388 GLN A C 1
ATOM 3038 O O . GLN A 1 388 ? -27.086 -7.874 10.974 1.00 70.44 388 GLN A O 1
ATOM 3043 N N . ALA A 1 389 ? -28.543 -6.208 10.703 1.00 68.88 389 ALA A N 1
ATOM 3044 C CA . ALA A 1 389 ? -28.196 -5.540 11.966 1.00 68.88 389 ALA A CA 1
ATOM 3045 C C . ALA A 1 389 ? -28.433 -6.411 13.211 1.00 68.88 389 ALA A C 1
ATOM 3047 O O . ALA A 1 389 ? -27.901 -6.131 14.291 1.00 68.88 389 ALA A O 1
ATOM 3048 N N . LEU A 1 390 ? -29.296 -7.423 13.083 1.00 75.31 390 LEU A N 1
ATOM 3049 C CA . LEU A 1 390 ? -29.728 -8.289 14.171 1.00 75.31 390 LEU A CA 1
ATOM 3050 C C . LEU A 1 390 ? -29.004 -9.639 14.173 1.00 75.31 390 LEU A C 1
ATOM 3052 O O . LEU A 1 390 ? -29.369 -10.498 14.975 1.00 75.31 390 LEU A O 1
ATOM 3056 N N . GLU A 1 391 ? -28.040 -9.862 13.279 1.00 72.69 391 GLU A N 1
ATOM 3057 C CA . GLU A 1 391 ? -27.244 -11.089 13.251 1.00 72.69 391 GLU A CA 1
ATOM 3058 C C . GLU A 1 391 ? -26.398 -11.246 14.522 1.00 72.69 391 GLU A C 1
ATOM 3060 O O . GLU A 1 391 ? -26.059 -10.283 15.212 1.00 72.69 391 GLU A O 1
ATOM 3065 N N . LEU A 1 392 ? -26.136 -12.503 14.889 1.00 62.97 392 LEU A N 1
ATOM 3066 C CA . LEU A 1 392 ? -25.352 -12.837 16.083 1.00 62.97 392 LEU A CA 1
ATOM 3067 C C . LEU A 1 392 ? -23.853 -12.666 15.841 1.00 62.97 392 LEU A C 1
ATOM 3069 O O . LEU A 1 392 ? -23.103 -12.473 16.792 1.00 62.97 392 LEU A O 1
ATOM 3073 N N . THR A 1 393 ? -23.453 -12.717 14.578 1.00 51.59 393 THR A N 1
ATOM 3074 C CA . THR A 1 393 ? -22.115 -12.459 14.065 1.00 51.59 393 THR A CA 1
ATOM 3075 C C . THR A 1 393 ? -22.039 -11.040 13.530 1.00 51.59 393 THR A C 1
ATOM 3077 O O . THR A 1 393 ? -22.990 -10.551 12.918 1.00 51.59 393 THR A O 1
ATOM 3080 N N . LEU A 1 394 ? -20.898 -10.384 13.727 1.00 51.41 394 LEU A N 1
ATOM 3081 C CA . LEU A 1 394 ? -20.607 -9.157 12.995 1.00 51.41 394 LEU A CA 1
ATOM 3082 C C . LEU A 1 394 ? -20.427 -9.488 11.502 1.00 51.41 394 LEU A C 1
ATOM 3084 O O . LEU A 1 394 ? -19.925 -10.565 11.176 1.00 51.41 394 LEU A O 1
ATOM 3088 N N . PRO A 1 395 ? -20.790 -8.574 10.585 1.00 43.72 395 PRO A N 1
ATOM 3089 C CA . PRO A 1 395 ? -20.643 -8.797 9.144 1.00 43.72 395 PRO A CA 1
ATOM 3090 C C . PRO A 1 395 ? -19.175 -8.864 8.678 1.00 43.72 395 PRO A C 1
ATOM 3092 O O . PRO A 1 395 ? -18.907 -9.104 7.504 1.00 43.72 395 PRO A O 1
ATOM 3095 N N . PHE A 1 396 ? -18.211 -8.641 9.576 1.00 42.34 396 PHE A N 1
ATOM 3096 C CA . PHE A 1 396 ? -16.779 -8.763 9.321 1.00 42.34 396 PHE A CA 1
ATOM 3097 C C . PHE A 1 396 ? -16.025 -9.180 10.595 1.00 42.34 396 PHE A C 1
ATOM 3099 O O . PHE A 1 396 ? -16.514 -9.006 11.711 1.00 42.34 396 PHE A O 1
ATOM 3106 N N . SER A 1 397 ? -14.821 -9.731 10.423 1.00 40.81 397 SER A N 1
ATOM 3107 C CA . SER A 1 397 ? -13.944 -10.144 11.525 1.00 40.81 397 SER A CA 1
ATOM 3108 C C . SER A 1 397 ? -13.206 -8.940 12.116 1.00 40.81 397 SER A C 1
ATOM 3110 O O . SER A 1 397 ? -12.410 -8.306 11.422 1.00 40.81 397 SER A O 1
ATOM 3112 N N . GLU A 1 398 ? -13.397 -8.638 13.409 1.00 37.53 398 GLU A N 1
ATOM 3113 C CA . GLU A 1 398 ? -12.653 -7.542 14.069 1.00 37.53 398 GLU A CA 1
ATOM 3114 C C . GLU A 1 398 ? -11.134 -7.830 14.119 1.00 37.53 398 GLU A C 1
ATOM 3116 O O . GLU A 1 398 ? -10.311 -6.919 14.215 1.00 37.53 398 GLU A O 1
ATOM 3121 N N . LEU A 1 399 ? -10.739 -9.103 13.988 1.00 35.94 399 LEU A N 1
ATOM 3122 C CA . LEU A 1 399 ? -9.339 -9.528 13.937 1.00 35.94 399 LEU A CA 1
ATOM 3123 C C . LEU A 1 399 ? -8.662 -9.061 12.634 1.00 35.94 399 LEU A C 1
ATOM 3125 O O . LEU A 1 399 ? -7.497 -8.679 12.652 1.00 35.94 399 LEU A O 1
ATOM 3129 N N . GLU A 1 400 ? -9.411 -9.002 11.529 1.00 36.62 400 GLU A N 1
ATOM 3130 C CA . GLU A 1 400 ? -8.937 -8.515 10.224 1.00 36.62 400 GLU A CA 1
ATOM 3131 C C . GLU A 1 400 ? -8.967 -6.974 10.103 1.00 36.62 400 GLU A C 1
ATOM 3133 O O . GLU A 1 400 ? -8.236 -6.393 9.288 1.00 36.62 400 GLU A O 1
ATOM 3138 N N . GLY A 1 401 ? -9.782 -6.297 10.922 1.00 31.72 401 GLY A N 1
ATOM 3139 C CA . GLY A 1 401 ? -9.846 -4.830 11.020 1.00 31.72 401 GLY A CA 1
ATOM 3140 C C . GLY A 1 401 ? -8.648 -4.219 11.758 1.00 31.72 401 GLY A C 1
ATOM 3141 O O . GLY A 1 401 ? -8.105 -3.205 11.329 1.00 31.72 401 GLY A O 1
ATOM 3142 N N . SER A 1 402 ? -8.163 -4.906 12.799 1.00 30.67 402 SER A N 1
ATOM 3143 C CA . SER A 1 402 ? -7.066 -4.449 13.673 1.00 30.67 402 SER A CA 1
ATOM 3144 C C . SER A 1 402 ? -5.635 -4.627 13.128 1.00 30.67 402 SER A C 1
ATOM 3146 O O . SER A 1 402 ? -4.679 -4.200 13.782 1.00 30.67 402 SER A O 1
ATOM 3148 N N . SER A 1 403 ? -5.474 -5.257 11.956 1.00 27.61 403 SER A N 1
ATOM 3149 C CA . SER A 1 403 ? -4.175 -5.622 11.352 1.00 27.61 403 SER A CA 1
ATOM 3150 C C . SER A 1 403 ? -3.758 -4.782 10.152 1.00 27.61 403 SER A C 1
ATOM 3152 O O . SER A 1 403 ? -4.625 -4.578 9.258 1.00 27.61 403 SER A O 1
#

Sequence (403 aa):
MIYSPLDGQPCADHDRATGEGVLPQEYVLIKMELIPPFPLMLKALEGRNVYLAAATLRPEILYGQTNCWVQPDRNYGAFEVNDIDVFILTARSARNLAYQMLSKVPEKPTCLAELCGRDLIGLQLKSPLAFNEIVYVLPMQNISTDKGTGIVTRVPSDSPDDFIAFQELVTSPGLRAMYGVKDEWVFPFKVIPVINVPGYGNETAKKAIEEFSSDATRFALADAGDSLDDANFAFGTAKSAIMKLTKEISWMKEVLSAEESLQQEMSIDFHVEQEDSMVLMRKLLQKQGSDLKKAKKGAVAPATSEENKLSVGLIYVNENHSGWKEQRLRVLQAQFEPKSCSFAPDEQIIEALKNYSIGQEMDLKQIQKLCMPFIKFKKDEAQKVGLQALELTLPFSELEGSS

Organism: NCBI:txid888268

Secondary structure (DSSP, 8-state):
--EETTTTEE--GGG-SS-TT--PPP-EEEEEEEPSSPPGGGGGGTTSEEEEEEEES-GGGGGG--EEEE-TTSEEEEEESSSSEEEEE-HHHHHHHHTTT-SSBTTB--EEEEEEHHHHTT-EEE-SS-SSS-EEEEE-TT--TTSTTSEEEE-TTT-HHHHHHHHHHHH-HHHHHHHT--GGGTTT-PPPP---BTTTBS-HHHHHHHHH-HHHHHHHHHHHHTSSS-SS--HHHHHHHHHHHHHHHHHHHHHHHHHTTS-----------SSSHHHHHHHHHHHHHHHGGGSPP---------------------SB--THHHHHHHHHHHTEETTTTEEPPHHHHHHHHHHT--SS---HHHIIIIIHHHHHHHHHHHHHHGGGGG-SB-SS-HHHH--

Radius of gyration: 26.62 Å; chains: 1; bounding box: 67×47×80 Å